Protein AF-A0A1I3IS41-F1 (afdb_monomer)

Solvent-accessible surface area (backbone atoms only — not comparable to full-atom values): 22294 Å² total; per-residue (Å²): 132,87,78,67,100,59,78,52,51,48,56,48,3,52,73,67,27,14,39,21,40,39,42,36,43,61,58,87,82,82,58,57,38,47,47,99,71,56,39,54,67,55,51,50,33,48,37,54,24,30,27,49,51,33,85,85,64,77,67,95,58,97,63,62,53,71,68,52,40,53,37,28,27,63,41,79,76,46,76,46,54,34,32,35,30,32,30,40,67,38,54,35,52,99,78,30,51,26,74,30,49,68,18,51,50,54,48,51,51,50,50,49,36,38,42,72,24,89,40,71,68,37,52,52,56,35,62,78,42,56,54,69,27,44,54,29,42,24,49,32,28,41,54,58,19,69,49,72,23,39,27,36,46,32,44,12,27,33,64,68,53,67,51,73,37,71,28,44,23,68,32,24,42,52,41,19,50,52,48,69,40,66,50,77,48,77,46,80,44,80,44,49,32,36,34,65,42,77,35,44,89,82,33,32,41,30,35,41,32,76,87,76,47,78,46,62,38,34,49,27,75,67,49,30,64,55,54,60,39,94,83,40,79,72,80,70,70,71,28,57,29,43,33,34,31,38,39,36,37,40,35,28,75,47,58,76,45,78,47,78,47,39,28,42,62,44,78,44,62,76,65,44,47,57,45,65,64,51,45,50,52,46,49,56,54,37,52,52,41,49,58,35,68,68,61,85,62,78,98,81,61,79,68,56,58,46,39,64,60,51,50,53,52,47,48,54,43,51,52,53,69,73,36,50,64,85,25,38,41,42,47,56,36,60,74,63,52,59,53,49,50,45,62,50,62,30,69,89,31,44,49,30,48,37,20,56,53,49,66,57,48,69,77,70,65,73,83,80,85,64,98,67,82,70,51,75,67,56,50,51,49,52,53,50,52,52,52,53,48,51,54,32,49,64,59,12,45,67,51,51,56,50,45,45,56,42,43,51,51,46,45,56,39,62,66,47,79,90,128

Nearest PDB structures (foldseek):
  4gkr-assembly1_A  TM=2.741E-01  e=1.084E+00  Nakaseomyces glabratus CBS 138
  6egc-assembly1_A  TM=3.858E-01  e=5.530E+00  synthetic construct
  3u06-assembly1_A  TM=2.606E-01  e=2.389E+00  Drosophila melanogaster

Sequence (419 aa):
MERHDWITADAEAAETGRDVIGLYARTDGGAAAFGAQGGGEPAAALQDVLASLDVRWTDGTKTAAAAIRRDNALVVTARALNAVRLASAGTADLFGVTPATGAVGRLFELMQAAGCGVTDDLRARLREMRAPAVLAFGRLAAVLAQPEAPVVFEWATPAGDCRAVDADARLLREVSAYIDATETTSVFVPVRGSLTALNAAGRTFRLEGDDGRGYAGKLSAKLRRRYIRPEAALPVLPAAAEAVIERRTVYKASIDEETTVDVLTELDTDPGLDRDETLQALRELHARLDAALEQDGGYEQPSPVTADDYAELAEVAARLDASNPLKGARRELHPGDVADMRSLLAEGRPIGRLAAAEGGAHAADGDGEDGYDAGPAARAARQKAAAERQKLTVAAYADIVKLAGRLANMIGDLEREPS

pLDDT: mean 84.26, std 13.15, range [39.84, 96.81]

Secondary structure (DSSP, 8-state):
----SSPPHHHHHHHHTS-EEEEEE--TTS--TTTTTTTHHHHHHHHHHHHHT-TT--SSSSS--HHHHHHT-EEEEEEETTEEEEEESSPP-TTS--TTHHHHHHHHHHHHHHTT-S-HHHHHHHHHS-HHHHHHHHHHHHHHHTTSS-EEEEEE-TTS-EEEEEE-HHHHHHHHHHHH--EEEEEEEEEEEEEEEEETTTTEEEEEETTS-EEEEEEPHHHHHHHTSTTS-PPPSSEEEEEEEEEEEEEETTTTEEEEEEEEEEEE----S-HHHHHHHHHHHHHHHHHHHS----TTPPPSS-HHHHHHHHHHHHHHHHS-TTSHHHHHS-HHHHHHHHHHT-TTSHHHHHHHHHHHHTTT----SS-----HHHHHHHHHHHHHHHHHHHHHHHHHHHHHHHHHHHHHHHHSPP-

Structure (mmCIF, N/CA/C/O backbone):
data_AF-A0A1I3IS41-F1
#
_entry.id   AF-A0A1I3IS41-F1
#
loop_
_atom_site.group_PDB
_atom_site.id
_atom_site.type_symbol
_atom_site.label_atom_id
_atom_site.label_alt_id
_atom_site.label_comp_id
_atom_site.label_asym_id
_atom_site.label_entity_id
_atom_site.label_seq_id
_atom_site.pdbx_PDB_ins_code
_atom_site.Cartn_x
_atom_site.Cartn_y
_atom_site.Cartn_z
_atom_site.occupancy
_atom_site.B_iso_or_equiv
_atom_site.auth_seq_id
_atom_site.auth_comp_id
_atom_site.auth_asym_id
_atom_site.auth_atom_id
_atom_site.pdbx_PDB_model_num
ATOM 1 N N . MET A 1 1 ? 31.847 18.399 -28.949 1.00 47.06 1 MET A N 1
ATOM 2 C CA . MET A 1 1 ? 31.568 16.958 -28.808 1.00 47.06 1 MET A CA 1
ATOM 3 C C . MET A 1 1 ? 32.889 16.251 -29.029 1.00 47.06 1 MET A C 1
ATOM 5 O O . MET A 1 1 ? 33.349 16.217 -30.165 1.00 47.06 1 MET A O 1
ATOM 9 N N . GLU A 1 2 ? 33.562 15.829 -27.960 1.00 48.12 2 GLU A N 1
ATOM 10 C CA . GLU A 1 2 ? 34.741 14.973 -28.112 1.00 48.12 2 GLU A CA 1
ATOM 11 C C . GLU A 1 2 ? 34.251 13.662 -28.732 1.00 48.12 2 GLU A C 1
ATOM 13 O O . GLU A 1 2 ? 33.435 12.957 -28.143 1.00 48.12 2 GLU A O 1
ATOM 18 N N . ARG A 1 3 ? 34.639 13.395 -29.982 1.00 52.94 3 ARG A N 1
ATOM 19 C CA . ARG A 1 3 ? 34.395 12.091 -30.595 1.00 52.94 3 ARG A CA 1
ATOM 20 C C . ARG A 1 3 ? 35.333 11.121 -29.893 1.00 52.94 3 ARG A C 1
ATOM 22 O O . ARG A 1 3 ? 36.542 11.297 -29.968 1.00 52.94 3 ARG A O 1
ATOM 29 N N . HIS A 1 4 ? 34.777 10.147 -29.181 1.00 63.16 4 HIS A N 1
ATOM 30 C CA . HIS A 1 4 ? 35.564 9.014 -28.707 1.00 63.16 4 HIS A CA 1
ATOM 31 C C . HIS A 1 4 ? 36.206 8.317 -29.914 1.00 63.16 4 HIS A C 1
ATOM 33 O O . HIS A 1 4 ? 35.574 8.248 -30.969 1.00 63.16 4 HIS A O 1
ATOM 39 N N . ASP A 1 5 ? 37.418 7.778 -29.756 1.00 65.12 5 ASP A N 1
ATOM 40 C CA . ASP A 1 5 ? 38.137 7.009 -30.790 1.00 65.12 5 ASP A CA 1
ATOM 41 C C . ASP A 1 5 ? 37.508 5.617 -31.019 1.00 65.12 5 ASP A C 1
ATOM 43 O O . ASP A 1 5 ? 38.188 4.597 -31.118 1.00 65.12 5 ASP A O 1
ATOM 47 N N . TRP A 1 6 ? 36.180 5.543 -31.021 1.00 80.31 6 TRP A N 1
ATOM 48 C CA . TRP A 1 6 ? 35.429 4.328 -31.290 1.00 80.31 6 TRP A CA 1
ATOM 49 C C . TRP A 1 6 ? 35.086 4.277 -32.770 1.00 80.31 6 TRP A C 1
ATOM 51 O O . TRP A 1 6 ? 34.838 5.306 -33.405 1.00 80.31 6 TRP A O 1
ATOM 61 N N . ILE A 1 7 ? 35.013 3.061 -33.305 1.00 83.44 7 ILE A N 1
ATOM 62 C CA . ILE A 1 7 ? 34.306 2.843 -34.562 1.00 83.44 7 ILE A CA 1
ATOM 63 C C . ILE A 1 7 ? 32.869 3.370 -34.423 1.00 83.44 7 ILE A C 1
ATOM 65 O O . ILE A 1 7 ? 32.272 3.374 -33.337 1.00 83.44 7 ILE A O 1
ATOM 69 N N . THR A 1 8 ? 32.336 3.906 -35.515 1.00 88.06 8 THR A N 1
ATOM 70 C CA . THR A 1 8 ? 30.982 4.456 -35.520 1.00 88.06 8 THR A CA 1
ATOM 71 C C . THR A 1 8 ? 29.965 3.331 -35.291 1.00 88.06 8 THR A C 1
ATOM 73 O O . THR A 1 8 ? 30.243 2.168 -35.583 1.00 88.06 8 THR A O 1
ATOM 76 N N . ALA A 1 9 ? 28.801 3.649 -34.713 1.00 88.81 9 ALA A N 1
ATOM 77 C CA . ALA A 1 9 ? 27.816 2.635 -34.314 1.00 88.81 9 ALA A CA 1
ATOM 78 C C . ALA A 1 9 ? 27.331 1.784 -35.492 1.00 88.81 9 ALA A C 1
ATOM 80 O O . ALA A 1 9 ? 27.141 0.581 -35.359 1.00 88.81 9 ALA A O 1
ATOM 81 N N . ASP A 1 10 ? 27.152 2.427 -36.642 1.00 92.00 10 ASP A N 1
ATOM 82 C CA . ASP A 1 10 ? 26.789 1.824 -37.920 1.00 92.00 10 ASP A CA 1
ATOM 83 C C . ASP A 1 10 ? 27.881 0.883 -38.442 1.00 92.00 10 ASP A C 1
ATOM 85 O O . ASP A 1 10 ? 27.574 -0.228 -38.868 1.00 92.00 10 ASP A O 1
ATOM 89 N N . ALA A 1 11 ? 29.154 1.278 -38.344 1.00 92.06 11 ALA A N 1
ATOM 90 C CA . ALA A 1 11 ? 30.276 0.420 -38.711 1.00 92.06 11 ALA A CA 1
ATOM 91 C C . ALA A 1 11 ? 30.385 -0.798 -37.778 1.00 92.06 11 ALA A C 1
ATOM 93 O O . ALA A 1 11 ? 30.536 -1.919 -38.258 1.00 92.06 11 ALA A O 1
ATOM 94 N N . GLU A 1 12 ? 30.239 -0.601 -36.462 1.00 92.56 12 GLU A N 1
ATOM 95 C CA . GLU A 1 12 ? 30.232 -1.688 -35.470 1.00 92.56 12 GLU A CA 1
ATOM 96 C C . GLU A 1 12 ? 29.062 -2.655 -35.700 1.00 92.56 12 GLU A C 1
ATOM 98 O O . GLU A 1 12 ? 29.250 -3.874 -35.665 1.00 92.56 12 GLU A O 1
ATOM 103 N N . ALA A 1 13 ? 27.864 -2.137 -35.980 1.00 94.19 13 ALA A N 1
ATOM 104 C CA . ALA A 1 13 ? 26.680 -2.950 -36.243 1.00 94.19 13 ALA A CA 1
ATOM 105 C C . ALA A 1 13 ? 26.831 -3.784 -37.523 1.00 94.19 13 ALA A C 1
ATOM 107 O O . ALA A 1 13 ? 26.506 -4.974 -37.528 1.00 94.19 13 ALA A O 1
ATOM 108 N N . ALA A 1 14 ? 27.380 -3.185 -38.585 1.00 93.88 14 ALA A N 1
ATOM 109 C CA . ALA A 1 14 ? 27.655 -3.866 -39.845 1.00 93.88 14 ALA A CA 1
ATOM 110 C C . ALA A 1 14 ? 28.756 -4.934 -39.713 1.00 93.88 14 ALA A C 1
ATOM 112 O O . ALA A 1 14 ? 28.609 -6.031 -40.248 1.00 93.88 14 ALA A O 1
ATOM 113 N N . GLU A 1 15 ? 29.842 -4.646 -38.985 1.00 93.81 15 GLU A N 1
ATOM 114 C CA . GLU A 1 15 ? 30.964 -5.579 -38.801 1.00 93.81 15 GLU A CA 1
ATOM 115 C C . GLU A 1 15 ? 30.584 -6.770 -37.914 1.00 93.81 15 GLU A C 1
ATOM 117 O O . GLU A 1 15 ? 30.918 -7.917 -38.212 1.00 93.81 15 GLU A O 1
ATOM 122 N N . THR A 1 16 ? 29.871 -6.510 -36.818 1.00 93.56 16 THR A N 1
ATOM 123 C CA . THR A 1 16 ? 29.542 -7.544 -35.826 1.00 93.56 16 THR A CA 1
ATOM 124 C C . THR A 1 16 ? 28.234 -8.273 -36.120 1.00 93.56 16 THR A C 1
ATOM 126 O O . THR A 1 16 ? 27.961 -9.314 -35.513 1.00 93.56 16 THR A O 1
ATOM 129 N N . GLY A 1 17 ? 27.410 -7.732 -37.020 1.00 95.25 17 GLY A N 1
ATOM 130 C CA . GLY A 1 17 ? 26.058 -8.211 -37.265 1.00 95.25 17 GLY A CA 1
ATOM 131 C C . GLY A 1 17 ? 25.166 -8.092 -36.028 1.00 95.25 17 GLY A C 1
ATOM 132 O O . GLY A 1 17 ? 24.340 -8.970 -35.804 1.00 95.25 17 GLY A O 1
ATOM 133 N N . ARG A 1 18 ? 25.350 -7.076 -35.178 1.00 96.25 18 ARG A N 1
ATOM 134 C CA . ARG A 1 18 ? 24.586 -6.872 -33.930 1.00 96.25 18 ARG A CA 1
ATOM 135 C C . ARG A 1 18 ? 23.914 -5.505 -33.902 1.00 96.25 18 ARG A C 1
ATOM 137 O O . ARG A 1 18 ? 24.402 -4.567 -34.518 1.00 96.25 18 ARG A O 1
ATOM 144 N N . ASP A 1 19 ? 22.819 -5.379 -33.157 1.00 96.56 19 ASP A N 1
ATOM 145 C CA . ASP A 1 19 ? 22.278 -4.061 -32.820 1.00 96.56 19 ASP A CA 1
ATOM 146 C C . ASP A 1 19 ? 23.240 -3.368 -31.865 1.00 96.56 19 ASP A C 1
ATOM 148 O O . ASP A 1 19 ? 23.659 -3.966 -30.874 1.00 96.56 19 ASP A O 1
ATOM 152 N N . VAL A 1 20 ? 23.560 -2.110 -32.141 1.00 96.38 20 VAL A N 1
ATOM 153 C CA . VAL A 1 20 ? 24.508 -1.314 -31.365 1.00 96.38 20 VAL A CA 1
ATOM 154 C C . VAL A 1 20 ? 23.788 -0.099 -30.789 1.00 96.38 20 VAL A C 1
ATOM 156 O O . VAL A 1 20 ? 23.152 0.660 -31.514 1.00 96.38 20 VAL A O 1
ATOM 159 N N . ILE A 1 21 ? 23.891 0.093 -29.475 1.00 95.56 21 ILE A N 1
ATOM 160 C CA . ILE A 1 21 ? 23.323 1.223 -28.737 1.00 95.56 21 ILE A CA 1
ATOM 161 C C . ILE A 1 21 ? 24.461 2.047 -28.139 1.00 95.56 21 ILE A C 1
ATOM 163 O O . ILE A 1 21 ? 25.324 1.523 -27.432 1.00 95.56 21 ILE A O 1
ATOM 167 N N . GLY A 1 22 ? 24.463 3.346 -28.419 1.00 92.69 22 GLY A N 1
ATOM 168 C CA . GLY A 1 22 ? 25.343 4.327 -27.792 1.00 92.69 22 GLY A CA 1
ATOM 169 C C . GLY A 1 22 ? 24.576 5.222 -26.829 1.00 92.69 22 GLY A C 1
ATOM 170 O O . GLY A 1 22 ? 23.518 5.741 -27.172 1.00 92.69 22 GLY A O 1
ATOM 171 N N . LEU A 1 23 ? 25.124 5.431 -25.636 1.00 91.25 23 LEU A N 1
ATOM 172 C CA . LEU A 1 23 ? 24.664 6.456 -24.702 1.00 91.25 23 LEU A CA 1
ATOM 173 C C . LEU A 1 23 ? 25.795 7.457 -24.498 1.00 91.25 23 LEU A C 1
ATOM 175 O O . LEU A 1 23 ? 26.874 7.055 -24.060 1.00 91.25 23 LEU A O 1
ATOM 179 N N . TYR A 1 24 ? 25.552 8.738 -24.775 1.00 89.19 24 TYR A N 1
ATOM 180 C CA . TYR A 1 24 ? 26.556 9.801 -24.647 1.00 89.19 24 TYR A CA 1
ATOM 181 C C . TYR A 1 24 ? 26.012 10.975 -23.850 1.00 89.19 24 TYR A C 1
ATOM 183 O O . TYR A 1 24 ? 25.084 11.639 -24.293 1.00 89.19 24 TYR A O 1
ATOM 191 N N . ALA A 1 25 ? 26.619 11.294 -22.717 1.00 87.38 25 ALA A N 1
ATOM 192 C CA . ALA A 1 25 ? 26.312 12.516 -21.995 1.00 87.38 25 ALA A CA 1
ATOM 193 C C . ALA A 1 25 ? 27.132 13.688 -22.556 1.00 87.38 25 ALA A C 1
ATOM 195 O O . ALA A 1 25 ? 28.364 13.630 -22.667 1.00 87.38 25 ALA A O 1
ATOM 196 N N . ARG A 1 26 ? 26.442 14.775 -22.901 1.00 84.31 26 ARG A N 1
ATOM 197 C CA . ARG A 1 26 ? 27.030 16.019 -23.408 1.00 84.31 26 ARG A CA 1
ATOM 198 C C . ARG A 1 26 ? 27.471 16.885 -22.232 1.00 84.31 26 ARG A C 1
ATOM 200 O O . ARG A 1 26 ? 26.768 17.804 -21.834 1.00 84.31 26 ARG A O 1
ATOM 207 N N . THR A 1 27 ? 28.624 16.562 -21.657 1.00 72.06 27 THR A N 1
ATOM 208 C CA . THR A 1 27 ? 29.217 17.338 -20.562 1.00 72.06 27 THR A CA 1
ATOM 209 C C . THR A 1 27 ? 30.105 18.455 -21.093 1.00 72.06 27 THR A C 1
ATOM 211 O O . THR A 1 27 ? 31.015 18.198 -21.887 1.00 72.06 27 THR A O 1
ATOM 214 N N . ASP A 1 28 ? 29.911 19.669 -20.592 1.00 65.12 28 ASP A N 1
ATOM 215 C CA . ASP A 1 28 ? 30.848 20.767 -20.802 1.00 65.12 28 ASP A CA 1
ATOM 216 C C . ASP A 1 28 ? 32.020 20.615 -19.814 1.00 65.12 28 ASP A C 1
ATOM 218 O O . ASP A 1 28 ? 31.841 20.711 -18.603 1.00 65.12 28 ASP A O 1
ATOM 222 N N . GLY A 1 29 ? 33.234 20.345 -20.309 1.00 54.06 29 GLY A N 1
ATOM 223 C CA . GLY A 1 29 ? 34.457 20.454 -19.495 1.00 54.06 29 GLY A CA 1
ATOM 224 C C . GLY A 1 29 ? 34.975 19.192 -18.786 1.00 54.06 29 GLY A C 1
ATOM 225 O O . GLY A 1 29 ? 35.608 19.311 -17.742 1.00 54.06 29 GLY A O 1
ATOM 226 N N . GLY A 1 30 ? 34.771 17.991 -19.339 1.00 53.44 30 GLY A N 1
ATOM 227 C CA . GLY A 1 30 ? 35.506 16.782 -18.915 1.00 53.44 30 GLY A CA 1
ATOM 228 C C . GLY A 1 30 ? 35.065 16.145 -17.587 1.00 53.44 30 GLY A C 1
ATOM 229 O O . GLY A 1 30 ? 35.754 15.263 -17.072 1.00 53.44 30 GLY A O 1
ATOM 230 N N . ALA A 1 31 ? 33.926 16.558 -17.025 1.00 55.53 31 ALA A N 1
ATOM 231 C CA . ALA A 1 31 ? 33.330 15.898 -15.866 1.00 55.53 31 ALA A CA 1
ATOM 232 C C . ALA A 1 31 ? 32.837 14.482 -16.228 1.00 55.53 31 ALA A C 1
ATOM 234 O O . ALA A 1 31 ? 32.212 14.274 -17.267 1.00 55.53 31 ALA A O 1
ATOM 235 N N . ALA A 1 32 ? 33.103 13.496 -15.366 1.00 57.84 32 ALA A N 1
ATOM 236 C CA . ALA A 1 32 ? 32.616 12.131 -15.556 1.00 57.84 32 ALA A CA 1
ATOM 237 C C . ALA A 1 32 ? 31.094 12.080 -15.359 1.00 57.84 32 ALA A C 1
ATOM 239 O O . ALA A 1 32 ? 30.603 12.171 -14.237 1.00 57.84 32 ALA A O 1
ATOM 240 N N . ALA A 1 33 ? 30.357 11.921 -16.455 1.00 58.91 33 ALA A N 1
ATOM 241 C CA . ALA A 1 33 ? 28.900 11.985 -16.461 1.00 58.91 33 ALA A CA 1
ATOM 242 C C . ALA A 1 33 ? 28.245 10.725 -15.869 1.00 58.91 33 ALA A C 1
ATOM 244 O O . ALA A 1 33 ? 27.229 10.811 -15.194 1.00 58.91 33 ALA A O 1
ATOM 245 N N . PHE A 1 34 ? 28.848 9.549 -16.081 1.00 63.66 34 PHE A N 1
ATOM 246 C CA . PHE A 1 34 ? 28.309 8.260 -15.620 1.00 63.66 34 PHE A CA 1
ATOM 247 C C . PHE A 1 34 ? 29.032 7.695 -14.379 1.00 63.66 34 PHE A C 1
ATOM 249 O O . PHE A 1 34 ? 29.007 6.486 -14.135 1.00 63.66 34 PHE A O 1
ATOM 256 N N . GLY A 1 35 ? 29.668 8.570 -13.585 1.00 51.81 35 GLY A N 1
ATOM 257 C CA . GLY A 1 35 ? 30.335 8.240 -12.319 1.00 51.81 35 GLY A CA 1
ATOM 258 C C . GLY A 1 35 ? 31.583 7.346 -12.443 1.00 51.81 35 GLY A C 1
ATOM 259 O O . GLY A 1 35 ? 31.894 6.786 -13.493 1.00 51.81 35 GLY A O 1
ATOM 260 N N . ALA A 1 36 ? 32.310 7.168 -11.331 1.00 45.50 36 ALA A N 1
ATOM 261 C CA . ALA A 1 36 ? 33.552 6.377 -11.268 1.00 45.50 36 ALA A CA 1
ATOM 262 C C . ALA A 1 36 ? 33.361 4.858 -11.510 1.00 45.50 36 ALA A C 1
ATOM 264 O O . ALA A 1 36 ? 34.340 4.122 -11.600 1.00 45.50 36 ALA A O 1
ATOM 265 N N . GLN A 1 37 ? 32.111 4.385 -11.628 1.00 50.09 37 GLN A N 1
ATOM 266 C CA . GLN A 1 37 ? 31.756 2.992 -11.937 1.00 50.09 37 GLN A CA 1
ATOM 267 C C . GLN A 1 37 ? 31.354 2.750 -13.408 1.00 50.09 37 GLN A C 1
ATOM 269 O O . GLN A 1 37 ? 30.935 1.644 -13.755 1.00 50.09 37 GLN A O 1
ATOM 274 N N . GLY A 1 38 ? 31.528 3.736 -14.297 1.00 52.62 38 GLY A N 1
ATOM 275 C CA . GLY A 1 38 ? 31.616 3.519 -15.746 1.00 52.62 38 GLY A CA 1
ATOM 276 C C . GLY A 1 38 ? 30.429 2.778 -16.371 1.00 52.62 38 GLY A C 1
ATOM 277 O O . GLY A 1 38 ? 30.587 1.651 -16.845 1.00 52.62 38 GLY A O 1
ATOM 278 N N . GLY A 1 39 ? 29.246 3.400 -16.386 1.00 60.66 39 GLY A N 1
ATOM 279 C CA . GLY A 1 39 ? 28.118 2.982 -17.233 1.00 60.66 39 GLY A CA 1
ATOM 280 C C . GLY A 1 39 ? 27.401 1.682 -16.840 1.00 60.66 39 GLY A C 1
ATOM 281 O O . GLY A 1 39 ? 26.516 1.248 -17.572 1.00 60.66 39 GLY A O 1
ATOM 282 N N . GLY A 1 40 ? 27.740 1.056 -15.704 1.00 72.44 40 GLY A N 1
ATOM 283 C CA . GLY A 1 40 ? 27.105 -0.189 -15.247 1.00 72.44 40 GLY A CA 1
ATOM 284 C C . GLY A 1 40 ? 25.618 -0.045 -14.899 1.00 72.44 40 GLY A C 1
ATOM 285 O O . GLY A 1 40 ? 24.820 -0.900 -15.272 1.00 72.44 40 GLY A O 1
ATOM 286 N N . GLU A 1 41 ? 25.238 1.049 -14.239 1.00 81.06 41 GLU A N 1
ATOM 287 C CA . GLU A 1 41 ? 23.844 1.340 -13.874 1.00 81.06 41 GLU A CA 1
ATOM 288 C C . GLU A 1 41 ? 22.975 1.697 -15.101 1.00 81.06 41 GLU A C 1
ATOM 290 O O . GLU A 1 41 ? 21.935 1.056 -15.271 1.00 81.06 41 GLU A O 1
ATOM 295 N N . PRO A 1 42 ? 23.407 2.583 -16.031 1.00 84.31 42 PRO A N 1
ATOM 296 C CA . PRO A 1 42 ? 22.724 2.773 -17.315 1.00 84.31 42 PRO A CA 1
ATOM 297 C C . PRO A 1 42 ? 22.571 1.481 -18.123 1.00 84.31 42 PRO A C 1
ATOM 299 O O . PRO A 1 42 ? 21.498 1.218 -18.658 1.00 84.31 42 PRO A O 1
ATOM 302 N N . ALA A 1 43 ? 23.616 0.649 -18.187 1.00 84.19 43 ALA A N 1
ATOM 303 C CA . ALA A 1 43 ? 23.578 -0.621 -18.909 1.00 84.19 43 ALA A CA 1
ATOM 304 C C . ALA A 1 43 ? 22.561 -1.607 -18.310 1.00 84.19 43 ALA A C 1
ATOM 306 O O . ALA A 1 43 ? 21.807 -2.234 -19.053 1.00 84.19 43 ALA A O 1
ATOM 307 N N . ALA A 1 44 ? 22.512 -1.728 -16.980 1.00 86.31 44 ALA A N 1
ATOM 308 C CA . ALA A 1 44 ? 21.550 -2.590 -16.297 1.00 86.31 44 ALA A CA 1
ATOM 309 C C . ALA A 1 44 ? 20.108 -2.092 -16.481 1.00 86.31 44 ALA A C 1
ATOM 311 O O . ALA A 1 44 ? 19.228 -2.872 -16.842 1.00 86.31 44 ALA A O 1
ATOM 312 N N . ALA A 1 45 ? 19.873 -0.784 -16.320 1.00 89.06 45 ALA A N 1
ATOM 313 C CA . ALA A 1 45 ? 18.561 -0.184 -16.553 1.00 89.06 45 ALA A CA 1
ATOM 314 C C . ALA A 1 45 ? 18.092 -0.384 -18.005 1.00 89.06 45 ALA A C 1
ATOM 316 O O . ALA A 1 45 ? 16.921 -0.677 -18.246 1.00 89.06 45 ALA A O 1
ATOM 317 N N . LEU A 1 46 ? 19.011 -0.287 -18.971 1.00 91.75 46 LEU A N 1
ATOM 318 C CA . LEU A 1 46 ? 18.728 -0.518 -20.383 1.00 91.75 46 LEU A CA 1
ATOM 319 C C . LEU A 1 46 ? 18.324 -1.975 -20.657 1.00 91.75 46 LEU A C 1
ATOM 321 O O . LEU A 1 46 ? 17.329 -2.220 -21.338 1.00 91.75 46 LEU A O 1
ATOM 325 N N . GLN A 1 47 ? 19.053 -2.943 -20.093 1.00 88.56 47 GLN A N 1
ATOM 326 C CA . GLN A 1 47 ? 18.723 -4.369 -20.213 1.00 88.56 47 GLN A CA 1
ATOM 327 C C . GLN A 1 47 ? 17.342 -4.695 -19.621 1.00 88.56 47 GLN A C 1
ATOM 329 O O . GLN A 1 47 ? 16.552 -5.406 -20.248 1.00 88.56 47 GLN A O 1
ATOM 334 N N . ASP A 1 48 ? 17.031 -4.146 -18.444 1.00 87.56 48 ASP A N 1
ATOM 335 C CA . ASP A 1 48 ? 15.740 -4.336 -17.774 1.00 87.56 48 ASP A CA 1
ATOM 336 C C . ASP A 1 48 ? 14.569 -3.803 -18.614 1.00 87.56 48 ASP A C 1
ATOM 338 O O . ASP A 1 48 ? 13.511 -4.440 -18.705 1.00 87.56 48 ASP A O 1
ATOM 342 N N . VAL A 1 49 ? 14.755 -2.642 -19.249 1.00 93.12 49 VAL A N 1
ATOM 343 C CA . VAL A 1 49 ? 13.752 -2.033 -20.127 1.00 93.12 49 VAL A CA 1
ATOM 344 C C . VAL A 1 49 ? 13.538 -2.863 -21.386 1.00 93.12 49 VAL A C 1
ATOM 346 O O . VAL A 1 49 ? 12.393 -3.162 -21.718 1.00 93.12 49 VAL A O 1
ATOM 349 N N . LEU A 1 50 ? 14.605 -3.290 -22.064 1.00 93.44 50 LEU A N 1
ATOM 350 C CA . LEU A 1 50 ? 14.486 -4.032 -23.323 1.00 93.44 50 LEU A CA 1
ATOM 351 C C . LEU A 1 50 ? 13.757 -5.362 -23.158 1.00 93.44 50 LEU A C 1
ATOM 353 O O . LEU A 1 50 ? 12.842 -5.658 -23.924 1.00 93.44 50 LEU A O 1
ATOM 357 N N . ALA A 1 51 ? 14.091 -6.134 -22.121 1.00 90.19 51 ALA A N 1
ATOM 358 C CA . ALA A 1 51 ? 13.377 -7.375 -21.836 1.00 90.19 51 ALA A CA 1
ATOM 359 C C . ALA A 1 51 ? 11.884 -7.131 -21.551 1.00 90.19 51 ALA A C 1
ATOM 361 O O . ALA A 1 51 ? 11.047 -7.975 -21.872 1.00 90.19 51 ALA A O 1
ATOM 362 N N . SER A 1 52 ? 11.555 -5.974 -20.968 1.00 89.94 52 SER A N 1
ATOM 363 C CA . SER A 1 52 ? 10.181 -5.585 -20.649 1.00 89.94 52 SER A CA 1
ATOM 364 C C . SER A 1 52 ? 9.388 -5.079 -21.860 1.00 89.94 52 SER A C 1
ATOM 366 O O . SER A 1 52 ? 8.160 -5.111 -21.843 1.00 89.94 52 SER A O 1
ATOM 368 N N . LEU A 1 53 ? 10.080 -4.628 -22.908 1.00 92.31 53 LEU A N 1
ATOM 369 C CA . LEU A 1 53 ? 9.497 -4.138 -24.157 1.00 92.31 53 LEU A CA 1
ATOM 370 C C . LEU A 1 53 ? 9.298 -5.235 -25.208 1.00 92.31 53 LEU A C 1
ATOM 372 O O . LEU A 1 53 ? 8.784 -4.942 -26.285 1.00 92.31 53 LEU A O 1
ATOM 376 N N . ASP A 1 54 ? 9.704 -6.480 -24.967 1.00 90.81 54 ASP A N 1
ATOM 377 C CA . ASP A 1 54 ? 9.517 -7.573 -25.925 1.00 90.81 54 ASP A CA 1
ATOM 378 C C . ASP A 1 54 ? 8.040 -8.007 -26.010 1.00 90.81 54 ASP A C 1
ATOM 380 O O . ASP A 1 54 ? 7.435 -8.400 -25.015 1.00 90.81 54 ASP A O 1
ATOM 384 N N . VAL A 1 55 ? 7.462 -7.988 -27.217 1.00 87.38 55 VAL A N 1
ATOM 385 C CA . VAL A 1 55 ? 6.060 -8.379 -27.481 1.00 87.38 55 VAL A CA 1
ATOM 386 C C . VAL A 1 55 ? 5.759 -9.841 -27.159 1.00 87.38 55 VAL A C 1
ATOM 388 O O . VAL A 1 55 ? 4.604 -10.199 -26.948 1.00 87.38 55 VAL A O 1
ATOM 391 N N . ARG A 1 56 ? 6.784 -10.699 -27.109 1.00 86.00 56 ARG A N 1
ATOM 392 C CA . ARG A 1 56 ? 6.644 -12.107 -26.720 1.00 86.00 56 ARG A CA 1
ATOM 393 C C . ARG A 1 56 ? 6.387 -12.254 -25.223 1.00 86.00 56 ARG A C 1
ATOM 395 O O . AR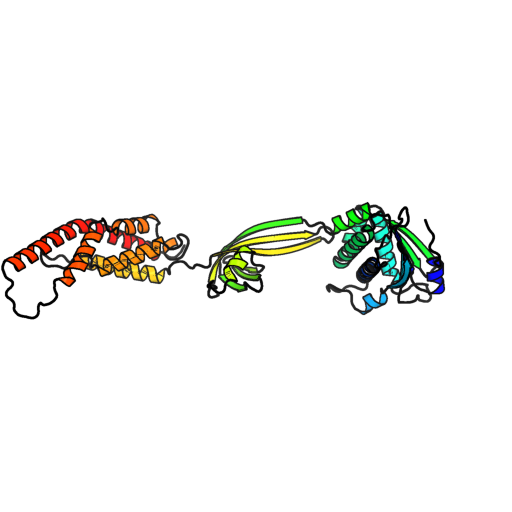G A 1 56 ? 5.994 -13.332 -24.784 1.00 86.00 56 ARG A O 1
ATOM 402 N N . TRP A 1 57 ? 6.612 -11.208 -24.423 1.00 84.19 57 TRP A N 1
ATOM 403 C CA . TRP A 1 57 ? 6.314 -11.243 -22.999 1.00 84.19 57 TRP A CA 1
ATOM 404 C C . TRP A 1 57 ? 4.830 -10.980 -22.758 1.00 84.19 57 TRP A C 1
ATOM 406 O O . TRP A 1 57 ? 4.379 -9.843 -22.612 1.00 84.19 57 TRP A O 1
ATOM 416 N N . THR A 1 58 ? 4.072 -12.065 -22.671 1.00 71.94 58 THR A N 1
ATOM 417 C CA . THR A 1 58 ? 2.614 -12.056 -22.496 1.00 71.94 58 THR A CA 1
ATOM 418 C C . THR A 1 58 ? 2.171 -12.451 -21.081 1.00 71.94 58 THR A C 1
ATOM 420 O O . THR A 1 58 ? 1.035 -12.187 -20.700 1.00 71.94 58 THR A O 1
ATOM 423 N N . ASP A 1 59 ? 3.070 -13.001 -20.257 1.00 61.88 59 ASP A N 1
ATOM 424 C CA . ASP A 1 59 ? 2.727 -13.542 -18.935 1.00 61.88 59 ASP A CA 1
ATOM 425 C C . ASP A 1 59 ? 2.563 -12.470 -17.851 1.00 61.88 59 ASP A C 1
ATOM 427 O O . ASP A 1 59 ? 3.379 -11.552 -17.752 1.00 61.88 59 ASP A O 1
ATOM 431 N N . GLY A 1 60 ? 1.578 -12.640 -16.958 1.00 61.75 60 GLY A N 1
ATOM 432 C CA . GLY A 1 60 ? 1.344 -11.835 -15.741 1.00 61.75 60 GLY A CA 1
ATOM 433 C C . GLY A 1 60 ? 2.427 -11.952 -14.654 1.00 61.75 60 GLY A C 1
ATOM 434 O O . GLY A 1 60 ? 2.188 -11.639 -13.489 1.00 61.75 60 GLY A O 1
ATOM 435 N N . THR A 1 61 ? 3.620 -12.432 -15.004 1.00 67.62 61 THR A N 1
ATOM 436 C CA . THR A 1 61 ? 4.775 -12.511 -14.111 1.00 67.62 61 THR A CA 1
ATOM 437 C C . THR A 1 61 ? 5.445 -11.145 -13.975 1.00 67.62 61 THR A C 1
ATOM 439 O O . THR A 1 61 ? 5.440 -10.333 -14.892 1.00 67.62 61 THR A O 1
ATOM 442 N N . LYS A 1 62 ? 6.095 -10.888 -12.832 1.00 69.88 62 LYS A N 1
ATOM 443 C CA . LYS A 1 62 ? 6.858 -9.642 -12.609 1.00 69.88 62 LYS A CA 1
ATOM 444 C C . LYS A 1 62 ? 8.142 -9.543 -13.437 1.00 69.88 62 LYS A C 1
ATOM 446 O O . LYS A 1 62 ? 8.728 -8.471 -13.518 1.00 69.88 62 LYS A O 1
ATOM 451 N N . THR A 1 63 ? 8.609 -10.656 -14.004 1.00 79.44 63 THR A N 1
ATOM 452 C CA . THR A 1 63 ? 9.855 -10.713 -14.778 1.00 79.44 63 THR A CA 1
ATOM 453 C C . THR A 1 63 ? 9.641 -11.476 -16.077 1.00 79.44 63 THR A C 1
ATOM 455 O O . THR A 1 63 ? 8.942 -12.494 -16.091 1.00 79.44 63 THR A O 1
ATOM 458 N N . ALA A 1 64 ? 10.263 -10.990 -17.152 1.00 84.25 64 ALA A N 1
ATOM 459 C CA . ALA A 1 64 ? 10.262 -11.660 -18.445 1.00 84.25 64 ALA A CA 1
ATOM 460 C C . ALA A 1 64 ? 10.919 -13.047 -18.353 1.00 84.25 64 ALA A C 1
ATOM 462 O O . ALA A 1 64 ? 11.860 -13.256 -17.576 1.00 84.25 64 ALA A O 1
ATOM 463 N N . ALA A 1 65 ? 10.431 -13.989 -19.165 1.00 87.25 65 ALA A N 1
ATOM 464 C CA . ALA A 1 65 ? 10.974 -15.340 -19.249 1.00 87.25 65 ALA A CA 1
ATOM 465 C C . ALA A 1 65 ? 12.474 -15.323 -19.597 1.00 87.25 65 ALA A C 1
ATOM 467 O O . ALA A 1 65 ? 12.959 -14.438 -20.304 1.00 87.25 65 ALA A O 1
ATOM 468 N N . ALA A 1 66 ? 13.219 -16.332 -19.135 1.00 88.88 66 ALA A N 1
ATOM 469 C CA . ALA A 1 66 ? 14.670 -16.389 -19.326 1.00 88.88 66 ALA A CA 1
ATOM 470 C C . ALA A 1 66 ? 15.092 -16.314 -20.806 1.00 88.88 66 ALA A C 1
ATOM 472 O O . ALA A 1 66 ? 16.092 -15.670 -21.112 1.00 88.88 66 ALA A O 1
ATOM 473 N N . ALA A 1 67 ? 14.310 -16.908 -21.715 1.00 90.06 67 ALA A N 1
ATOM 474 C CA . ALA A 1 67 ? 14.547 -16.829 -23.156 1.00 90.06 67 ALA A CA 1
ATOM 475 C C . ALA A 1 67 ? 14.454 -15.386 -23.681 1.00 90.06 67 ALA A C 1
ATOM 477 O O . ALA A 1 67 ? 15.366 -14.933 -24.358 1.00 90.06 67 ALA A O 1
ATOM 478 N N . ILE A 1 68 ? 13.419 -14.635 -23.285 1.00 90.31 68 ILE A N 1
ATOM 479 C CA . ILE A 1 68 ? 13.234 -13.227 -23.673 1.00 90.31 68 ILE A CA 1
ATOM 480 C C . ILE A 1 68 ? 14.381 -12.365 -23.144 1.00 90.31 68 ILE A C 1
ATOM 482 O O . ILE A 1 68 ? 14.939 -11.558 -23.881 1.00 90.31 68 ILE A O 1
ATOM 486 N N . ARG A 1 69 ? 14.781 -12.565 -21.882 1.00 90.00 69 ARG A N 1
ATOM 487 C CA . ARG A 1 69 ? 15.920 -11.839 -21.296 1.00 90.00 69 ARG A CA 1
ATOM 488 C C . ARG A 1 69 ? 17.227 -12.128 -22.028 1.00 90.00 69 ARG A C 1
ATOM 490 O O . ARG A 1 69 ? 18.009 -11.215 -22.247 1.00 90.00 69 ARG A O 1
ATOM 497 N N . ARG A 1 70 ? 17.465 -13.388 -22.400 1.00 91.88 70 ARG A N 1
ATOM 498 C CA . ARG A 1 70 ? 18.660 -13.795 -23.150 1.00 91.88 70 ARG A CA 1
ATOM 499 C C . ARG A 1 70 ? 18.668 -13.190 -24.553 1.00 91.88 70 ARG A C 1
ATOM 501 O O . ARG A 1 70 ? 19.702 -12.704 -24.991 1.00 91.88 70 ARG A O 1
ATOM 508 N N . ASP A 1 71 ? 17.532 -13.220 -25.238 1.00 92.50 71 ASP A N 1
ATOM 509 C CA . ASP A 1 71 ? 17.401 -12.714 -26.604 1.00 92.50 71 ASP A CA 1
ATOM 510 C C . ASP A 1 71 ? 17.554 -11.179 -26.667 1.00 92.50 71 ASP A C 1
ATOM 512 O O . ASP A 1 71 ? 18.105 -10.662 -27.633 1.00 92.50 71 ASP A O 1
ATOM 516 N N . ASN A 1 72 ? 17.146 -10.460 -25.612 1.00 92.75 72 ASN A N 1
ATOM 517 C CA . ASN A 1 72 ? 17.306 -9.003 -25.472 1.00 92.75 72 ASN A CA 1
ATOM 518 C C . ASN A 1 72 ? 18.553 -8.592 -24.669 1.00 92.75 72 ASN A C 1
ATOM 520 O O . ASN A 1 72 ? 18.679 -7.437 -24.258 1.00 92.75 72 ASN A O 1
ATOM 524 N N . ALA A 1 73 ? 19.468 -9.524 -24.396 1.00 92.75 73 ALA A N 1
ATOM 525 C CA . ALA A 1 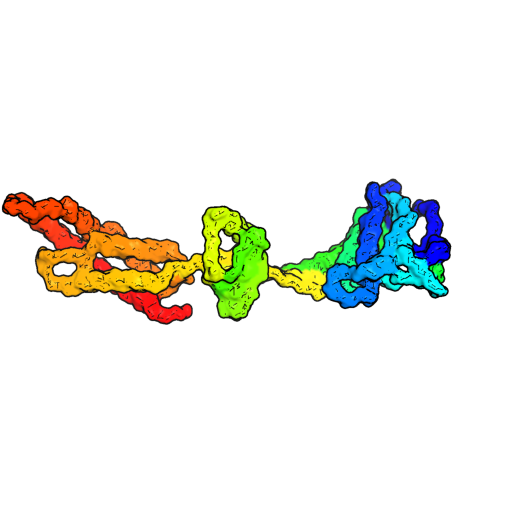73 ? 20.665 -9.215 -23.631 1.00 92.75 73 ALA A CA 1
ATOM 526 C C . ALA A 1 73 ? 21.585 -8.281 -24.426 1.00 92.75 73 ALA A C 1
ATOM 528 O O . ALA A 1 73 ? 21.832 -8.488 -25.616 1.00 92.75 73 ALA A O 1
ATOM 529 N N . LEU A 1 74 ? 22.140 -7.287 -23.735 1.00 91.44 74 LEU A N 1
ATOM 530 C CA . LEU A 1 74 ? 23.143 -6.378 -24.274 1.00 91.44 74 LEU A CA 1
ATOM 531 C C . LEU A 1 74 ? 24.489 -6.605 -23.594 1.00 91.44 74 LEU A C 1
ATOM 533 O O . LEU A 1 74 ? 24.562 -6.744 -22.374 1.00 91.44 74 LEU A O 1
ATOM 537 N N . VAL A 1 75 ? 25.565 -6.582 -24.366 1.00 90.94 75 VAL A N 1
ATOM 538 C CA . VAL A 1 75 ? 26.942 -6.679 -23.884 1.00 90.94 75 VAL A CA 1
ATOM 539 C C . VAL A 1 75 ? 27.599 -5.320 -24.043 1.00 90.94 75 VAL A C 1
ATOM 541 O O . VAL A 1 75 ? 27.543 -4.732 -25.116 1.00 90.94 75 VAL A O 1
ATOM 544 N N . VAL A 1 76 ? 28.235 -4.816 -22.987 1.00 90.06 76 VAL A N 1
ATOM 545 C CA . VAL A 1 76 ? 28.995 -3.565 -23.078 1.00 90.06 76 VAL A CA 1
ATOM 546 C C . VAL A 1 76 ? 30.256 -3.804 -23.911 1.00 90.06 76 VAL A C 1
ATOM 548 O O . VAL A 1 76 ? 31.101 -4.600 -23.503 1.00 90.06 76 VAL A O 1
ATOM 551 N N . THR A 1 77 ? 30.380 -3.128 -25.054 1.00 89.00 77 THR A N 1
ATOM 552 C CA . THR A 1 77 ? 31.510 -3.269 -25.990 1.00 89.00 77 THR A CA 1
ATOM 553 C C . THR A 1 77 ? 32.563 -2.180 -25.807 1.00 89.00 77 THR A C 1
ATOM 555 O O . THR A 1 77 ? 33.750 -2.448 -25.977 1.00 89.00 77 THR A O 1
ATOM 558 N N . ALA A 1 78 ? 32.165 -0.982 -25.369 1.00 87.19 78 ALA A N 1
ATOM 559 C CA . ALA A 1 78 ? 33.082 0.113 -25.060 1.00 87.19 78 ALA A CA 1
ATOM 560 C C . ALA A 1 78 ? 32.569 0.994 -23.910 1.00 87.19 78 ALA A C 1
ATOM 562 O O . ALA A 1 78 ? 31.366 1.078 -23.645 1.00 87.19 78 ALA A O 1
ATOM 563 N N . ARG A 1 79 ? 33.494 1.650 -23.198 1.00 84.50 79 ARG A N 1
ATOM 564 C CA . ARG A 1 79 ? 33.202 2.555 -22.073 1.00 84.50 79 ARG A CA 1
ATOM 565 C C . ARG A 1 79 ? 34.138 3.757 -22.082 1.00 84.50 79 ARG A C 1
ATOM 567 O O . ARG A 1 79 ? 35.333 3.608 -22.320 1.00 84.50 79 ARG A O 1
ATOM 574 N N . ALA A 1 80 ? 33.587 4.926 -21.787 1.00 79.88 80 ALA A N 1
ATOM 575 C CA . ALA A 1 80 ? 34.299 6.177 -21.551 1.00 79.88 80 ALA A CA 1
ATOM 576 C C . ALA A 1 80 ? 33.675 6.904 -20.345 1.00 79.88 80 ALA A C 1
ATOM 578 O O . ALA A 1 80 ? 32.657 6.4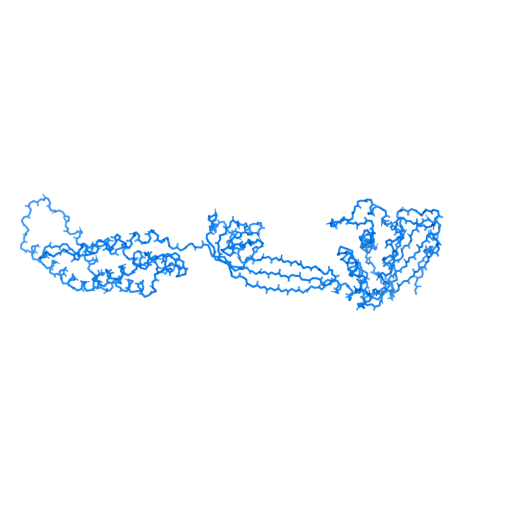75 -19.804 1.00 79.88 80 ALA A O 1
ATOM 579 N N . LEU A 1 81 ? 34.282 8.013 -19.910 1.00 77.56 81 LEU A N 1
ATOM 580 C CA . LEU A 1 81 ? 33.834 8.770 -18.729 1.00 77.56 81 LEU A CA 1
ATOM 581 C C . LEU A 1 81 ? 32.396 9.308 -18.851 1.00 77.56 81 LEU A C 1
ATOM 583 O O . LEU A 1 81 ? 31.677 9.412 -17.858 1.00 77.56 81 LEU A O 1
ATOM 587 N N . ASN A 1 82 ? 31.976 9.639 -20.068 1.00 79.69 82 ASN A N 1
ATOM 588 C CA . ASN A 1 82 ? 30.671 10.202 -20.401 1.00 79.69 82 ASN A CA 1
ATOM 589 C C . ASN A 1 82 ? 29.931 9.379 -21.469 1.00 79.69 82 ASN A C 1
ATOM 591 O O . ASN A 1 82 ? 28.948 9.866 -22.022 1.00 79.69 82 ASN A O 1
ATOM 595 N N . ALA A 1 83 ? 30.376 8.153 -21.769 1.00 84.38 83 ALA A N 1
ATOM 596 C CA . ALA A 1 83 ? 29.712 7.318 -22.762 1.00 84.38 83 ALA A CA 1
ATOM 597 C C . ALA A 1 83 ? 29.794 5.819 -22.469 1.00 84.38 83 ALA A C 1
ATOM 599 O O . ALA A 1 83 ? 30.778 5.318 -21.920 1.00 84.38 83 ALA A O 1
ATOM 600 N N . VAL A 1 84 ? 28.774 5.083 -22.901 1.00 88.44 84 VAL A N 1
ATOM 601 C CA . VAL A 1 84 ? 28.774 3.617 -22.915 1.00 88.44 84 VAL A CA 1
ATOM 602 C C . VAL A 1 84 ? 28.238 3.111 -24.247 1.00 88.44 84 VAL A C 1
ATOM 604 O O . VAL A 1 84 ? 27.257 3.636 -24.774 1.00 88.44 84 VAL A O 1
ATOM 607 N N . ARG A 1 85 ? 28.899 2.084 -24.786 1.00 91.38 85 ARG A N 1
ATOM 608 C CA . ARG A 1 85 ? 28.472 1.363 -25.981 1.00 91.38 85 ARG A CA 1
ATOM 609 C C . ARG A 1 85 ? 28.047 -0.044 -25.617 1.00 91.38 85 ARG A C 1
ATOM 611 O O . ARG A 1 85 ? 28.763 -0.737 -24.893 1.00 91.38 85 ARG A O 1
ATOM 618 N N . LEU A 1 86 ? 26.896 -0.463 -26.122 1.00 93.44 86 LEU A N 1
ATOM 619 C CA . LEU A 1 86 ? 26.380 -1.806 -25.938 1.00 93.44 86 LEU A CA 1
ATOM 620 C C . LEU A 1 86 ? 26.020 -2.428 -27.283 1.00 93.44 86 LEU A C 1
ATOM 622 O O . LEU A 1 86 ? 25.468 -1.746 -28.135 1.00 93.44 86 LEU A O 1
ATOM 626 N N . ALA A 1 87 ? 26.269 -3.724 -27.439 1.00 95.25 87 ALA A N 1
ATOM 627 C CA . ALA A 1 87 ? 25.836 -4.503 -28.591 1.00 95.25 87 ALA A CA 1
ATOM 628 C C . ALA A 1 87 ? 24.918 -5.650 -28.155 1.00 95.25 87 ALA A C 1
ATOM 630 O O . ALA A 1 87 ? 25.104 -6.218 -27.075 1.00 95.25 87 ALA A O 1
ATOM 631 N N . SER A 1 88 ? 23.946 -6.028 -28.981 1.00 95.81 88 SER A N 1
ATOM 632 C CA . SER A 1 88 ? 23.106 -7.199 -28.721 1.00 95.81 88 SER A CA 1
ATOM 633 C C . SER A 1 88 ? 23.949 -8.469 -28.588 1.00 95.81 88 SER A C 1
ATOM 635 O O . SER A 1 88 ? 24.939 -8.670 -29.289 1.00 95.81 88 SER A O 1
ATOM 637 N N . ALA A 1 89 ? 23.565 -9.362 -27.677 1.00 93.62 89 ALA A N 1
ATOM 638 C CA . ALA A 1 89 ? 24.244 -10.646 -27.521 1.00 93.62 89 ALA A CA 1
ATOM 639 C C . ALA A 1 89 ? 24.013 -11.557 -28.740 1.00 93.62 89 ALA A C 1
ATOM 641 O O . ALA A 1 89 ? 24.919 -12.282 -29.159 1.00 93.62 89 ALA A O 1
ATOM 642 N N . GLY A 1 90 ? 22.801 -11.511 -29.303 1.00 92.12 90 GLY A N 1
ATOM 643 C CA . GLY A 1 90 ? 22.435 -12.204 -30.535 1.00 92.12 90 GLY A CA 1
ATOM 644 C C . GLY A 1 90 ? 22.897 -11.451 -31.780 1.00 92.12 90 GLY A C 1
ATOM 645 O O . GLY A 1 90 ? 22.888 -10.220 -31.806 1.00 92.12 90 GLY A O 1
ATOM 646 N N . THR A 1 91 ? 23.285 -12.206 -32.805 1.00 94.69 91 THR A N 1
ATOM 647 C CA . THR A 1 91 ? 23.615 -11.694 -34.139 1.00 94.69 91 THR A CA 1
ATOM 648 C C . THR A 1 91 ? 22.383 -11.681 -35.038 1.00 94.69 91 THR A C 1
ATOM 650 O O . THR A 1 91 ? 21.405 -12.384 -34.776 1.00 94.69 91 THR A O 1
ATOM 653 N N . ALA A 1 92 ? 22.444 -10.887 -36.097 1.00 94.31 92 ALA A N 1
ATOM 654 C CA . ALA A 1 92 ? 21.387 -10.729 -37.071 1.00 94.31 92 ALA A CA 1
ATOM 655 C C . ALA A 1 92 ? 21.180 -11.981 -37.925 1.00 94.31 92 ALA A C 1
ATOM 657 O O . ALA A 1 92 ? 22.091 -12.787 -38.135 1.00 94.31 92 ALA A O 1
ATOM 658 N N . ASP A 1 93 ? 19.958 -12.112 -38.428 1.00 94.06 93 ASP A N 1
ATOM 659 C CA . ASP A 1 93 ? 19.603 -13.031 -39.496 1.00 94.06 93 ASP A CA 1
ATOM 660 C C . ASP A 1 93 ? 19.997 -12.485 -40.886 1.00 94.06 93 ASP A C 1
ATOM 662 O O . ASP A 1 93 ? 20.674 -11.464 -41.025 1.00 94.06 93 ASP A O 1
ATOM 666 N N . LEU A 1 94 ? 19.554 -13.175 -41.943 1.00 91.12 94 LEU A N 1
ATOM 667 C CA . LEU A 1 94 ? 19.812 -12.793 -43.338 1.00 91.12 94 LEU A CA 1
ATOM 668 C C . LEU A 1 94 ? 19.214 -11.430 -43.733 1.00 91.12 94 LEU A C 1
ATOM 670 O O . LEU A 1 94 ? 19.574 -10.904 -44.784 1.00 91.12 94 LEU A O 1
ATOM 674 N N . PHE A 1 95 ? 18.311 -10.872 -42.925 1.00 91.69 95 PHE A N 1
ATOM 675 C CA . PHE A 1 95 ? 17.666 -9.580 -43.152 1.00 91.69 95 PHE A CA 1
ATOM 676 C C . PHE A 1 95 ? 18.267 -8.460 -42.296 1.00 91.69 95 PHE A C 1
ATOM 678 O O . PHE A 1 95 ? 17.762 -7.340 -42.318 1.00 91.69 95 PHE A O 1
ATOM 685 N N . GLY A 1 96 ? 19.341 -8.737 -41.551 1.00 90.00 96 GLY A N 1
ATOM 686 C CA . GLY A 1 96 ? 19.964 -7.742 -40.684 1.00 90.00 96 GLY A CA 1
ATOM 687 C C . GLY A 1 96 ? 19.193 -7.503 -39.382 1.00 90.00 96 GLY A C 1
ATOM 688 O O . GLY A 1 96 ? 19.421 -6.483 -38.735 1.00 90.00 96 GLY A O 1
ATOM 689 N N . VAL A 1 97 ? 18.299 -8.421 -38.989 1.00 93.75 97 VAL A N 1
ATOM 690 C CA . VAL A 1 97 ? 17.469 -8.311 -37.781 1.00 93.75 97 VAL A CA 1
ATOM 691 C C . VAL A 1 97 ? 18.000 -9.244 -36.698 1.00 93.75 97 VAL A C 1
ATOM 693 O O . VAL A 1 97 ? 18.118 -10.452 -36.900 1.00 93.75 97 VAL A O 1
ATOM 696 N N . THR A 1 98 ? 18.308 -8.699 -35.525 1.00 95.38 98 THR A N 1
ATOM 697 C CA . THR A 1 98 ? 18.649 -9.481 -34.331 1.00 95.38 98 THR A CA 1
ATOM 698 C C . THR A 1 98 ? 17.395 -9.777 -33.499 1.00 95.38 98 THR A C 1
ATOM 700 O O . THR A 1 98 ? 16.371 -9.099 -33.628 1.00 95.38 98 THR A O 1
ATOM 703 N N . PRO A 1 99 ? 17.452 -10.742 -32.562 1.00 93.75 99 PRO A N 1
ATOM 704 C CA . PRO A 1 99 ? 16.352 -10.971 -31.626 1.00 93.75 99 PRO A CA 1
ATOM 705 C C . PRO A 1 99 ? 15.969 -9.744 -30.775 1.00 93.75 99 PRO A C 1
ATOM 707 O O . PRO A 1 99 ? 14.837 -9.680 -30.299 1.00 93.75 99 PRO A O 1
ATOM 710 N N . ALA A 1 100 ? 16.880 -8.777 -30.591 1.00 94.50 100 ALA A N 1
ATOM 711 C CA . ALA A 1 100 ? 16.656 -7.573 -29.791 1.00 94.50 100 ALA A CA 1
ATOM 712 C C . ALA A 1 100 ? 16.103 -6.388 -30.605 1.00 94.50 100 ALA A C 1
ATOM 714 O O . ALA A 1 100 ? 15.502 -5.486 -30.017 1.00 94.50 100 ALA A O 1
ATOM 715 N N . THR A 1 101 ? 16.258 -6.382 -31.938 1.00 94.81 101 THR A N 1
ATOM 716 C CA . THR A 1 101 ? 15.951 -5.232 -32.818 1.00 94.81 101 THR A CA 1
ATOM 717 C C . THR A 1 101 ? 14.563 -4.646 -32.554 1.00 94.81 101 THR A C 1
ATOM 719 O O . THR A 1 101 ? 14.403 -3.434 -32.437 1.00 94.81 101 THR A O 1
ATOM 722 N N . GLY A 1 102 ? 13.545 -5.498 -32.385 1.00 93.69 102 GLY A N 1
ATOM 723 C CA . GLY A 1 102 ? 12.173 -5.043 -32.139 1.00 93.69 102 GLY A CA 1
ATOM 724 C C . GLY A 1 102 ? 11.976 -4.333 -30.793 1.00 93.69 102 GLY A C 1
ATOM 725 O O . GLY A 1 102 ? 11.217 -3.368 -30.717 1.00 93.69 102 GLY A O 1
ATOM 726 N N . ALA A 1 103 ? 12.637 -4.791 -29.725 1.00 94.56 103 ALA A N 1
ATOM 727 C CA . ALA A 1 103 ? 12.569 -4.137 -28.417 1.00 94.56 103 ALA A CA 1
ATOM 728 C C . ALA A 1 103 ? 13.399 -2.846 -28.390 1.00 94.56 103 ALA A C 1
ATOM 730 O O . ALA A 1 103 ? 12.951 -1.846 -27.829 1.00 94.56 103 ALA A O 1
ATOM 731 N N . VAL A 1 104 ? 14.569 -2.850 -29.040 1.00 95.00 104 VAL A N 1
ATOM 732 C CA . VAL A 1 104 ? 15.435 -1.668 -29.167 1.00 95.00 104 VAL A CA 1
ATOM 733 C C . VAL A 1 104 ? 14.747 -0.570 -29.973 1.00 95.00 104 VAL A C 1
ATOM 735 O O . VAL A 1 104 ? 14.760 0.582 -29.549 1.00 95.00 104 VAL A O 1
ATOM 738 N N . GLY A 1 105 ? 14.056 -0.919 -31.061 1.00 94.69 105 GLY A N 1
ATOM 739 C CA . GLY A 1 105 ? 13.270 0.041 -31.834 1.00 94.69 105 GLY A CA 1
ATOM 740 C C . GLY A 1 105 ? 12.144 0.686 -31.028 1.00 94.69 105 GLY A C 1
ATOM 741 O O . GLY A 1 105 ? 12.027 1.910 -31.012 1.00 94.69 105 GLY A O 1
ATOM 742 N N . ARG A 1 106 ? 11.376 -0.106 -30.265 1.00 94.62 106 ARG A N 1
ATOM 743 C CA . ARG A 1 106 ? 10.352 0.439 -29.353 1.00 94.62 106 ARG A CA 1
ATOM 744 C C . ARG A 1 106 ? 10.953 1.348 -28.284 1.00 94.62 106 ARG A C 1
ATOM 746 O O . ARG A 1 106 ? 10.372 2.382 -27.966 1.00 94.62 106 ARG A O 1
ATOM 753 N N . LEU A 1 107 ? 12.117 0.991 -27.742 1.00 95.81 107 LEU A N 1
ATOM 754 C CA . LEU A 1 107 ? 12.819 1.853 -26.798 1.00 95.81 107 LEU A CA 1
ATOM 755 C C . LEU A 1 107 ? 13.265 3.166 -27.448 1.00 95.81 107 LEU A C 1
ATOM 757 O O . LEU A 1 107 ? 13.107 4.220 -26.839 1.00 95.81 107 LEU A O 1
ATOM 761 N N . PHE A 1 108 ? 13.796 3.120 -28.669 1.00 95.56 108 PHE A N 1
ATOM 762 C CA . PHE A 1 108 ? 14.199 4.319 -29.398 1.00 95.56 108 PHE A CA 1
ATOM 763 C C . PHE A 1 108 ? 13.014 5.275 -29.590 1.00 95.56 108 PHE A C 1
ATOM 765 O O . PHE A 1 108 ? 13.136 6.465 -29.313 1.00 95.56 108 PHE A O 1
ATOM 772 N N . GLU A 1 109 ? 11.848 4.759 -29.985 1.00 94.06 109 GLU A N 1
ATOM 773 C CA . GLU A 1 109 ? 10.624 5.561 -30.105 1.00 94.06 109 GLU A CA 1
ATOM 774 C C . GLU A 1 109 ? 10.176 6.165 -28.765 1.00 94.06 109 GLU A C 1
ATOM 776 O O . GLU A 1 109 ? 9.766 7.324 -28.715 1.00 94.06 109 GLU A O 1
ATOM 781 N N . LEU A 1 110 ? 10.289 5.418 -27.661 1.00 94.88 110 LEU A N 1
ATOM 782 C CA . LEU A 1 110 ? 9.991 5.938 -26.322 1.00 94.88 110 LEU A CA 1
ATOM 783 C C . LEU A 1 110 ? 10.973 7.027 -25.891 1.00 94.88 110 LEU A C 1
ATOM 785 O O . LEU A 1 110 ? 10.551 8.038 -25.333 1.00 94.88 110 LEU A O 1
ATOM 789 N N . MET A 1 111 ? 12.266 6.853 -26.168 1.00 95.44 111 MET A N 1
ATOM 790 C CA . MET A 1 111 ? 13.287 7.873 -25.920 1.00 95.44 111 MET A CA 1
ATOM 791 C C . MET A 1 111 ? 13.040 9.123 -26.769 1.00 95.44 111 MET A C 1
ATOM 793 O O . MET A 1 111 ? 13.195 10.236 -26.272 1.00 95.44 111 MET A O 1
ATOM 797 N N . GLN A 1 112 ? 12.592 8.953 -28.016 1.00 94.62 112 GLN A N 1
ATOM 798 C CA . GLN A 1 112 ? 12.178 10.048 -28.890 1.00 94.62 112 GLN A CA 1
ATOM 799 C C . GLN A 1 112 ? 10.985 10.819 -28.322 1.00 94.62 112 GLN A C 1
ATOM 801 O O . GLN A 1 112 ? 11.060 12.040 -28.199 1.00 94.62 112 GLN A O 1
ATOM 806 N N . ALA A 1 113 ? 9.924 10.121 -27.915 1.00 93.19 113 ALA A N 1
ATOM 807 C CA . ALA A 1 113 ? 8.757 10.746 -27.299 1.00 93.19 113 ALA A CA 1
ATOM 808 C C . ALA A 1 113 ? 9.113 11.445 -25.973 1.00 93.19 113 ALA A C 1
ATOM 810 O O . ALA A 1 113 ? 8.697 12.578 -25.730 1.00 93.19 113 ALA A O 1
ATOM 811 N N . ALA A 1 114 ? 9.940 10.811 -25.134 1.00 92.94 114 ALA A N 1
ATOM 812 C CA . ALA A 1 114 ? 10.418 11.384 -23.876 1.00 92.94 114 ALA A CA 1
ATOM 813 C C . ALA A 1 114 ? 11.318 12.613 -24.080 1.00 92.94 114 ALA A C 1
ATOM 815 O O . ALA A 1 114 ? 11.262 13.548 -23.281 1.00 92.94 114 ALA A O 1
ATOM 816 N N . GLY A 1 115 ? 12.085 12.658 -25.174 1.00 89.25 115 GLY A N 1
ATOM 817 C CA . GLY A 1 115 ? 12.865 13.825 -25.594 1.00 89.25 115 GLY A CA 1
ATOM 818 C C . GLY A 1 115 ? 12.014 15.065 -25.902 1.00 89.25 115 GLY A C 1
ATOM 819 O O . GLY A 1 115 ? 12.547 16.170 -25.956 1.00 89.25 115 GLY A O 1
ATOM 820 N N . CYS A 1 116 ? 10.692 14.914 -26.045 1.00 89.31 116 CYS A N 1
ATOM 821 C CA . CYS A 1 116 ? 9.734 16.014 -26.184 1.00 89.31 116 CYS A CA 1
ATOM 822 C C . CYS A 1 116 ? 8.986 16.359 -24.877 1.00 89.31 116 CYS A C 1
ATOM 824 O O . CYS A 1 116 ? 8.174 17.284 -24.871 1.00 89.31 116 CYS A O 1
ATOM 826 N N . GLY A 1 117 ? 9.253 15.653 -23.771 1.00 89.06 117 GLY A N 1
ATOM 827 C CA . GLY A 1 117 ? 8.593 15.837 -22.474 1.00 89.06 117 GLY A CA 1
ATOM 828 C C . GLY A 1 117 ? 7.297 15.036 -22.299 1.00 89.06 117 GLY A C 1
ATOM 829 O O . GLY A 1 117 ? 6.963 14.162 -23.099 1.00 89.06 117 GLY A O 1
ATOM 830 N N . VAL A 1 118 ? 6.545 15.330 -21.229 1.00 90.06 118 VAL A N 1
ATOM 831 C CA . VAL A 1 118 ? 5.284 14.636 -20.886 1.00 90.06 118 VAL A CA 1
ATOM 832 C C . VAL A 1 118 ? 4.130 15.132 -21.766 1.00 90.06 118 VAL A C 1
ATOM 834 O O . VAL A 1 118 ? 3.255 15.883 -21.334 1.00 90.06 118 VAL A O 1
ATOM 837 N N . THR A 1 119 ? 4.155 14.717 -23.028 1.00 92.12 119 THR A N 1
ATOM 838 C CA . THR A 1 119 ? 3.148 15.025 -24.051 1.00 92.12 119 THR A CA 1
ATOM 839 C C . THR A 1 119 ? 2.049 13.961 -24.105 1.00 92.12 119 THR A C 1
ATOM 841 O O . THR A 1 119 ? 2.178 12.882 -23.521 1.00 92.12 119 THR A O 1
ATOM 844 N N . ASP A 1 120 ? 0.962 14.238 -24.827 1.00 90.75 120 ASP A N 1
ATOM 845 C CA . ASP A 1 120 ? -0.104 13.250 -25.029 1.00 90.75 120 ASP A CA 1
ATOM 846 C C . ASP A 1 120 ? 0.363 12.030 -25.841 1.00 90.75 120 ASP A C 1
ATOM 848 O O . ASP A 1 120 ? -0.118 10.930 -25.581 1.00 90.75 120 ASP A O 1
ATOM 852 N N . ASP A 1 121 ? 1.351 12.185 -26.734 1.00 89.94 121 ASP A N 1
ATOM 853 C CA . ASP A 1 121 ? 1.980 11.061 -27.449 1.00 89.94 121 ASP A CA 1
ATOM 854 C C . ASP A 1 121 ? 2.705 10.121 -26.477 1.00 89.94 121 ASP A C 1
ATOM 856 O O . ASP A 1 121 ? 2.445 8.917 -26.461 1.00 89.94 121 ASP A O 1
ATOM 860 N N . LEU A 1 122 ? 3.539 10.669 -25.582 1.00 92.88 122 LEU A N 1
ATOM 861 C CA . LEU A 1 122 ? 4.209 9.860 -24.564 1.00 92.88 122 LEU A CA 1
ATOM 862 C C . LEU A 1 122 ? 3.188 9.163 -23.655 1.00 92.88 122 LEU A C 1
ATOM 864 O O . LEU A 1 122 ? 3.324 7.977 -23.368 1.00 92.88 122 LEU A O 1
ATOM 868 N N . ARG A 1 123 ? 2.141 9.873 -23.222 1.00 91.44 123 ARG A N 1
ATOM 869 C CA . ARG A 1 123 ? 1.082 9.295 -22.379 1.00 91.44 123 ARG A CA 1
ATOM 870 C C . ARG A 1 123 ? 0.339 8.160 -23.080 1.00 91.44 123 ARG A C 1
ATOM 872 O O . ARG A 1 123 ? 0.063 7.150 -22.440 1.00 91.44 123 ARG A O 1
ATOM 879 N N . ALA A 1 124 ? 0.015 8.316 -24.363 1.00 90.06 124 ALA A N 1
ATOM 880 C CA . ALA A 1 124 ? -0.633 7.274 -25.152 1.00 90.06 124 ALA A CA 1
ATOM 881 C C . ALA A 1 124 ? 0.262 6.031 -25.258 1.00 90.06 124 ALA A C 1
ATOM 883 O O . ALA A 1 124 ? -0.173 4.937 -24.908 1.00 90.06 124 ALA A O 1
ATOM 884 N N . ARG A 1 125 ? 1.544 6.216 -25.600 1.00 91.25 125 ARG A N 1
ATOM 885 C CA . ARG A 1 125 ? 2.527 5.125 -25.679 1.00 91.25 125 ARG A CA 1
ATOM 886 C C . ARG A 1 125 ? 2.694 4.389 -24.351 1.00 91.25 125 ARG A C 1
ATOM 888 O O . ARG A 1 125 ? 2.705 3.165 -24.334 1.00 91.25 125 ARG A O 1
ATOM 895 N N . LEU A 1 126 ? 2.778 5.111 -23.230 1.00 92.00 126 LEU A N 1
ATOM 896 C CA . LEU A 1 126 ? 2.887 4.492 -21.904 1.00 92.00 126 LEU A CA 1
ATOM 897 C C . LEU A 1 126 ? 1.627 3.696 -21.523 1.00 92.00 126 LEU A C 1
ATOM 899 O O . LEU A 1 126 ? 1.755 2.642 -20.909 1.00 92.00 126 LEU A O 1
ATOM 903 N N . ARG A 1 127 ? 0.428 4.144 -21.919 1.00 88.19 127 ARG A N 1
ATOM 904 C CA . ARG A 1 127 ? -0.836 3.417 -21.675 1.00 88.19 127 ARG A CA 1
ATOM 905 C C . ARG A 1 127 ? -0.974 2.138 -22.495 1.00 88.19 127 ARG A C 1
ATOM 907 O O . ARG A 1 127 ? -1.629 1.201 -22.055 1.00 88.19 127 ARG A O 1
ATOM 914 N N . GLU A 1 128 ? -0.372 2.094 -23.679 1.00 88.00 128 GLU A N 1
ATOM 915 C CA . GLU A 1 128 ? -0.323 0.886 -24.511 1.00 88.00 128 GLU A CA 1
ATOM 916 C C . GLU A 1 128 ? 0.694 -0.142 -23.986 1.00 88.00 128 GLU A C 1
ATOM 918 O O . GLU A 1 128 ? 0.673 -1.315 -24.369 1.00 88.00 128 GLU A O 1
ATOM 923 N N . MET A 1 129 ? 1.587 0.282 -23.089 1.00 88.38 129 MET A N 1
ATOM 924 C CA . MET A 1 129 ? 2.603 -0.565 -22.486 1.00 88.38 129 MET A CA 1
ATOM 925 C C . MET A 1 129 ? 2.113 -1.254 -21.216 1.00 88.38 129 MET A C 1
ATOM 927 O O . MET A 1 129 ? 1.276 -0.775 -20.458 1.00 88.38 129 MET A O 1
ATOM 931 N N . ARG A 1 130 ? 2.737 -2.393 -20.921 1.00 86.88 130 ARG A N 1
ATOM 932 C CA . ARG A 1 130 ? 2.524 -3.102 -19.660 1.00 86.88 130 ARG A CA 1
ATOM 933 C C . ARG A 1 130 ? 3.162 -2.334 -18.500 1.00 86.88 130 ARG A C 1
ATOM 935 O O . ARG A 1 130 ? 4.276 -1.824 -18.637 1.00 86.88 130 ARG A O 1
ATOM 942 N N . ALA A 1 131 ? 2.530 -2.377 -17.326 1.00 87.62 131 ALA A N 1
ATOM 943 C CA . ALA A 1 131 ? 3.019 -1.706 -16.120 1.00 87.62 131 ALA A CA 1
ATOM 944 C C . ALA A 1 131 ? 4.514 -1.955 -15.809 1.00 87.62 131 ALA A C 1
ATOM 946 O O . ALA A 1 131 ? 5.239 -0.984 -15.586 1.00 87.62 131 ALA A O 1
ATOM 947 N N . PRO A 1 132 ? 5.053 -3.194 -15.871 1.00 87.81 132 PRO A N 1
ATOM 948 C CA . PRO A 1 132 ? 6.480 -3.411 -15.627 1.00 87.81 132 PRO A CA 1
ATOM 949 C C . PRO A 1 132 ? 7.404 -2.673 -16.605 1.00 87.81 132 PRO A C 1
ATOM 951 O O . PRO A 1 132 ? 8.472 -2.221 -16.197 1.00 87.81 132 PRO A O 1
ATOM 954 N N . ALA A 1 133 ? 6.992 -2.522 -17.868 1.00 90.19 133 ALA A N 1
ATOM 955 C CA . ALA A 1 133 ? 7.762 -1.822 -18.891 1.00 90.19 133 ALA A CA 1
ATOM 956 C C . ALA A 1 133 ? 7.756 -0.307 -18.658 1.00 90.19 133 ALA A C 1
ATOM 958 O O . ALA A 1 133 ? 8.808 0.321 -18.739 1.00 90.19 133 ALA A O 1
ATOM 959 N N . VAL A 1 134 ? 6.604 0.259 -18.279 1.00 92.06 134 VAL A N 1
ATOM 960 C CA . VAL A 1 134 ? 6.487 1.673 -17.884 1.00 92.06 134 VAL A CA 1
ATOM 961 C C . VAL A 1 134 ? 7.390 1.969 -16.686 1.00 92.06 134 VAL A C 1
ATOM 963 O O . VAL A 1 134 ? 8.171 2.916 -16.710 1.00 92.06 134 VAL A O 1
ATOM 966 N N . LEU A 1 135 ? 7.361 1.114 -15.658 1.00 91.44 135 LEU A N 1
ATOM 967 C CA . LEU A 1 135 ? 8.208 1.269 -14.472 1.00 91.44 135 LEU A CA 1
ATOM 968 C C . LEU A 1 135 ? 9.700 1.100 -14.785 1.00 91.44 135 LEU A C 1
ATOM 970 O O . LEU A 1 135 ? 10.526 1.812 -14.218 1.00 91.44 135 LEU A O 1
ATOM 974 N N . ALA A 1 136 ? 10.065 0.155 -15.656 1.00 92.56 136 ALA A N 1
ATOM 975 C CA . ALA A 1 136 ? 11.448 -0.006 -16.096 1.00 92.56 136 ALA A CA 1
ATOM 976 C C . ALA A 1 136 ? 11.924 1.239 -16.855 1.00 92.56 136 ALA A C 1
ATOM 978 O O . ALA A 1 136 ? 13.021 1.730 -16.595 1.00 92.56 136 ALA A O 1
ATOM 979 N N . PHE A 1 137 ? 11.084 1.785 -17.737 1.00 95.50 137 PHE A N 1
ATOM 980 C CA . PHE A 1 137 ? 11.404 2.991 -18.491 1.00 95.50 137 PHE A CA 1
ATOM 981 C C . PHE A 1 137 ? 11.561 4.211 -17.578 1.00 95.50 137 PHE A C 1
ATOM 983 O O . PHE A 1 137 ? 12.523 4.957 -17.728 1.00 95.50 137 PHE A O 1
ATOM 990 N N . GLY A 1 138 ? 10.697 4.365 -16.568 1.00 94.75 138 GLY A N 1
ATOM 991 C CA . GLY A 1 138 ? 10.848 5.403 -15.545 1.00 94.75 138 GLY A CA 1
ATOM 992 C C . GLY A 1 138 ? 12.183 5.317 -14.800 1.00 94.75 138 GLY A C 1
ATOM 993 O O . GLY A 1 138 ? 12.837 6.341 -14.601 1.00 94.75 138 GLY A O 1
ATOM 994 N N . ARG A 1 139 ? 12.644 4.099 -14.467 1.00 94.12 139 ARG A N 1
ATOM 995 C CA . ARG A 1 139 ? 13.980 3.886 -13.879 1.00 94.12 139 ARG A CA 1
ATOM 996 C C . ARG A 1 139 ? 15.100 4.270 -14.841 1.00 94.12 139 ARG A C 1
ATOM 998 O O . ARG A 1 139 ? 16.034 4.945 -14.424 1.00 94.12 139 ARG A O 1
ATOM 1005 N N . LEU A 1 140 ? 15.010 3.877 -16.112 1.00 94.75 140 LEU A N 1
ATOM 1006 C CA . LEU A 1 140 ? 15.998 4.266 -17.120 1.00 94.75 140 LEU A CA 1
ATOM 1007 C C . LEU A 1 140 ? 16.054 5.790 -17.285 1.00 94.75 140 LEU A C 1
ATOM 1009 O O . LEU A 1 140 ? 17.142 6.352 -17.250 1.00 94.75 140 LEU A O 1
ATOM 1013 N N . ALA A 1 141 ? 14.908 6.467 -17.390 1.00 94.56 141 ALA A N 1
ATOM 1014 C CA . ALA A 1 141 ? 14.846 7.925 -17.482 1.00 94.56 141 ALA A CA 1
ATOM 1015 C C . ALA A 1 141 ? 15.485 8.604 -16.258 1.00 94.56 141 ALA A C 1
ATOM 1017 O O . ALA A 1 141 ? 16.262 9.544 -16.418 1.00 94.56 141 ALA A O 1
ATOM 1018 N N . ALA A 1 142 ? 15.230 8.091 -15.049 1.00 92.75 142 ALA A N 1
ATOM 1019 C CA . ALA A 1 142 ? 15.865 8.582 -13.828 1.00 92.75 142 ALA A CA 1
ATOM 1020 C C . ALA A 1 142 ? 17.394 8.427 -13.872 1.00 92.75 142 ALA A C 1
ATOM 1022 O O . ALA A 1 142 ? 18.111 9.387 -13.602 1.00 92.75 142 ALA A O 1
ATOM 1023 N N . VAL A 1 143 ? 17.889 7.243 -14.256 1.00 91.50 143 VAL A N 1
ATOM 1024 C CA . VAL A 1 143 ? 19.328 6.946 -14.374 1.00 91.50 143 VAL A CA 1
ATOM 1025 C C . VAL A 1 143 ? 19.998 7.840 -15.415 1.00 91.50 143 VAL A C 1
ATOM 1027 O O . VAL A 1 143 ? 21.051 8.413 -15.151 1.00 91.50 143 VAL A O 1
ATOM 1030 N N . LEU A 1 144 ? 19.380 8.006 -16.586 1.00 90.88 144 LEU A N 1
ATOM 1031 C CA . LEU A 1 144 ? 19.919 8.843 -17.659 1.00 90.88 144 LEU A CA 1
ATOM 1032 C C . LEU A 1 144 ? 19.880 10.341 -17.327 1.00 90.88 144 LEU A C 1
ATOM 1034 O O . LEU A 1 144 ? 20.618 11.102 -17.942 1.00 90.88 144 LEU A O 1
ATOM 1038 N N . ALA A 1 145 ? 19.068 10.769 -16.359 1.00 90.31 145 ALA A N 1
ATOM 1039 C CA . ALA A 1 145 ? 19.026 12.158 -15.913 1.00 90.31 145 ALA A CA 1
ATOM 1040 C C . ALA A 1 145 ? 20.012 12.494 -14.779 1.00 90.31 145 ALA A C 1
ATOM 1042 O O . ALA A 1 145 ? 20.290 13.675 -14.567 1.00 90.31 145 ALA A O 1
ATOM 1043 N N . GLN A 1 146 ? 20.551 11.492 -14.069 1.00 87.44 146 GLN A N 1
ATOM 1044 C CA . GLN A 1 146 ? 21.548 11.685 -13.000 1.00 87.44 146 GLN A CA 1
ATOM 1045 C C . GLN A 1 146 ? 22.773 12.523 -13.410 1.00 87.44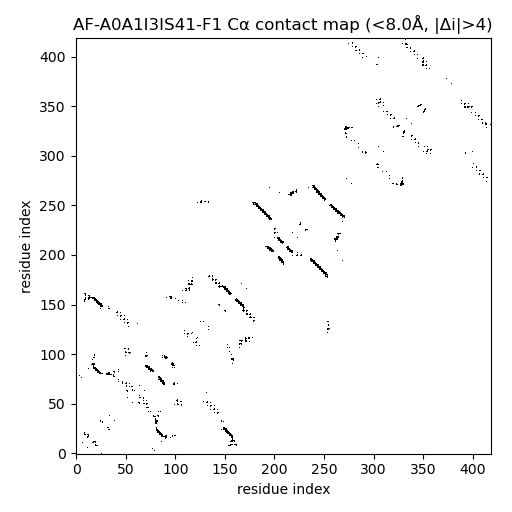 146 GLN A C 1
ATOM 1047 O O . GLN A 1 146 ? 23.235 13.299 -12.577 1.00 87.44 146 GLN A O 1
ATOM 1052 N N . PRO A 1 147 ? 23.305 12.425 -14.647 1.00 81.62 147 PRO A N 1
ATOM 1053 C CA . PRO A 1 147 ? 24.450 13.230 -15.068 1.00 81.62 147 PRO A CA 1
ATOM 1054 C C . PRO A 1 147 ? 24.180 14.740 -15.161 1.00 81.62 147 PRO A C 1
ATOM 1056 O O . PRO A 1 147 ? 25.109 15.491 -15.443 1.00 81.62 147 PRO A O 1
ATOM 1059 N N . GLU A 1 148 ? 22.920 15.178 -15.018 1.00 84.69 148 GLU A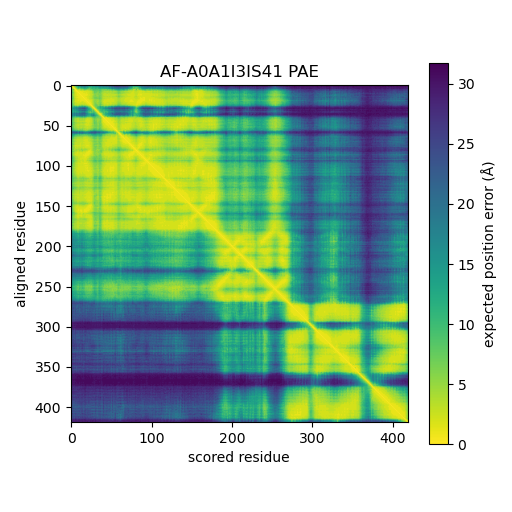 N 1
ATOM 1060 C CA . GLU A 1 148 ? 22.462 16.569 -15.188 1.00 84.69 148 GLU A CA 1
ATOM 1061 C C . GLU A 1 148 ? 22.833 17.206 -16.544 1.00 84.69 148 GLU A C 1
ATOM 1063 O O . GLU A 1 148 ? 22.773 18.422 -16.718 1.00 84.69 148 GLU A O 1
ATOM 1068 N N . ALA A 1 149 ? 23.159 16.374 -17.533 1.00 85.50 149 ALA A N 1
ATOM 1069 C CA . ALA A 1 149 ? 23.556 16.764 -18.878 1.00 85.50 149 ALA A CA 1
ATOM 1070 C C . ALA A 1 149 ? 22.653 16.089 -19.924 1.00 85.50 149 ALA A C 1
ATOM 1072 O O . ALA A 1 149 ? 22.154 14.990 -19.670 1.00 85.50 149 ALA A O 1
ATOM 1073 N N . PRO A 1 150 ? 22.455 16.691 -21.113 1.00 89.12 150 PRO A N 1
ATOM 1074 C CA . PRO A 1 150 ? 21.739 16.032 -22.201 1.00 89.12 150 PRO A CA 1
ATOM 1075 C C . PRO A 1 150 ? 22.408 14.709 -22.585 1.00 89.12 150 PRO A C 1
ATOM 1077 O O . PRO A 1 150 ? 23.633 14.649 -22.725 1.00 89.12 150 PRO A O 1
ATOM 1080 N N . VAL A 1 151 ? 21.607 13.663 -22.785 1.00 90.06 151 VAL A N 1
ATOM 1081 C CA . VAL A 1 151 ? 22.077 12.340 -23.203 1.00 90.06 151 VAL A CA 1
ATOM 1082 C C . VAL A 1 151 ? 21.646 12.067 -24.636 1.00 90.06 151 VAL A C 1
ATOM 1084 O O . VAL A 1 151 ? 20.463 12.109 -24.952 1.00 90.06 151 VAL A O 1
ATOM 1087 N N . VAL A 1 152 ? 22.598 11.730 -25.499 1.00 92.50 152 VAL A N 1
ATOM 1088 C CA . VAL A 1 152 ? 22.325 11.183 -26.827 1.00 92.50 152 VAL A CA 1
ATOM 1089 C C . VAL A 1 152 ? 22.118 9.682 -26.695 1.00 92.50 152 VAL A C 1
ATOM 1091 O O . VAL A 1 152 ? 23.023 8.972 -26.252 1.00 92.50 152 VAL A O 1
ATOM 1094 N N . PHE A 1 153 ? 20.945 9.208 -27.100 1.00 94.19 153 PHE A N 1
ATOM 1095 C CA . PHE A 1 153 ? 20.654 7.796 -27.309 1.00 94.19 153 PHE A CA 1
ATOM 1096 C C . PHE A 1 153 ? 20.772 7.495 -28.804 1.00 94.19 153 PHE A C 1
ATOM 1098 O O . PHE A 1 153 ? 19.969 7.969 -29.607 1.00 94.19 153 PHE A O 1
ATOM 1105 N N . GLU A 1 154 ? 21.789 6.734 -29.182 1.00 95.44 154 GLU A N 1
ATOM 1106 C CA . GLU A 1 154 ? 22.068 6.316 -30.555 1.00 95.44 154 GLU A CA 1
ATOM 1107 C C . GLU A 1 154 ? 21.754 4.828 -30.712 1.00 95.44 154 GLU A C 1
ATOM 1109 O O . GLU A 1 154 ? 22.108 4.027 -29.850 1.00 95.44 154 GLU A O 1
ATOM 1114 N N . TRP A 1 155 ? 21.120 4.453 -31.818 1.00 96.25 155 TRP A N 1
ATOM 1115 C CA . TRP A 1 155 ? 20.846 3.071 -32.190 1.00 96.25 155 TRP A CA 1
ATOM 1116 C C . TRP A 1 155 ? 21.243 2.838 -33.645 1.00 96.25 155 TRP A C 1
ATOM 1118 O O . TRP A 1 155 ? 20.801 3.565 -34.535 1.00 96.25 155 TRP A O 1
ATOM 1128 N N . ALA A 1 156 ? 22.051 1.806 -33.870 1.00 96.56 156 ALA A N 1
ATOM 1129 C CA . ALA A 1 156 ? 22.411 1.304 -35.183 1.00 96.56 156 ALA A CA 1
ATOM 1130 C C . ALA A 1 156 ? 22.061 -0.183 -35.327 1.00 96.56 156 ALA A C 1
ATOM 1132 O O . ALA A 1 156 ? 22.213 -0.961 -34.383 1.00 96.56 156 ALA A O 1
ATOM 1133 N N . THR A 1 157 ? 21.619 -0.572 -36.521 1.00 96.31 157 THR A N 1
ATOM 1134 C CA . THR A 1 157 ? 21.259 -1.950 -36.876 1.00 96.31 157 THR A CA 1
ATOM 1135 C C . THR A 1 157 ? 22.213 -2.510 -37.936 1.00 96.31 157 THR A C 1
ATOM 1137 O O . THR A 1 157 ? 22.746 -1.750 -38.751 1.00 96.31 157 THR A O 1
ATOM 1140 N N . PRO A 1 158 ? 22.373 -3.841 -38.020 1.00 93.25 158 PRO A N 1
ATOM 1141 C CA . PRO A 1 158 ? 23.127 -4.488 -39.100 1.00 93.25 158 PRO A CA 1
ATOM 1142 C C . PRO A 1 158 ? 22.542 -4.255 -40.497 1.00 93.25 158 PRO A C 1
ATOM 1144 O O . PRO A 1 158 ? 23.260 -4.343 -41.489 1.00 93.25 158 PRO A O 1
ATOM 1147 N N . ALA A 1 159 ? 21.245 -3.946 -40.584 1.00 92.12 159 ALA A N 1
ATOM 1148 C CA . ALA A 1 159 ? 20.565 -3.595 -41.829 1.00 92.12 159 ALA A CA 1
ATOM 1149 C C . ALA A 1 159 ? 20.934 -2.192 -42.359 1.00 92.12 159 ALA A C 1
ATOM 1151 O O . ALA A 1 159 ? 20.520 -1.827 -43.459 1.00 92.12 159 ALA A O 1
ATOM 1152 N N . GLY A 1 160 ? 21.716 -1.411 -41.604 1.00 87.69 160 GLY A N 1
ATOM 1153 C CA . GLY A 1 160 ? 22.192 -0.087 -42.004 1.00 87.69 160 GLY A CA 1
ATOM 1154 C C . GLY A 1 160 ? 21.334 1.082 -41.514 1.00 87.69 160 GLY A C 1
ATOM 1155 O O . GLY A 1 160 ? 21.646 2.229 -41.831 1.00 87.69 160 GLY A O 1
ATOM 1156 N N . ASP A 1 161 ? 20.285 0.836 -40.721 1.00 90.19 161 ASP A N 1
ATOM 1157 C CA . ASP A 1 161 ? 19.596 1.916 -40.006 1.00 90.19 161 ASP A CA 1
ATOM 1158 C C . ASP A 1 161 ? 20.493 2.452 -38.887 1.00 90.19 161 ASP A C 1
ATOM 1160 O O . ASP A 1 161 ? 20.941 1.680 -38.045 1.00 90.19 161 ASP A O 1
ATOM 1164 N N . CYS A 1 162 ? 20.703 3.769 -38.839 1.00 92.62 162 CYS A N 1
ATOM 1165 C CA . CYS A 1 162 ? 21.365 4.456 -37.732 1.00 92.62 162 CYS A CA 1
ATOM 1166 C C . CYS A 1 162 ? 20.590 5.728 -37.379 1.00 92.62 162 CYS A C 1
ATOM 1168 O O . CYS A 1 162 ? 20.312 6.562 -38.246 1.00 92.62 162 CYS A O 1
ATOM 1170 N N . ARG A 1 163 ? 20.185 5.859 -36.115 1.00 94.50 163 ARG A N 1
ATOM 1171 C CA . ARG A 1 163 ? 19.355 6.963 -35.619 1.00 94.50 163 ARG A CA 1
ATOM 1172 C C . ARG A 1 163 ? 19.845 7.405 -34.248 1.00 94.50 163 ARG A C 1
ATOM 1174 O O . ARG A 1 163 ? 20.305 6.591 -33.456 1.00 94.50 163 ARG A O 1
ATOM 1181 N N . ALA A 1 164 ? 19.692 8.689 -33.947 1.00 93.81 164 ALA A N 1
ATOM 1182 C CA . ALA A 1 164 ? 20.029 9.244 -32.644 1.00 93.81 164 ALA A CA 1
ATOM 1183 C C . ALA A 1 164 ? 18.935 10.198 -32.160 1.00 93.81 164 ALA A C 1
ATOM 1185 O O . ALA A 1 164 ? 18.293 10.877 -32.964 1.00 93.81 164 ALA A O 1
ATOM 1186 N N . VAL A 1 165 ? 18.739 10.252 -30.846 1.00 93.94 165 VAL A N 1
ATOM 1187 C CA . VAL A 1 165 ? 17.869 11.217 -30.173 1.00 93.94 165 VAL A CA 1
ATOM 1188 C C . VAL A 1 165 ? 18.636 11.892 -29.040 1.00 93.94 165 VAL A C 1
ATOM 1190 O O . VAL A 1 165 ? 19.269 11.222 -28.227 1.00 93.94 165 VAL A O 1
ATOM 1193 N N . ASP A 1 166 ? 18.571 13.222 -28.985 1.00 92.31 166 ASP A N 1
ATOM 1194 C CA . ASP A 1 166 ? 19.003 14.014 -27.832 1.00 92.31 166 ASP A CA 1
ATOM 1195 C C . ASP A 1 166 ? 17.873 14.036 -26.785 1.00 92.31 166 ASP A C 1
ATOM 1197 O O . ASP A 1 166 ? 16.775 14.525 -27.051 1.00 92.31 166 ASP A O 1
ATOM 1201 N N . ALA A 1 167 ? 18.145 13.529 -25.586 1.00 90.44 167 ALA A N 1
ATOM 1202 C CA . ALA A 1 167 ? 17.236 13.561 -24.449 1.00 90.44 167 ALA A CA 1
ATOM 1203 C C . ALA A 1 167 ? 17.754 14.535 -23.381 1.00 90.44 167 ALA A C 1
ATOM 1205 O O . ALA A 1 167 ? 18.816 14.338 -22.787 1.00 90.44 167 ALA A O 1
ATOM 1206 N N . ASP A 1 168 ? 16.994 15.600 -23.129 1.00 92.44 168 ASP A N 1
ATOM 1207 C CA . ASP A 1 168 ? 17.314 16.593 -22.103 1.00 92.44 168 ASP A CA 1
ATOM 1208 C C . ASP A 1 168 ? 17.075 16.029 -20.688 1.00 92.44 168 ASP A C 1
ATOM 1210 O O . ASP A 1 168 ? 16.023 15.449 -20.400 1.00 92.44 168 ASP A O 1
ATOM 1214 N N . ALA A 1 169 ? 18.031 16.229 -19.774 1.00 90.62 169 ALA A N 1
ATOM 1215 C CA . ALA A 1 169 ? 17.957 15.712 -18.405 1.00 90.62 169 ALA A CA 1
ATOM 1216 C C . ALA A 1 169 ? 16.773 16.272 -17.591 1.00 90.62 169 ALA A C 1
ATOM 1218 O O . ALA A 1 169 ? 16.275 15.609 -16.679 1.00 90.62 169 ALA A O 1
ATOM 1219 N N . ARG A 1 170 ? 16.294 17.489 -17.880 1.00 94.12 170 ARG A N 1
ATOM 1220 C CA . ARG A 1 170 ? 15.070 18.040 -17.274 1.00 94.12 170 ARG A CA 1
ATOM 1221 C C . ARG A 1 170 ? 13.846 17.258 -17.736 1.00 94.12 170 ARG A C 1
ATOM 1223 O O . ARG A 1 170 ? 13.041 16.871 -16.895 1.00 94.12 170 ARG A O 1
ATOM 1230 N N . LEU A 1 171 ? 13.732 16.988 -19.035 1.00 94.81 171 LEU A N 1
ATOM 1231 C CA . LEU A 1 171 ? 12.600 16.240 -19.588 1.00 94.81 171 LEU A CA 1
ATOM 1232 C C . LEU A 1 171 ? 12.593 14.795 -19.082 1.00 94.81 171 LEU A C 1
ATOM 1234 O O . LEU A 1 171 ? 11.553 14.299 -18.663 1.00 94.81 171 LEU A O 1
ATOM 1238 N N . LEU A 1 172 ? 13.755 14.143 -19.006 1.00 94.06 172 LEU A N 1
ATOM 1239 C CA . LEU A 1 172 ? 13.871 12.800 -18.431 1.00 94.06 172 LEU A CA 1
ATOM 1240 C C . LEU A 1 172 ? 13.456 12.749 -16.948 1.00 94.06 172 LEU A C 1
ATOM 1242 O O . LEU A 1 172 ? 12.771 11.809 -16.537 1.00 94.06 172 LEU A O 1
ATOM 1246 N N . ARG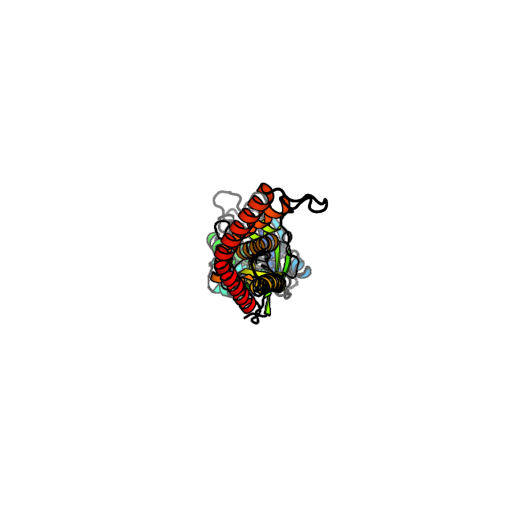 A 1 173 ? 13.788 13.778 -16.150 1.00 94.38 173 ARG A N 1
ATOM 1247 C CA . ARG A 1 173 ? 13.284 13.912 -14.768 1.00 94.38 173 ARG A CA 1
ATOM 1248 C C . ARG A 1 173 ? 11.774 14.093 -14.716 1.00 94.38 173 ARG A C 1
ATOM 1250 O O . ARG A 1 173 ? 11.131 13.469 -13.880 1.00 94.38 173 ARG A O 1
ATOM 1257 N N . GLU A 1 174 ? 11.208 14.916 -15.595 1.00 94.38 174 GLU A N 1
ATOM 1258 C CA . GLU A 1 174 ? 9.755 15.106 -15.689 1.00 94.38 174 GLU A CA 1
ATOM 1259 C C . GLU A 1 174 ? 9.040 13.797 -16.041 1.00 94.38 174 GLU A C 1
ATOM 1261 O O . GLU A 1 174 ? 8.025 13.472 -15.429 1.00 94.38 174 GLU A O 1
ATOM 1266 N N . VAL A 1 175 ? 9.596 13.009 -16.965 1.00 94.38 175 VAL A N 1
ATOM 1267 C CA . VAL A 1 175 ? 9.068 11.690 -17.338 1.00 94.38 175 VAL A CA 1
ATOM 1268 C C . VAL A 1 175 ? 9.143 10.706 -16.175 1.00 94.38 175 VAL A C 1
ATOM 1270 O O . VAL A 1 175 ? 8.144 10.059 -15.867 1.00 94.38 175 VAL A O 1
ATOM 1273 N N . SER A 1 176 ? 10.289 10.611 -15.494 1.00 94.69 176 SER A N 1
ATOM 1274 C CA . SER A 1 176 ? 10.430 9.760 -14.306 1.00 94.69 176 SER A CA 1
ATOM 1275 C C . SER A 1 176 ? 9.446 10.170 -13.204 1.00 94.69 176 SER A C 1
ATOM 1277 O O . SER A 1 176 ? 8.734 9.314 -12.681 1.00 94.69 176 SER A O 1
ATOM 1279 N N . ALA A 1 177 ? 9.325 11.468 -12.914 1.00 93.12 177 ALA A N 1
ATOM 1280 C CA . ALA A 1 177 ? 8.393 11.982 -11.914 1.00 93.12 177 ALA A CA 1
ATOM 1281 C C . ALA A 1 177 ? 6.927 11.728 -12.293 1.00 93.12 177 ALA A C 1
ATOM 1283 O O . ALA A 1 177 ? 6.132 11.368 -11.430 1.00 93.12 177 ALA A O 1
ATOM 1284 N N . TYR A 1 178 ? 6.563 11.873 -13.570 1.00 93.12 178 TYR A N 1
ATOM 1285 C CA . TYR A 1 178 ? 5.231 11.524 -14.065 1.00 93.12 178 TYR A CA 1
ATOM 1286 C C . TYR A 1 178 ? 4.944 10.031 -13.902 1.00 93.12 178 TYR A C 1
ATOM 1288 O O . TYR A 1 178 ? 3.868 9.655 -13.439 1.00 93.12 178 TYR A O 1
ATOM 1296 N N . ILE A 1 179 ? 5.910 9.179 -14.255 1.00 93.12 179 ILE A N 1
ATOM 1297 C CA . ILE A 1 179 ? 5.765 7.736 -14.103 1.00 93.12 179 ILE A CA 1
ATOM 1298 C C . ILE A 1 179 ? 5.600 7.380 -12.633 1.00 93.12 179 ILE A C 1
ATOM 1300 O O . ILE A 1 179 ? 4.744 6.556 -12.354 1.00 93.12 179 ILE A O 1
ATOM 1304 N N . ASP A 1 180 ? 6.336 7.999 -11.709 1.00 90.19 180 ASP A N 1
ATOM 1305 C CA . ASP A 1 180 ? 6.284 7.701 -10.272 1.00 90.19 180 ASP A CA 1
ATOM 1306 C C . ASP A 1 180 ? 5.207 8.447 -9.480 1.00 90.19 180 ASP A C 1
ATOM 1308 O O . ASP A 1 180 ? 4.982 8.129 -8.308 1.00 90.19 180 ASP A O 1
ATOM 1312 N N . ALA A 1 181 ? 4.496 9.378 -10.114 1.00 90.44 181 ALA A N 1
ATOM 1313 C CA . ALA A 1 181 ? 3.386 10.085 -9.500 1.00 90.44 181 ALA A CA 1
ATOM 1314 C C . ALA A 1 181 ? 2.306 9.098 -9.035 1.00 90.44 181 ALA A C 1
ATOM 1316 O O . ALA A 1 181 ? 1.857 8.223 -9.780 1.00 90.44 181 ALA A O 1
ATOM 1317 N N . THR A 1 182 ? 1.888 9.253 -7.780 1.00 90.62 182 THR A N 1
ATOM 1318 C CA . THR A 1 182 ? 0.810 8.467 -7.183 1.00 90.62 182 THR A CA 1
ATOM 1319 C C . THR A 1 182 ? -0.175 9.387 -6.487 1.00 90.62 182 THR A C 1
ATOM 1321 O O . THR A 1 182 ? 0.206 10.347 -5.818 1.00 90.62 182 THR A O 1
ATOM 1324 N N . GLU A 1 183 ? -1.452 9.073 -6.635 1.00 89.38 183 GLU A N 1
ATOM 1325 C CA . GLU A 1 183 ? -2.537 9.710 -5.908 1.00 89.38 183 GLU A CA 1
ATOM 1326 C C . GLU A 1 183 ? -2.924 8.787 -4.758 1.00 89.38 183 GLU A C 1
ATOM 1328 O O . GLU A 1 183 ? -3.219 7.611 -4.962 1.00 89.38 183 GLU A O 1
ATOM 1333 N N . THR A 1 184 ? -2.864 9.290 -3.525 1.00 91.06 184 THR A N 1
ATOM 1334 C CA . THR A 1 184 ? -3.211 8.501 -2.338 1.00 91.06 184 THR A CA 1
ATOM 1335 C C . THR A 1 184 ? -4.464 9.066 -1.699 1.00 91.06 184 THR A C 1
ATOM 1337 O O . THR A 1 184 ? -4.512 10.244 -1.350 1.00 91.06 184 THR A O 1
ATOM 1340 N N . THR A 1 185 ? -5.456 8.208 -1.497 1.00 94.00 185 THR A N 1
ATOM 1341 C CA . THR A 1 185 ? -6.653 8.513 -0.716 1.00 94.00 185 THR A CA 1
ATOM 1342 C C . THR A 1 185 ? -6.703 7.605 0.509 1.00 94.00 185 THR A C 1
ATOM 1344 O O . THR A 1 185 ? -6.361 6.424 0.442 1.00 94.00 185 THR A O 1
ATOM 1347 N N . SER A 1 186 ? -7.096 8.168 1.650 1.00 94.06 186 SER A N 1
ATOM 1348 C CA . SER A 1 186 ? -7.254 7.435 2.908 1.00 94.06 186 SER A CA 1
ATOM 1349 C C . SER A 1 186 ? -8.669 7.622 3.431 1.00 94.06 186 SER A C 1
ATOM 1351 O O . SER A 1 186 ? -9.152 8.751 3.522 1.00 94.06 186 SER A O 1
ATOM 1353 N N . VAL A 1 187 ? -9.310 6.526 3.829 1.00 95.25 187 VAL A N 1
ATOM 1354 C CA . VAL A 1 187 ? -10.610 6.539 4.508 1.00 95.25 187 VAL A CA 1
ATOM 1355 C C . VAL A 1 187 ? -10.497 5.745 5.802 1.00 95.25 187 VAL A C 1
ATOM 1357 O O . VAL A 1 187 ? -9.965 4.639 5.809 1.00 95.25 187 VAL A O 1
ATOM 1360 N N . PHE A 1 188 ? -11.005 6.299 6.901 1.00 93.06 188 PHE A N 1
ATOM 1361 C CA . PHE A 1 188 ? -11.101 5.587 8.172 1.00 93.06 188 PHE A CA 1
ATOM 1362 C C . PHE A 1 188 ? -12.451 4.881 8.260 1.00 93.06 188 PHE A C 1
ATOM 1364 O O . PHE A 1 188 ? -13.501 5.512 8.161 1.00 93.06 188 PHE A O 1
ATOM 1371 N N . VAL A 1 189 ? -12.408 3.566 8.438 1.00 93.00 189 VAL A N 1
ATOM 1372 C CA . VAL A 1 189 ? -13.571 2.689 8.509 1.00 93.00 189 VAL A CA 1
ATOM 1373 C C . VAL A 1 189 ? -13.683 2.168 9.943 1.00 93.00 189 VAL A C 1
ATOM 1375 O O . VAL A 1 189 ? -12.813 1.400 10.366 1.00 93.00 189 VAL A O 1
ATOM 1378 N N . PRO A 1 190 ? -14.702 2.585 10.713 1.00 90.06 190 PRO A N 1
ATOM 1379 C CA . PRO A 1 190 ? -15.022 1.934 11.974 1.00 90.06 190 PRO A CA 1
ATOM 1380 C C . PRO A 1 190 ? -15.634 0.560 11.682 1.00 90.06 190 PRO A C 1
ATOM 1382 O O . PRO A 1 190 ? -16.515 0.438 10.831 1.00 90.06 190 PRO A O 1
ATOM 1385 N N . VAL A 1 191 ? -15.157 -0.474 12.370 1.00 89.44 191 VAL A N 1
ATOM 1386 C CA . VAL A 1 191 ? -15.593 -1.860 12.180 1.00 89.44 191 VAL A CA 1
ATOM 1387 C C . VAL A 1 191 ? -15.851 -2.501 13.537 1.00 89.44 191 VAL A C 1
ATOM 1389 O O . VAL A 1 191 ? -15.047 -2.371 14.459 1.00 89.44 191 VAL A O 1
ATOM 1392 N N . ARG A 1 192 ? -16.969 -3.216 13.637 1.00 89.19 192 ARG A N 1
ATOM 1393 C CA . ARG A 1 192 ? -17.288 -4.132 14.734 1.00 89.19 192 ARG A CA 1
ATOM 1394 C C . ARG A 1 192 ? -17.273 -5.552 14.195 1.00 89.19 192 ARG A C 1
ATOM 1396 O O . ARG A 1 192 ? -17.664 -5.755 13.045 1.00 89.19 192 ARG A O 1
ATOM 1403 N N . GLY A 1 193 ? -16.761 -6.491 14.979 1.00 89.12 193 GLY A N 1
ATOM 1404 C CA . GLY A 1 193 ? -16.799 -7.902 14.623 1.00 89.12 193 GLY A CA 1
ATOM 1405 C C . GLY A 1 193 ? -15.829 -8.755 15.421 1.00 89.12 193 GLY A C 1
ATOM 1406 O O . GLY A 1 193 ? -15.579 -8.501 16.597 1.00 89.12 193 GLY A O 1
ATOM 1407 N N . SER A 1 194 ? -15.273 -9.779 14.781 1.00 90.88 194 SER A N 1
ATOM 1408 C CA . SER A 1 194 ? -14.394 -10.758 15.411 1.00 90.88 194 SER A CA 1
ATOM 1409 C C . SER A 1 194 ? -12.969 -10.665 14.875 1.00 90.88 194 SER A C 1
ATOM 1411 O O . SER A 1 194 ? -12.702 -10.855 13.686 1.00 90.88 194 SER A O 1
ATOM 1413 N N . LEU A 1 195 ? -12.015 -10.382 15.758 1.00 93.44 195 LEU A N 1
ATOM 1414 C CA . LEU A 1 195 ? -10.593 -10.478 15.460 1.00 93.44 195 LEU A CA 1
ATOM 1415 C C . LEU A 1 195 ? -10.197 -11.959 15.433 1.00 93.44 195 LEU A C 1
ATOM 1417 O O . LEU A 1 195 ? -10.177 -12.620 16.469 1.00 93.44 195 LEU A O 1
ATOM 1421 N N . THR A 1 196 ? -9.846 -12.472 14.255 1.00 94.62 196 THR A N 1
ATOM 1422 C CA . THR A 1 196 ? -9.510 -13.893 14.048 1.00 94.62 196 THR A CA 1
ATOM 1423 C C . THR A 1 196 ? -8.008 -14.147 13.961 1.00 94.62 196 THR A C 1
ATOM 1425 O O . THR A 1 196 ? -7.550 -15.255 14.234 1.00 94.62 196 THR A O 1
ATOM 1428 N N . ALA A 1 197 ? -7.210 -13.129 13.622 1.00 93.62 197 ALA A N 1
ATOM 1429 C CA . ALA A 1 197 ? -5.752 -13.214 13.654 1.00 93.62 197 ALA A CA 1
ATOM 1430 C C . ALA A 1 197 ? -5.113 -11.878 14.048 1.00 93.62 197 ALA A C 1
ATOM 1432 O O . ALA A 1 197 ? -5.455 -10.824 13.510 1.00 93.62 197 ALA A O 1
ATOM 1433 N N . LEU A 1 198 ? -4.103 -11.933 14.917 1.00 92.75 198 LEU A N 1
ATOM 1434 C CA . LEU A 1 198 ? -3.266 -10.791 15.272 1.00 92.75 198 LEU A CA 1
ATOM 1435 C C . LEU A 1 198 ? -1.809 -11.240 15.382 1.00 92.75 198 LEU A C 1
ATOM 1437 O O . LEU A 1 198 ? -1.449 -11.991 16.283 1.00 92.75 198 LEU A O 1
ATOM 1441 N N . ASN A 1 199 ? -0.952 -10.765 14.479 1.00 90.06 199 ASN A N 1
ATOM 1442 C CA . ASN A 1 199 ? 0.474 -11.071 14.504 1.00 90.06 199 ASN A CA 1
ATOM 1443 C C . ASN A 1 199 ? 1.285 -9.779 14.641 1.00 90.06 199 ASN A C 1
ATOM 1445 O O . ASN A 1 199 ? 1.601 -9.112 13.655 1.00 90.06 199 ASN A O 1
ATOM 1449 N N . ALA A 1 200 ? 1.657 -9.425 15.873 1.00 85.12 200 ALA A N 1
ATOM 1450 C CA . ALA A 1 200 ? 2.425 -8.212 16.154 1.00 85.12 200 ALA A CA 1
ATOM 1451 C C . ALA A 1 200 ? 3.827 -8.222 15.507 1.00 85.12 200 ALA A C 1
ATOM 1453 O O . ALA A 1 200 ? 4.280 -7.193 14.987 1.00 85.12 200 ALA A O 1
ATOM 1454 N N . ALA A 1 201 ? 4.491 -9.386 15.487 1.00 85.56 201 ALA A N 1
ATOM 1455 C CA . ALA A 1 201 ? 5.817 -9.569 14.894 1.00 85.56 201 ALA A CA 1
ATOM 1456 C C . ALA A 1 201 ? 5.764 -9.509 13.356 1.00 85.56 201 ALA A C 1
ATOM 1458 O O . ALA A 1 201 ? 6.493 -8.731 12.735 1.00 85.56 201 ALA A O 1
ATOM 1459 N N . GLY A 1 202 ? 4.831 -10.260 12.761 1.00 85.75 202 GLY A N 1
ATOM 1460 C CA . GLY A 1 202 ? 4.512 -10.271 11.329 1.00 85.75 202 GLY A CA 1
ATOM 1461 C C . GLY A 1 202 ? 3.796 -9.011 10.837 1.00 85.75 202 GLY A C 1
ATOM 1462 O O . GLY A 1 202 ? 3.719 -8.780 9.634 1.00 85.75 202 GLY A O 1
ATOM 1463 N N . ARG A 1 203 ? 3.370 -8.137 11.759 1.00 92.44 203 ARG A N 1
ATOM 1464 C CA . ARG A 1 203 ? 2.722 -6.840 11.508 1.00 92.44 203 ARG A CA 1
ATOM 1465 C C . ARG A 1 203 ? 1.365 -6.955 10.8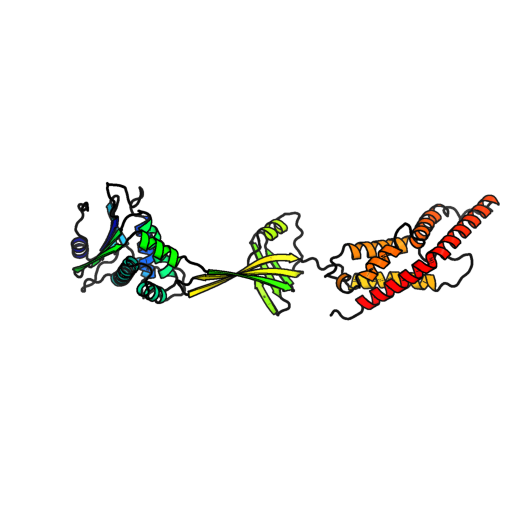19 1.00 92.44 203 ARG A C 1
ATOM 1467 O O . ARG A 1 203 ? 0.981 -6.005 10.143 1.00 92.44 203 ARG A O 1
ATOM 1474 N N . THR A 1 204 ? 0.664 -8.072 10.970 1.00 95.56 204 THR A N 1
ATOM 1475 C CA . THR A 1 204 ? -0.588 -8.349 10.257 1.00 95.56 204 THR A CA 1
ATOM 1476 C C . THR A 1 204 ? -1.762 -8.566 11.199 1.00 95.56 204 THR A C 1
ATOM 1478 O O . THR A 1 204 ? -1.585 -8.893 12.375 1.00 95.56 204 THR A O 1
ATOM 1481 N N . PHE A 1 205 ? -2.968 -8.376 10.669 1.00 95.50 205 PHE A N 1
ATOM 1482 C CA . PHE A 1 205 ? -4.222 -8.678 11.352 1.00 95.50 205 PHE A CA 1
ATOM 1483 C C . PHE A 1 205 ? -5.240 -9.278 10.378 1.00 95.50 205 PHE A C 1
ATOM 1485 O O . PHE A 1 205 ? -5.116 -9.103 9.160 1.00 95.50 205 PHE A O 1
ATOM 1492 N N . ARG A 1 206 ? -6.249 -9.948 10.934 1.00 96.81 206 ARG A N 1
ATOM 1493 C CA . ARG A 1 206 ? -7.463 -10.366 10.238 1.00 96.81 206 ARG A CA 1
ATOM 1494 C C . ARG A 1 206 ? -8.666 -10.164 11.150 1.00 96.81 206 ARG A C 1
ATOM 1496 O O . ARG A 1 206 ? -8.636 -10.598 12.300 1.00 96.81 206 ARG A O 1
ATOM 1503 N N . LEU A 1 207 ? -9.688 -9.502 10.625 1.00 95.62 207 LEU A N 1
ATOM 1504 C CA . LEU A 1 207 ? -10.932 -9.193 11.315 1.00 95.62 207 LEU A CA 1
ATOM 1505 C C . LEU A 1 207 ? -12.106 -9.537 10.396 1.00 95.62 207 LEU A C 1
ATOM 1507 O O . LEU A 1 207 ? -12.089 -9.207 9.212 1.00 95.62 207 LEU A O 1
ATOM 1511 N N . GLU A 1 208 ? -13.100 -10.221 10.938 1.00 95.31 208 GLU A N 1
ATOM 1512 C CA . GLU A 1 208 ? -14.370 -10.505 10.276 1.00 95.31 208 GLU A CA 1
ATOM 1513 C C . GLU A 1 208 ? -15.399 -9.528 10.828 1.00 95.31 208 GLU A C 1
ATOM 1515 O O . GLU A 1 208 ? -15.658 -9.533 12.027 1.00 95.31 208 GLU A O 1
ATOM 1520 N N . GLY A 1 209 ? -15.894 -8.626 9.984 1.00 90.94 209 GLY A N 1
ATOM 1521 C CA . GLY A 1 209 ? -16.861 -7.613 10.379 1.00 90.94 209 GLY A CA 1
ATOM 1522 C C . GLY A 1 209 ? -18.268 -8.187 10.498 1.00 90.94 209 GLY A C 1
ATOM 1523 O O . GLY A 1 209 ? -18.646 -9.094 9.755 1.00 90.94 209 GLY A O 1
ATOM 1524 N N . ASP A 1 210 ? -19.069 -7.599 11.382 1.00 85.75 210 ASP A N 1
ATOM 1525 C CA . ASP A 1 210 ? -20.498 -7.908 11.525 1.00 85.75 210 ASP A CA 1
ATOM 1526 C C . ASP A 1 210 ? -21.294 -7.563 10.251 1.00 85.75 210 ASP A C 1
ATOM 1528 O O . ASP A 1 210 ? -22.384 -8.079 10.019 1.00 85.75 210 ASP A O 1
ATOM 1532 N N . ASP A 1 211 ? -20.726 -6.722 9.379 1.00 83.44 211 ASP A N 1
ATOM 1533 C CA . ASP A 1 211 ? -21.239 -6.411 8.042 1.00 83.44 211 ASP A CA 1
ATOM 1534 C C . ASP A 1 211 ? -21.000 -7.534 7.008 1.00 83.44 211 ASP A C 1
ATOM 1536 O O . ASP A 1 211 ? -21.314 -7.376 5.824 1.00 83.44 211 ASP A O 1
ATOM 1540 N N . GLY A 1 212 ? -20.424 -8.661 7.439 1.00 86.75 212 GLY A N 1
ATOM 1541 C CA . GLY A 1 212 ? -20.082 -9.811 6.606 1.00 86.75 212 GLY A CA 1
ATOM 1542 C C . GLY A 1 212 ? -18.813 -9.623 5.772 1.00 86.75 212 GLY A C 1
ATOM 1543 O O . GLY A 1 212 ? -18.497 -10.481 4.943 1.00 86.75 212 GLY A O 1
ATOM 1544 N N . ARG A 1 213 ? -18.072 -8.517 5.947 1.00 92.12 213 ARG A N 1
ATOM 1545 C CA . ARG A 1 213 ? -16.833 -8.251 5.206 1.00 92.12 213 ARG A CA 1
ATOM 1546 C C . ARG A 1 213 ? -15.606 -8.711 5.984 1.00 92.12 213 ARG A C 1
ATOM 1548 O O . ARG A 1 213 ? -15.480 -8.517 7.188 1.00 92.12 213 ARG A O 1
ATOM 1555 N N . GLY A 1 214 ? -14.647 -9.289 5.264 1.00 92.62 214 GLY A N 1
ATOM 1556 C CA . GLY A 1 214 ? -13.328 -9.606 5.804 1.00 92.62 214 GLY A CA 1
ATOM 1557 C C . GLY A 1 214 ? -12.361 -8.440 5.623 1.00 92.62 214 GLY A C 1
ATOM 1558 O O . GLY A 1 214 ? -12.187 -7.944 4.510 1.00 92.62 214 GLY A O 1
ATOM 1559 N N . TYR A 1 215 ? -11.683 -8.055 6.698 1.00 94.94 215 TYR A N 1
ATOM 1560 C CA . TYR A 1 215 ? -10.629 -7.049 6.700 1.00 94.94 215 TYR A CA 1
ATOM 1561 C C . TYR A 1 215 ? -9.295 -7.704 7.040 1.00 94.94 215 TYR A C 1
ATOM 1563 O O . TYR A 1 215 ? -9.167 -8.422 8.035 1.00 94.94 215 TYR A O 1
ATOM 1571 N N . ALA A 1 216 ? -8.279 -7.462 6.218 1.00 95.69 216 ALA A N 1
ATOM 1572 C CA . ALA A 1 216 ? -6.949 -8.007 6.439 1.00 95.69 216 ALA A CA 1
ATOM 1573 C C . ALA A 1 216 ? -5.888 -7.039 5.937 1.00 95.69 216 ALA A C 1
ATOM 1575 O O . ALA A 1 216 ? -6.006 -6.459 4.858 1.00 95.69 216 ALA A O 1
ATOM 1576 N N . GLY A 1 217 ? -4.818 -6.886 6.708 1.00 95.75 217 GLY A N 1
ATOM 1577 C CA . GLY A 1 217 ? -3.784 -5.935 6.344 1.00 95.75 217 GLY A CA 1
ATOM 1578 C C . GLY A 1 217 ? -2.719 -5.771 7.406 1.00 95.75 217 GLY A C 1
ATOM 1579 O O . GLY A 1 217 ? -2.326 -6.736 8.066 1.00 95.75 217 GLY A O 1
ATOM 1580 N N . LYS A 1 218 ? -2.211 -4.546 7.542 1.00 95.94 218 LYS A N 1
ATOM 1581 C CA . LYS A 1 218 ? -1.065 -4.237 8.402 1.00 95.94 218 LYS A CA 1
ATOM 1582 C C . LYS A 1 218 ? -1.485 -3.601 9.721 1.00 95.94 218 LYS A C 1
ATOM 1584 O O . LYS A 1 218 ? -2.475 -2.891 9.804 1.00 95.94 218 LYS A O 1
ATOM 1589 N N . LEU A 1 219 ? -0.677 -3.798 10.753 1.00 94.12 219 LEU A N 1
ATOM 1590 C CA . LEU A 1 219 ? -0.810 -3.095 12.026 1.00 94.12 219 LEU A CA 1
ATOM 1591 C C . LEU A 1 219 ? -0.124 -1.729 11.971 1.00 94.12 219 LEU A C 1
ATOM 1593 O O . LEU A 1 219 ? 1.030 -1.623 11.532 1.00 94.12 219 LEU A O 1
ATOM 1597 N N . SER A 1 220 ? -0.785 -0.700 12.504 1.00 93.25 220 SER A N 1
ATOM 1598 C CA . SER A 1 220 ? -0.163 0.606 12.725 1.00 93.25 220 SER A CA 1
ATOM 1599 C C . SER A 1 220 ? 1.042 0.507 13.666 1.00 93.25 220 SER A C 1
ATOM 1601 O O . SER A 1 220 ? 1.139 -0.380 14.519 1.00 93.25 220 SER A O 1
ATOM 1603 N N . ALA A 1 221 ? 1.979 1.453 13.562 1.00 90.38 221 ALA A N 1
ATOM 1604 C CA . ALA A 1 221 ? 3.151 1.487 14.439 1.00 90.38 221 ALA A CA 1
ATOM 1605 C C . ALA A 1 221 ? 2.772 1.545 15.935 1.00 90.38 221 ALA A C 1
ATOM 1607 O O . ALA A 1 221 ? 3.461 0.943 16.761 1.00 90.38 221 ALA A O 1
ATOM 1608 N N . LYS A 1 222 ? 1.662 2.220 16.271 1.00 87.31 222 LYS A N 1
ATOM 1609 C CA . LYS A 1 222 ? 1.115 2.323 17.632 1.00 87.31 222 LYS A CA 1
ATOM 1610 C C . LYS A 1 222 ? 0.688 0.953 18.164 1.00 87.31 222 LYS A C 1
ATOM 1612 O O . LYS A 1 222 ? 1.186 0.534 19.208 1.00 87.31 222 LYS A O 1
ATOM 1617 N N . LEU A 1 223 ? -0.156 0.223 17.429 1.00 87.75 223 LEU A N 1
ATOM 1618 C CA . LEU A 1 223 ? -0.619 -1.107 17.849 1.00 87.75 223 LEU A CA 1
ATOM 1619 C C . LEU A 1 223 ? 0.517 -2.127 17.873 1.00 87.75 223 LEU A C 1
ATOM 1621 O O . LEU A 1 223 ? 0.618 -2.913 18.811 1.00 87.75 223 LEU A O 1
ATOM 1625 N N . ARG A 1 224 ? 1.442 -2.063 16.910 1.00 88.69 224 ARG A N 1
ATOM 1626 C CA . ARG A 1 224 ? 2.640 -2.912 16.927 1.00 88.69 224 ARG A CA 1
ATOM 1627 C C . ARG A 1 224 ? 3.438 -2.743 18.214 1.00 88.69 224 ARG A C 1
ATOM 1629 O O . ARG A 1 224 ? 3.792 -3.732 18.837 1.00 88.69 224 ARG A O 1
ATOM 1636 N N . ARG A 1 225 ? 3.704 -1.502 18.633 1.00 85.56 225 ARG A N 1
ATOM 1637 C CA . ARG A 1 225 ? 4.431 -1.224 19.884 1.00 85.56 225 ARG A CA 1
ATOM 1638 C C . ARG A 1 225 ? 3.668 -1.682 21.127 1.00 85.56 225 ARG A C 1
ATOM 1640 O O . ARG A 1 225 ? 4.319 -2.028 22.108 1.00 85.56 225 ARG A O 1
ATOM 1647 N N . ARG A 1 226 ? 2.331 -1.671 21.089 1.00 83.38 226 ARG A N 1
ATOM 1648 C CA . ARG A 1 226 ? 1.471 -2.155 22.180 1.00 83.38 226 ARG A CA 1
ATOM 1649 C C . ARG A 1 226 ? 1.593 -3.669 22.349 1.00 83.38 226 ARG A C 1
ATOM 1651 O O . ARG A 1 226 ? 1.895 -4.112 23.445 1.00 83.38 226 ARG A O 1
ATOM 1658 N N . TYR A 1 227 ? 1.427 -4.435 21.271 1.00 82.88 227 TYR A N 1
ATOM 1659 C CA . TYR A 1 227 ? 1.310 -5.899 21.329 1.00 82.88 227 TYR A CA 1
ATOM 1660 C C . TYR A 1 227 ? 2.623 -6.674 21.145 1.00 82.88 227 TYR A C 1
ATOM 1662 O O . TYR A 1 227 ? 2.632 -7.889 21.278 1.00 82.88 227 TYR A O 1
ATOM 1670 N N . ILE A 1 228 ? 3.740 -6.011 20.820 1.00 82.19 228 ILE A N 1
ATOM 1671 C CA . ILE A 1 228 ? 5.051 -6.682 20.716 1.00 82.19 228 ILE A CA 1
ATOM 1672 C C . ILE A 1 228 ? 5.751 -6.850 22.074 1.00 82.19 228 ILE A C 1
ATOM 1674 O O . ILE A 1 228 ? 6.781 -7.514 22.153 1.00 82.19 228 ILE A O 1
ATOM 1678 N N . ARG A 1 229 ? 5.247 -6.204 23.134 1.00 78.12 229 ARG A N 1
ATOM 1679 C CA . ARG A 1 229 ? 5.853 -6.272 24.469 1.00 78.12 229 ARG A CA 1
ATOM 1680 C C . ARG A 1 229 ? 5.564 -7.646 25.091 1.00 78.12 229 ARG A C 1
ATOM 1682 O O . ARG A 1 229 ? 4.415 -8.065 25.023 1.00 78.12 229 ARG A O 1
ATOM 1689 N N . PRO A 1 230 ? 6.541 -8.308 25.740 1.00 62.50 230 PRO A N 1
ATOM 1690 C CA . PRO A 1 230 ? 6.335 -9.618 26.376 1.00 62.50 230 PRO A CA 1
ATOM 1691 C C . PRO A 1 230 ? 5.222 -9.622 27.430 1.00 62.50 230 PRO A C 1
ATOM 1693 O O . PRO A 1 230 ? 4.569 -10.632 27.645 1.00 62.50 230 PRO A O 1
ATOM 1696 N N . GLU A 1 231 ? 5.011 -8.474 28.070 1.00 67.94 231 GLU A N 1
ATOM 1697 C CA . GLU A 1 231 ? 4.014 -8.265 29.123 1.00 67.94 231 GLU A CA 1
ATOM 1698 C C . GLU A 1 231 ? 2.623 -7.919 28.570 1.00 67.94 231 GLU A C 1
ATOM 1700 O O . GLU A 1 231 ? 1.649 -7.871 29.317 1.00 67.94 231 GLU A O 1
ATOM 1705 N N . ALA A 1 232 ? 2.507 -7.638 27.267 1.00 65.44 232 ALA A N 1
ATOM 1706 C CA . ALA A 1 232 ? 1.219 -7.348 26.661 1.00 65.44 232 ALA A CA 1
ATOM 1707 C C . ALA A 1 232 ? 0.457 -8.658 26.460 1.00 65.44 232 ALA A C 1
ATOM 1709 O O . ALA A 1 232 ? 0.799 -9.454 25.586 1.00 65.44 232 ALA A O 1
ATOM 1710 N N . ALA A 1 233 ? -0.597 -8.856 27.252 1.00 68.88 233 ALA A N 1
ATOM 1711 C CA . ALA A 1 233 ? -1.540 -9.937 27.027 1.00 68.88 233 ALA A CA 1
ATOM 1712 C C . ALA A 1 233 ? -2.119 -9.809 25.610 1.00 68.88 233 ALA A C 1
ATOM 1714 O O . ALA A 1 233 ? -2.773 -8.817 25.268 1.00 68.88 233 ALA A O 1
ATOM 1715 N N . LEU A 1 234 ? -1.829 -10.796 24.763 1.00 77.81 234 LEU A N 1
ATOM 1716 C CA . LEU A 1 234 ? -2.523 -10.935 23.493 1.00 77.81 234 LEU A CA 1
ATOM 1717 C C . LEU A 1 234 ? -3.952 -11.399 23.792 1.00 77.81 234 LEU A C 1
ATOM 1719 O O . LEU A 1 234 ? -4.132 -12.272 24.644 1.00 77.81 234 LEU A O 1
ATOM 1723 N N . PRO A 1 235 ? -4.962 -10.839 23.110 1.00 77.56 235 PRO A N 1
ATOM 1724 C CA . PRO A 1 235 ? -6.320 -11.342 23.238 1.00 77.56 235 PRO A CA 1
ATOM 1725 C C . PRO A 1 235 ? -6.364 -12.812 22.808 1.00 77.56 235 PRO A C 1
ATOM 1727 O O . PRO A 1 235 ? -5.706 -13.203 21.839 1.00 77.56 235 PRO A O 1
ATOM 1730 N N . VAL A 1 236 ? -7.142 -13.622 23.524 1.00 82.56 236 VAL A N 1
ATOM 1731 C CA . VAL A 1 236 ? -7.442 -14.996 23.109 1.00 82.56 236 VAL A CA 1
ATOM 1732 C C . VAL A 1 236 ? -8.335 -14.913 21.877 1.00 82.56 236 VAL A C 1
ATOM 1734 O O . VAL A 1 236 ? -9.382 -14.278 21.922 1.00 82.56 236 VAL A O 1
ATOM 1737 N N . LEU A 1 237 ? -7.894 -15.499 20.765 1.00 87.75 237 LEU A N 1
ATOM 1738 C CA . LEU A 1 237 ? -8.602 -15.423 19.488 1.00 87.75 237 LEU A CA 1
ATOM 1739 C C . LEU A 1 237 ? -9.473 -16.674 19.272 1.00 87.75 237 LEU A C 1
ATOM 1741 O O . LEU A 1 237 ? -9.032 -17.769 19.632 1.00 87.75 237 LEU A O 1
ATOM 1745 N N . PRO A 1 238 ? -10.641 -16.552 18.618 1.00 88.44 238 PRO A N 1
ATOM 1746 C CA . PRO A 1 238 ? -11.245 -15.310 18.129 1.00 88.44 238 PRO A CA 1
ATOM 1747 C C . PRO A 1 238 ? -11.761 -14.412 19.269 1.00 88.44 238 PRO A C 1
ATOM 1749 O O . PRO A 1 238 ? -12.285 -14.914 20.257 1.00 88.44 238 PRO A O 1
ATOM 1752 N N . ALA A 1 239 ? -11.615 -13.091 19.122 1.00 84.69 239 ALA A N 1
ATOM 1753 C CA . ALA A 1 239 ? -12.041 -12.105 20.123 1.00 84.69 239 ALA A CA 1
ATOM 1754 C C . ALA A 1 239 ? -13.028 -11.101 19.526 1.00 84.69 239 ALA A C 1
ATOM 1756 O O . ALA A 1 239 ? -12.789 -10.591 18.430 1.00 84.69 239 ALA A O 1
ATOM 1757 N N . ALA A 1 240 ? -14.084 -10.755 20.265 1.00 84.62 240 ALA A N 1
ATOM 1758 C CA . ALA A 1 240 ? -14.923 -9.611 19.920 1.00 84.62 240 ALA A CA 1
ATOM 1759 C C . ALA A 1 240 ? -14.066 -8.334 19.886 1.00 84.62 240 ALA A C 1
ATOM 1761 O O . ALA A 1 240 ? -13.242 -8.101 20.774 1.00 84.62 240 ALA A O 1
ATOM 1762 N N . ALA A 1 241 ? -14.223 -7.535 18.836 1.00 87.88 241 ALA A N 1
ATOM 1763 C CA . ALA A 1 241 ? -13.367 -6.396 18.568 1.00 87.88 241 ALA A CA 1
ATOM 1764 C C . ALA A 1 241 ? -14.149 -5.217 17.989 1.00 87.88 241 ALA A C 1
ATOM 1766 O O . ALA A 1 241 ? -14.908 -5.351 17.030 1.00 87.88 241 ALA A O 1
ATOM 1767 N N . GLU A 1 242 ? -13.865 -4.036 18.529 1.00 88.12 242 GLU A N 1
ATOM 1768 C CA . GLU A 1 242 ? -14.133 -2.767 17.863 1.00 88.12 242 GLU A CA 1
ATOM 1769 C C . GLU A 1 242 ? -12.808 -2.215 17.337 1.00 88.12 242 GLU A C 1
ATOM 1771 O O . GLU A 1 242 ? -11.793 -2.181 18.041 1.00 88.12 242 GLU A O 1
ATOM 1776 N N . ALA A 1 243 ? -12.794 -1.824 16.071 1.00 91.50 243 ALA A N 1
ATOM 1777 C CA . ALA A 1 243 ? -11.587 -1.444 15.365 1.00 91.50 243 ALA A CA 1
ATOM 1778 C C . ALA A 1 243 ? -11.810 -0.208 14.499 1.00 91.50 243 ALA A C 1
ATOM 1780 O O . ALA A 1 243 ? -12.896 0.028 13.974 1.00 91.50 243 ALA A O 1
ATOM 1781 N N . VAL A 1 244 ? -10.735 0.547 14.288 1.00 93.62 244 VAL A N 1
ATOM 1782 C CA . VAL A 1 244 ? -10.674 1.564 13.235 1.00 93.62 244 VAL A CA 1
ATOM 1783 C C . VAL A 1 244 ? -9.611 1.131 12.240 1.00 93.62 244 VAL A C 1
ATOM 1785 O O . VAL A 1 244 ? -8.459 0.878 12.611 1.00 93.62 244 VAL A O 1
ATOM 1788 N N . ILE A 1 245 ? -10.015 1.024 10.977 1.00 95.38 245 ILE A N 1
ATOM 1789 C CA . ILE A 1 245 ? -9.161 0.616 9.866 1.00 95.38 245 ILE A CA 1
ATOM 1790 C C . ILE A 1 245 ? -8.978 1.806 8.937 1.00 95.38 245 ILE A C 1
ATOM 1792 O O . ILE A 1 245 ? -9.934 2.321 8.370 1.00 95.38 245 ILE A O 1
ATOM 1796 N N . GLU A 1 246 ? -7.738 2.232 8.746 1.00 95.88 246 GLU A N 1
ATOM 1797 C CA . GLU A 1 246 ? -7.390 3.154 7.676 1.00 95.88 246 GLU A CA 1
ATOM 1798 C C . GLU A 1 246 ? -7.230 2.360 6.377 1.00 95.88 246 GLU A C 1
ATOM 1800 O O . GLU A 1 246 ? -6.261 1.617 6.201 1.00 95.88 246 GLU A O 1
ATOM 1805 N N . ARG A 1 247 ? -8.180 2.519 5.460 1.00 95.19 247 ARG A N 1
ATOM 1806 C CA . ARG A 1 247 ? -8.089 2.007 4.098 1.00 95.19 247 ARG A CA 1
ATOM 1807 C C . ARG A 1 247 ? -7.349 3.021 3.242 1.00 95.19 247 ARG A C 1
ATOM 1809 O O . ARG A 1 247 ? -7.866 4.108 2.988 1.00 95.19 247 ARG A O 1
ATOM 1816 N N . ARG A 1 248 ? -6.139 2.666 2.816 1.00 94.50 248 ARG A N 1
ATOM 1817 C CA . ARG A 1 248 ? -5.316 3.477 1.915 1.00 94.50 248 ARG A CA 1
ATOM 1818 C C . ARG A 1 248 ? -5.427 2.936 0.504 1.00 94.50 248 ARG A C 1
ATOM 1820 O O . ARG A 1 248 ? -5.030 1.797 0.266 1.00 94.50 248 ARG A O 1
ATOM 1827 N N . THR A 1 249 ? -5.903 3.760 -0.413 1.00 92.94 249 THR A N 1
ATOM 1828 C CA . THR A 1 249 ? -5.919 3.467 -1.843 1.00 92.94 249 THR A CA 1
ATOM 1829 C C . THR A 1 249 ? -4.864 4.320 -2.528 1.00 92.94 249 THR A C 1
ATOM 1831 O O . THR A 1 249 ? -4.870 5.545 -2.409 1.00 92.94 249 THR A O 1
ATOM 1834 N N . VAL A 1 250 ? -3.941 3.664 -3.225 1.00 92.38 250 VAL A N 1
ATOM 1835 C CA . VAL A 1 250 ? -2.900 4.297 -4.035 1.00 92.38 250 VAL A CA 1
ATOM 1836 C C . VAL A 1 250 ? -3.230 4.045 -5.498 1.00 92.38 250 VAL A C 1
ATOM 1838 O O . VAL A 1 250 ? -3.305 2.891 -5.915 1.00 92.38 250 VAL A O 1
ATOM 1841 N N . TYR A 1 251 ? -3.406 5.117 -6.261 1.00 90.81 251 TYR A N 1
ATOM 1842 C CA . TYR A 1 251 ? -3.628 5.085 -7.700 1.00 90.81 251 TYR A CA 1
ATOM 1843 C C . TYR A 1 251 ? -2.395 5.605 -8.440 1.00 90.81 251 TYR A C 1
ATOM 1845 O O . TYR A 1 251 ? -1.830 6.644 -8.082 1.00 90.81 251 TYR A O 1
ATOM 1853 N N . LYS A 1 252 ? -1.963 4.879 -9.473 1.00 89.06 252 LYS A N 1
ATOM 1854 C CA . LYS A 1 252 ? -0.808 5.232 -10.303 1.00 89.06 252 LYS A CA 1
ATOM 1855 C C . LYS A 1 252 ? -1.252 5.458 -11.748 1.00 89.06 252 LYS A C 1
ATOM 1857 O O . LYS A 1 252 ? -1.346 4.522 -12.538 1.00 89.06 252 LYS A O 1
ATOM 1862 N N . ALA A 1 253 ? -1.481 6.723 -12.100 1.00 83.94 253 ALA A N 1
ATOM 1863 C CA . ALA A 1 253 ? -2.073 7.124 -13.380 1.00 83.94 253 ALA A CA 1
ATOM 1864 C C . ALA A 1 253 ? -1.260 6.717 -14.622 1.00 83.94 253 ALA A C 1
ATOM 1866 O O . ALA A 1 253 ? -1.825 6.549 -15.700 1.00 83.94 253 ALA A O 1
ATOM 1867 N N . SER A 1 254 ? 0.061 6.566 -14.488 1.00 82.69 254 SER A N 1
ATOM 1868 C CA . SER A 1 254 ? 0.950 6.170 -15.589 1.00 82.69 254 SER A CA 1
ATOM 1869 C C . SER A 1 254 ? 0.742 4.726 -16.056 1.00 82.69 254 SER A C 1
ATOM 1871 O O . SER A 1 254 ? 1.142 4.394 -17.169 1.00 82.69 254 SER A O 1
ATOM 1873 N N . ILE A 1 255 ? 0.125 3.885 -15.221 1.00 85.75 255 ILE A N 1
ATOM 1874 C CA . ILE A 1 255 ? -0.107 2.457 -15.480 1.00 85.75 255 ILE A CA 1
ATOM 1875 C C . ILE A 1 255 ? -1.552 2.017 -15.207 1.00 85.75 255 ILE A C 1
ATOM 1877 O O . ILE A 1 255 ? -1.829 0.825 -15.281 1.00 85.75 255 ILE A O 1
ATOM 1881 N N . ASP A 1 256 ? -2.441 2.962 -14.878 1.00 83.69 256 ASP A N 1
ATOM 1882 C CA . ASP A 1 256 ? -3.848 2.718 -14.526 1.00 83.69 256 ASP A CA 1
ATOM 1883 C C . ASP A 1 256 ? -4.019 1.607 -13.467 1.00 83.69 256 ASP A C 1
ATOM 1885 O O . ASP A 1 256 ? -4.849 0.709 -13.585 1.00 83.69 256 ASP A O 1
ATOM 1889 N N . GLU A 1 257 ? -3.163 1.630 -12.437 1.00 85.81 257 GLU A N 1
ATOM 1890 C CA . GLU A 1 257 ? -3.156 0.620 -11.373 1.00 85.81 257 GLU A CA 1
ATOM 1891 C C . GLU A 1 257 ? -3.639 1.222 -10.052 1.00 85.81 257 GLU A C 1
ATOM 1893 O O . GLU A 1 257 ? -3.122 2.242 -9.584 1.00 85.81 257 GLU A O 1
ATOM 1898 N N . GLU A 1 258 ? -4.609 0.552 -9.430 1.00 90.19 258 GLU A N 1
ATOM 1899 C CA . GLU A 1 258 ? -5.124 0.864 -8.100 1.00 90.19 258 GLU A CA 1
ATOM 1900 C C . GLU A 1 258 ? -4.717 -0.238 -7.114 1.00 90.19 258 GLU A C 1
ATOM 1902 O O . GLU A 1 258 ? -4.927 -1.428 -7.350 1.00 90.19 258 GLU A O 1
ATOM 1907 N N . THR A 1 259 ? -4.132 0.149 -5.981 1.00 91.00 259 THR A N 1
ATOM 1908 C CA . THR A 1 259 ? -3.804 -0.769 -4.884 1.00 91.00 259 THR A CA 1
ATOM 1909 C C . THR A 1 259 ? -4.415 -0.278 -3.581 1.00 91.00 259 THR A C 1
ATOM 1911 O O . THR A 1 259 ? -4.105 0.818 -3.113 1.00 91.00 259 THR A O 1
ATOM 1914 N N . THR A 1 260 ? -5.218 -1.126 -2.944 1.00 92.69 260 THR A N 1
ATOM 1915 C CA . THR A 1 260 ? -5.815 -0.858 -1.632 1.00 92.69 260 THR A CA 1
ATOM 1916 C C . THR A 1 260 ? -5.114 -1.660 -0.539 1.00 92.69 260 THR A C 1
ATOM 1918 O O . THR A 1 260 ? -4.887 -2.862 -0.675 1.00 92.69 260 THR A O 1
ATOM 1921 N N . VAL A 1 261 ? -4.783 -1.005 0.572 1.00 94.44 261 VAL A N 1
ATOM 1922 C CA . VAL A 1 261 ? -4.212 -1.639 1.763 1.00 94.44 261 VAL A CA 1
ATOM 1923 C C . VAL A 1 261 ? -4.965 -1.177 3.000 1.00 94.44 261 VAL A C 1
ATOM 1925 O O . VAL A 1 261 ? -5.076 0.020 3.256 1.00 94.44 261 VAL A O 1
ATOM 1928 N N . ASP A 1 262 ? -5.398 -2.139 3.809 1.00 96.06 262 ASP A N 1
ATOM 1929 C CA . ASP A 1 262 ? -6.007 -1.873 5.107 1.00 96.06 262 ASP A CA 1
ATOM 1930 C C . ASP A 1 262 ? -4.929 -1.801 6.202 1.00 96.06 262 ASP A C 1
ATOM 1932 O O . ASP A 1 262 ? -4.030 -2.648 6.302 1.00 96.06 262 ASP A O 1
ATOM 1936 N N . VAL A 1 263 ? -5.003 -0.769 7.041 1.00 95.88 263 VAL A N 1
ATOM 1937 C CA . VAL A 1 263 ? -4.126 -0.576 8.196 1.00 95.88 263 VAL A CA 1
ATOM 1938 C C . VAL A 1 263 ? -4.973 -0.467 9.456 1.00 95.88 263 VAL A C 1
ATOM 1940 O O . VAL A 1 263 ? -5.725 0.485 9.622 1.00 95.88 263 VAL A O 1
ATOM 1943 N N . LEU A 1 264 ? -4.821 -1.412 10.381 1.00 95.44 264 LEU A N 1
ATOM 1944 C CA . LEU A 1 264 ? -5.493 -1.363 11.677 1.00 95.44 264 LEU A CA 1
ATOM 1945 C C . LEU A 1 264 ? -4.836 -0.279 12.542 1.00 95.44 264 LEU A C 1
ATOM 1947 O O . LEU A 1 264 ? -3.669 -0.406 12.943 1.00 95.44 264 LEU A O 1
ATOM 1951 N N . THR A 1 265 ? -5.562 0.809 12.798 1.00 93.06 265 THR A N 1
ATOM 1952 C CA . THR A 1 265 ? -5.069 1.974 13.546 1.00 93.06 265 THR A CA 1
ATOM 1953 C C . THR A 1 265 ? -5.444 1.910 15.013 1.00 93.06 265 THR A C 1
ATOM 1955 O O . THR A 1 265 ? -4.607 2.227 15.862 1.00 93.06 265 THR A O 1
ATOM 1958 N N . GLU A 1 266 ? -6.648 1.427 15.305 1.00 91.69 266 GLU A N 1
ATOM 1959 C CA . GLU A 1 266 ? -7.177 1.265 16.657 1.00 91.69 266 GLU A CA 1
ATOM 1960 C C . GLU A 1 266 ? -7.819 -0.109 16.801 1.00 91.69 266 GLU A C 1
ATOM 1962 O O . GLU A 1 266 ? -8.404 -0.626 15.852 1.00 91.69 266 GLU A O 1
ATOM 1967 N N . LEU A 1 267 ? -7.648 -0.707 17.976 1.00 89.81 267 LEU A N 1
ATOM 1968 C CA . LEU A 1 267 ? -8.170 -2.023 18.305 1.00 89.81 267 LEU A CA 1
ATOM 1969 C C . LEU A 1 267 ? -8.531 -2.044 19.785 1.00 89.81 267 LEU A C 1
ATOM 1971 O O . LEU A 1 267 ? -7.670 -1.798 20.642 1.00 89.81 267 LEU A O 1
ATOM 1975 N N . ASP A 1 268 ? -9.786 -2.367 20.053 1.00 85.12 268 ASP A N 1
ATOM 1976 C CA . ASP A 1 268 ? -10.315 -2.608 21.379 1.00 85.12 268 ASP A CA 1
ATOM 1977 C C . ASP A 1 268 ? -10.982 -3.989 21.429 1.00 85.12 268 ASP A C 1
ATOM 1979 O O . ASP A 1 268 ? -12.065 -4.201 20.882 1.00 85.12 268 ASP A O 1
ATOM 1983 N N . THR A 1 269 ? -10.300 -4.921 22.094 1.00 79.19 269 THR A N 1
ATOM 1984 C CA . THR A 1 269 ? -10.711 -6.319 22.292 1.00 79.19 269 THR A CA 1
ATOM 1985 C C . THR A 1 269 ? -11.169 -6.602 23.719 1.00 79.19 269 THR A C 1
ATOM 1987 O O . THR A 1 269 ? -11.262 -7.765 24.095 1.00 79.19 269 THR A O 1
ATOM 1990 N N . ASP A 1 270 ? -11.360 -5.574 24.551 1.00 75.25 270 ASP A N 1
ATOM 1991 C CA . ASP A 1 270 ? -11.959 -5.768 25.870 1.00 75.25 270 ASP A CA 1
ATOM 1992 C C . ASP A 1 270 ? -13.428 -6.182 25.671 1.00 75.25 270 ASP A C 1
ATOM 1994 O O . ASP A 1 270 ? -14.159 -5.422 25.030 1.00 75.25 270 ASP A O 1
ATOM 1998 N N . PRO A 1 271 ? -13.871 -7.366 26.129 1.00 64.94 271 PRO A N 1
ATOM 1999 C CA . PRO A 1 271 ? -15.271 -7.770 26.019 1.00 64.94 271 PRO A CA 1
ATOM 2000 C C . PRO A 1 271 ? -16.200 -6.974 26.957 1.00 64.94 271 PRO A C 1
ATOM 2002 O O . PRO A 1 271 ? -17.413 -6.971 26.751 1.00 64.94 271 PRO A O 1
ATOM 2005 N N . GLY A 1 272 ? -15.655 -6.254 27.946 1.00 75.12 272 GLY A N 1
ATOM 2006 C CA . GLY A 1 272 ? -16.418 -5.700 29.062 1.00 75.12 272 GLY A CA 1
ATOM 2007 C C . GLY A 1 272 ? -16.748 -6.766 30.114 1.00 75.12 272 GLY A C 1
ATOM 2008 O O . GLY A 1 272 ? -16.259 -7.892 30.053 1.00 75.12 272 GLY A O 1
ATOM 2009 N N . LEU A 1 273 ? -17.566 -6.405 31.107 1.00 82.88 273 LEU A N 1
ATOM 2010 C CA . LEU A 1 273 ? -18.056 -7.371 32.097 1.00 82.88 273 LEU A CA 1
ATOM 2011 C C . LEU A 1 273 ? -19.057 -8.334 31.463 1.00 82.88 273 LEU A C 1
ATOM 2013 O O . LEU A 1 273 ? -19.955 -7.891 30.747 1.00 82.88 273 LEU A O 1
ATOM 2017 N N . ASP A 1 274 ? -18.929 -9.623 31.766 1.00 83.81 274 ASP A N 1
ATOM 2018 C CA . ASP A 1 274 ? -19.865 -10.634 31.286 1.00 83.81 274 ASP A CA 1
ATOM 2019 C C . ASP A 1 274 ? -21.291 -10.331 31.769 1.00 83.81 274 ASP A C 1
ATOM 2021 O O . ASP A 1 274 ? -21.521 -10.022 32.944 1.00 83.81 274 ASP A O 1
ATOM 2025 N N . ARG A 1 275 ? -22.242 -10.360 30.833 1.00 86.50 275 ARG A N 1
ATOM 2026 C CA . ARG A 1 275 ? -23.643 -10.013 31.085 1.00 86.50 275 ARG A CA 1
ATOM 2027 C C . ARG A 1 275 ? -24.306 -11.015 32.017 1.00 86.50 275 ARG A C 1
ATOM 2029 O O . ARG A 1 275 ? -24.977 -10.593 32.955 1.00 86.50 275 ARG A O 1
ATOM 2036 N N . ASP A 1 276 ? -24.119 -12.304 31.765 1.00 87.25 276 ASP A N 1
ATOM 2037 C CA . ASP A 1 276 ? -24.838 -13.363 32.465 1.00 87.25 276 ASP A CA 1
ATOM 2038 C C . ASP A 1 276 ? -24.280 -13.542 33.882 1.00 87.25 276 ASP A C 1
ATOM 2040 O O . ASP A 1 276 ? -25.055 -13.648 34.832 1.00 87.25 276 ASP A O 1
ATOM 2044 N N . GLU A 1 277 ? -22.956 -13.455 34.058 1.00 89.81 277 GLU A N 1
ATOM 2045 C CA . GLU A 1 277 ? -22.324 -13.415 35.383 1.00 89.81 277 GLU A CA 1
ATOM 2046 C C . GLU A 1 277 ? -22.783 -12.194 36.191 1.00 89.81 277 GLU A C 1
ATOM 2048 O O . GLU A 1 277 ? -23.118 -12.314 37.371 1.00 89.81 277 GLU A O 1
ATOM 2053 N N . THR A 1 278 ? -22.836 -11.014 35.559 1.00 91.88 278 THR A N 1
ATOM 2054 C CA . THR A 1 278 ? -23.290 -9.788 36.232 1.00 91.88 278 THR A CA 1
ATOM 2055 C C . THR A 1 278 ? -24.769 -9.884 36.606 1.00 91.88 278 THR A C 1
ATOM 2057 O O . THR A 1 278 ? -25.141 -9.535 37.724 1.00 91.88 278 THR A O 1
ATOM 2060 N N . LEU A 1 279 ? -25.619 -10.383 35.706 1.00 93.38 279 LEU A N 1
ATOM 2061 C CA . LEU A 1 279 ? -27.048 -10.579 35.953 1.00 93.38 279 LEU A CA 1
ATOM 2062 C C . LEU A 1 279 ? -27.288 -11.571 37.097 1.00 93.38 279 LEU A C 1
ATOM 2064 O O . LEU A 1 279 ? -28.105 -11.302 37.977 1.00 93.38 279 LEU A O 1
ATOM 2068 N N . GLN A 1 280 ? -26.567 -12.694 37.107 1.00 93.00 280 GLN A N 1
ATOM 2069 C CA . GLN A 1 280 ? -26.641 -13.691 38.174 1.00 93.00 280 GLN A CA 1
ATOM 2070 C C . GLN A 1 280 ? -26.257 -13.076 39.528 1.00 93.00 280 GLN A C 1
ATOM 2072 O O . GLN A 1 280 ? -27.024 -13.190 40.484 1.00 93.00 280 GLN A O 1
ATOM 2077 N N . ALA A 1 281 ? -25.135 -12.351 39.589 1.00 92.50 281 ALA A N 1
ATOM 2078 C CA . ALA A 1 281 ? -24.689 -11.678 40.808 1.00 92.50 281 ALA A CA 1
ATOM 2079 C C . ALA A 1 281 ? -25.721 -10.653 41.315 1.00 92.50 281 ALA A C 1
ATOM 2081 O O . ALA A 1 281 ? -26.052 -10.634 42.500 1.00 92.50 281 ALA A O 1
ATOM 2082 N N . LEU A 1 282 ? -26.286 -9.828 40.423 1.00 93.81 282 LEU A N 1
ATOM 2083 C CA . LEU A 1 282 ? -27.315 -8.853 40.799 1.00 93.81 282 LEU A CA 1
ATOM 2084 C C . LEU A 1 282 ? -28.592 -9.532 41.316 1.00 93.81 282 LEU A C 1
ATOM 2086 O O . LEU A 1 282 ? -29.160 -9.062 42.300 1.00 93.81 282 LEU A O 1
ATOM 2090 N N . ARG A 1 283 ? -29.029 -10.643 40.704 1.00 94.50 283 ARG A N 1
ATOM 2091 C CA . ARG A 1 283 ? -30.198 -11.418 41.160 1.00 94.50 283 ARG A CA 1
ATOM 2092 C C . ARG A 1 283 ? -29.992 -12.019 42.545 1.00 94.50 283 ARG A C 1
ATOM 2094 O O . ARG A 1 283 ? -30.891 -11.932 43.376 1.00 94.50 283 ARG A O 1
ATOM 2101 N N . GLU A 1 284 ? -28.829 -12.612 42.802 1.00 93.00 284 GLU A N 1
ATOM 2102 C CA . GLU A 1 284 ? -28.505 -13.202 44.106 1.00 93.00 284 GLU A CA 1
ATOM 2103 C C . GLU A 1 284 ? -28.464 -12.143 45.213 1.00 93.00 284 GLU A C 1
ATOM 2105 O O . GLU A 1 284 ? -28.996 -12.361 46.303 1.00 93.00 284 GLU A O 1
ATOM 2110 N N . LEU A 1 285 ? -27.885 -10.974 44.927 1.00 91.25 285 LEU A N 1
ATOM 2111 C CA . LEU A 1 285 ? -27.851 -9.852 45.866 1.00 91.25 285 LEU A CA 1
ATOM 2112 C C . LEU A 1 285 ? -29.245 -9.251 46.090 1.00 91.25 285 LEU A C 1
ATOM 2114 O O . LEU A 1 285 ? -29.614 -8.982 47.231 1.00 91.25 285 LEU A O 1
ATOM 2118 N N . HIS A 1 286 ? -30.048 -9.096 45.034 1.00 93.06 286 HIS A N 1
ATOM 2119 C CA . HIS A 1 286 ? -31.429 -8.620 45.141 1.00 93.06 286 HIS A CA 1
ATOM 2120 C C . HIS A 1 286 ? -32.303 -9.576 45.960 1.00 93.06 286 HIS A C 1
ATOM 2122 O O . HIS A 1 286 ? -33.011 -9.136 46.857 1.00 93.06 286 HIS A O 1
ATOM 2128 N N . ALA A 1 287 ? -32.215 -10.886 45.711 1.00 90.19 287 ALA A N 1
ATOM 2129 C CA . ALA A 1 287 ? -32.986 -11.889 46.441 1.00 90.19 287 ALA A CA 1
ATOM 2130 C C . ALA A 1 287 ? -32.639 -11.923 47.937 1.00 90.19 287 ALA A C 1
ATOM 2132 O O . ALA A 1 287 ? -33.535 -12.039 48.772 1.00 90.19 287 ALA A O 1
ATOM 2133 N N . ARG A 1 288 ? -31.349 -11.792 48.287 1.00 88.31 288 ARG A N 1
ATOM 2134 C CA . ARG A 1 288 ? -30.915 -11.666 49.689 1.00 88.31 288 ARG A CA 1
ATOM 2135 C C . ARG A 1 288 ? -31.475 -10.403 50.343 1.00 88.31 288 ARG A C 1
ATOM 2137 O O . ARG A 1 288 ? -31.962 -10.474 51.469 1.00 88.31 288 ARG A O 1
ATOM 2144 N N . LEU A 1 289 ? -31.448 -9.280 49.626 1.00 87.44 289 LEU A N 1
ATOM 2145 C CA . LEU A 1 289 ? -31.952 -7.999 50.115 1.00 87.44 289 LEU A CA 1
ATOM 2146 C C . LEU A 1 289 ? -33.472 -8.012 50.332 1.00 87.44 289 LEU A C 1
ATOM 2148 O O . LEU A 1 289 ? -33.946 -7.555 51.369 1.00 87.44 289 LEU A O 1
ATOM 2152 N N . ASP A 1 290 ? -34.228 -8.577 49.391 1.00 86.94 290 ASP A N 1
ATOM 2153 C CA . ASP A 1 290 ? -35.685 -8.717 49.487 1.00 86.94 290 ASP A CA 1
ATOM 2154 C C . ASP A 1 290 ? -36.089 -9.648 50.631 1.00 86.94 290 ASP A C 1
ATOM 2156 O O . ASP A 1 290 ? -36.925 -9.282 51.456 1.00 86.94 290 ASP A O 1
ATOM 2160 N N . ALA A 1 291 ? -35.444 -10.814 50.752 1.00 83.75 291 ALA A N 1
ATOM 2161 C CA . ALA A 1 291 ? -35.710 -11.746 51.847 1.00 83.75 291 ALA A CA 1
ATOM 2162 C C . ALA A 1 291 ? -35.471 -11.102 53.222 1.00 83.75 291 ALA A C 1
ATOM 2164 O O . ALA A 1 291 ? -36.169 -11.409 54.188 1.00 83.75 291 ALA A O 1
ATOM 2165 N N . ALA A 1 292 ? -34.496 -10.198 53.312 1.00 78.25 292 ALA A N 1
ATOM 2166 C CA . ALA A 1 292 ? -34.198 -9.460 54.526 1.00 78.25 292 ALA A CA 1
ATOM 2167 C C . ALA A 1 292 ? -35.195 -8.314 54.798 1.00 78.25 292 ALA A C 1
ATOM 2169 O O . ALA A 1 292 ? -35.448 -7.982 55.955 1.00 78.25 292 ALA A O 1
ATOM 2170 N N . LEU A 1 293 ? -35.795 -7.729 53.755 1.00 80.62 293 LEU A N 1
ATOM 2171 C CA . LEU A 1 293 ? -36.858 -6.722 53.867 1.00 80.62 293 LEU A CA 1
ATOM 2172 C C . LEU A 1 293 ? -38.230 -7.323 54.217 1.00 80.62 293 LEU A C 1
ATOM 2174 O O . LEU A 1 293 ? -39.034 -6.648 54.859 1.00 80.62 293 LEU A O 1
ATOM 2178 N N . GLU A 1 294 ? -38.501 -8.564 53.804 1.00 77.06 294 GLU A N 1
ATOM 2179 C CA . GLU A 1 294 ? -39.759 -9.283 54.069 1.00 77.06 294 GLU A CA 1
ATOM 2180 C C . GLU A 1 294 ? -39.850 -9.875 55.485 1.00 77.06 294 GLU A C 1
ATOM 2182 O O . GLU A 1 294 ? -40.937 -10.254 55.932 1.00 77.06 294 GLU A O 1
ATOM 2187 N N . GLN A 1 295 ? -38.735 -9.950 56.217 1.00 70.19 295 GLN A N 1
ATOM 2188 C CA . GLN A 1 295 ? -38.729 -10.385 57.613 1.00 70.19 295 GLN A CA 1
ATOM 2189 C C . GLN A 1 295 ? -39.380 -9.324 58.519 1.00 70.19 295 GLN A C 1
ATOM 2191 O O . GLN A 1 295 ? -38.743 -8.413 59.041 1.00 70.19 295 GLN A O 1
ATOM 2196 N N . ASP A 1 296 ? -40.693 -9.455 58.706 1.00 51.97 296 ASP A N 1
ATOM 2197 C CA . ASP A 1 296 ? -41.499 -8.645 59.618 1.00 51.97 296 ASP A CA 1
ATOM 2198 C C . ASP A 1 296 ? -41.392 -9.237 61.040 1.00 51.97 296 ASP A C 1
ATOM 2200 O O . ASP A 1 296 ? -42.051 -10.232 61.355 1.00 51.97 296 ASP A O 1
ATOM 2204 N N . GLY A 1 297 ? -40.502 -8.720 61.904 1.00 49.84 297 GLY A N 1
ATOM 2205 C CA . GLY A 1 297 ? -40.218 -9.468 63.138 1.00 49.84 297 GLY A CA 1
ATOM 2206 C C . GLY A 1 297 ? -39.411 -8.822 64.265 1.00 49.84 297 GLY A C 1
ATOM 2207 O O . GLY A 1 297 ? -38.368 -9.339 64.636 1.00 49.84 297 GLY A O 1
ATOM 2208 N N . GLY A 1 298 ? -39.965 -7.812 64.943 1.00 51.22 298 GLY A N 1
ATOM 2209 C CA . GLY A 1 298 ? -39.665 -7.544 66.365 1.00 51.22 298 GLY A CA 1
ATOM 2210 C C . GLY A 1 298 ? -38.236 -7.102 66.747 1.00 51.22 298 GLY A C 1
ATOM 2211 O O . GLY A 1 298 ? -37.355 -6.903 65.923 1.00 51.22 298 GLY A O 1
ATOM 2212 N N . TYR A 1 299 ? -38.021 -6.892 68.053 1.00 45.44 299 TYR A N 1
ATOM 2213 C CA . TYR A 1 299 ? -36.829 -6.246 68.637 1.00 45.44 299 TYR A CA 1
ATOM 2214 C C . TYR A 1 299 ? -35.527 -7.080 68.612 1.00 45.44 299 TYR A C 1
ATOM 2216 O O . TYR A 1 299 ? -34.499 -6.580 69.066 1.00 45.44 299 TYR A O 1
ATOM 2224 N N . GLU A 1 300 ? -35.550 -8.322 68.118 1.00 50.91 300 GLU A N 1
ATOM 2225 C CA . GLU A 1 300 ? -34.424 -9.271 68.232 1.00 50.91 300 GLU A CA 1
ATOM 2226 C C . GLU A 1 300 ? -33.867 -9.778 66.888 1.00 50.91 300 GLU A C 1
ATOM 2228 O O . GLU A 1 300 ? -33.013 -10.664 66.888 1.00 50.91 300 GLU A O 1
ATOM 2233 N N . GLN A 1 301 ? -34.302 -9.245 65.741 1.00 56.53 301 GLN A N 1
ATOM 2234 C CA . GLN A 1 301 ? -33.875 -9.781 64.444 1.00 56.53 301 GLN A CA 1
ATOM 2235 C C . GLN A 1 301 ? -32.560 -9.201 63.881 1.00 56.53 301 GLN A C 1
ATOM 2237 O O . GLN A 1 301 ? -32.183 -8.068 64.204 1.00 56.53 301 GLN A O 1
ATOM 2242 N N . PRO A 1 302 ? -31.835 -10.000 63.063 1.00 56.25 302 PRO A N 1
ATOM 2243 C CA . PRO A 1 302 ? -30.587 -9.597 62.421 1.00 56.25 302 PRO A CA 1
ATOM 2244 C C . PRO A 1 302 ? -30.799 -8.432 61.448 1.00 56.25 302 PRO A C 1
ATOM 2246 O O . PRO A 1 302 ? -31.888 -8.228 60.918 1.00 56.25 302 PRO A O 1
ATOM 2249 N N . SER A 1 303 ? -29.743 -7.643 61.236 1.00 64.81 303 SER A N 1
ATOM 2250 C CA . SER A 1 303 ? -29.763 -6.516 60.300 1.00 64.81 303 SER A CA 1
ATOM 2251 C C . SER A 1 303 ? -30.214 -6.952 58.899 1.00 64.81 303 SER A C 1
ATOM 2253 O O . SER A 1 303 ? -29.767 -7.996 58.426 1.00 64.81 303 SER A O 1
ATOM 2255 N N . PRO A 1 304 ? -31.023 -6.130 58.203 1.00 68.25 304 PRO A N 1
ATOM 2256 C CA . PRO A 1 304 ? -31.492 -6.418 56.850 1.00 68.25 304 PRO A CA 1
ATOM 2257 C C . PRO A 1 304 ? -30.373 -6.457 55.792 1.00 68.25 304 PRO A C 1
ATOM 2259 O O . PRO A 1 304 ? -30.616 -6.837 54.653 1.00 68.25 304 PRO A O 1
ATOM 2262 N N . VAL A 1 305 ? -29.155 -6.033 56.137 1.00 76.19 305 VAL A N 1
ATOM 2263 C CA . VAL A 1 305 ? -27.960 -6.149 55.290 1.00 76.19 305 VAL A CA 1
ATOM 2264 C C . VAL A 1 305 ? -26.789 -6.568 56.169 1.00 76.19 305 VAL A C 1
ATOM 2266 O O . VAL A 1 305 ? -26.495 -5.889 57.161 1.00 76.19 305 VAL A O 1
ATOM 2269 N N . THR A 1 306 ? -26.129 -7.672 55.819 1.00 81.31 306 THR A N 1
ATOM 2270 C CA . THR A 1 306 ? -24.903 -8.110 56.497 1.00 81.31 306 THR A CA 1
ATOM 2271 C C . THR A 1 306 ? -23.681 -7.351 55.970 1.00 81.31 306 THR A C 1
ATOM 2273 O O . THR A 1 306 ? -23.729 -6.698 54.924 1.00 81.31 306 THR A O 1
ATOM 2276 N N . ALA A 1 307 ? -22.562 -7.413 56.697 1.00 82.75 307 ALA A N 1
ATOM 2277 C CA . ALA A 1 307 ? -21.306 -6.821 56.233 1.00 82.75 307 ALA A CA 1
ATOM 2278 C C . ALA A 1 307 ? -20.820 -7.452 54.912 1.00 82.75 307 ALA A C 1
ATOM 2280 O O . ALA A 1 307 ? -20.305 -6.734 54.054 1.00 82.75 307 ALA A O 1
ATOM 2281 N N . ASP A 1 308 ? -21.040 -8.758 54.737 1.00 85.00 308 ASP A N 1
ATOM 2282 C CA . ASP A 1 308 ? -20.652 -9.500 53.535 1.00 85.00 308 ASP A CA 1
ATOM 2283 C C . ASP A 1 308 ? -21.515 -9.095 52.332 1.00 85.00 308 ASP A C 1
ATOM 2285 O O . ASP A 1 308 ? -20.975 -8.758 51.280 1.00 85.00 308 ASP A O 1
ATOM 2289 N N . ASP A 1 309 ? -22.840 -8.988 52.509 1.00 86.12 309 ASP A N 1
ATOM 2290 C CA . ASP A 1 309 ? -23.745 -8.521 51.445 1.00 86.12 309 ASP A CA 1
ATOM 2291 C C . ASP A 1 309 ? -23.371 -7.110 50.968 1.00 86.12 309 ASP A C 1
ATOM 2293 O O . ASP A 1 309 ? -23.358 -6.825 49.769 1.00 86.12 309 ASP A O 1
ATOM 2297 N N . TYR A 1 310 ? -23.027 -6.217 51.903 1.00 88.31 310 TYR A N 1
ATOM 2298 C CA . TYR A 1 310 ? -22.559 -4.871 51.575 1.00 88.31 310 TYR A CA 1
ATOM 2299 C C . TYR A 1 310 ? -21.233 -4.889 50.805 1.00 88.31 310 TYR A C 1
ATOM 2301 O O . TYR A 1 310 ? -21.074 -4.129 49.847 1.00 88.31 310 TYR A O 1
ATOM 2309 N N . ALA A 1 311 ? -20.281 -5.734 51.211 1.00 88.81 311 ALA A N 1
ATOM 2310 C CA . ALA A 1 311 ? -18.988 -5.854 50.547 1.00 88.81 311 ALA A CA 1
ATOM 2311 C C . ALA A 1 311 ? -19.140 -6.368 49.107 1.00 88.81 311 ALA A C 1
ATOM 2313 O O . ALA A 1 311 ? -18.567 -5.780 48.189 1.00 88.81 311 ALA A O 1
ATOM 2314 N N . GLU A 1 312 ? -19.969 -7.392 48.896 1.00 90.25 312 GLU A N 1
ATOM 2315 C CA . GLU A 1 312 ? -20.271 -7.928 47.566 1.00 90.25 312 GLU A CA 1
ATOM 2316 C C . GLU A 1 312 ? -20.980 -6.890 46.675 1.00 90.25 312 GLU A C 1
ATOM 2318 O O . GLU A 1 312 ? -20.586 -6.676 45.525 1.00 90.25 312 GLU A O 1
ATOM 2323 N N . LEU A 1 313 ? -21.975 -6.170 47.210 1.00 91.06 313 LEU A N 1
ATOM 2324 C CA . LEU A 1 313 ? -22.644 -5.067 46.506 1.00 91.06 313 LEU A CA 1
ATOM 2325 C C . LEU A 1 313 ? -21.656 -3.965 46.098 1.00 91.06 313 LEU A C 1
ATOM 2327 O O . LEU A 1 313 ? -21.710 -3.454 44.974 1.00 91.06 313 LEU A O 1
ATOM 2331 N N . ALA A 1 314 ? -20.746 -3.596 47.001 1.00 90.50 314 ALA A N 1
ATOM 2332 C CA . ALA A 1 314 ? -19.722 -2.594 46.740 1.00 90.50 314 ALA A CA 1
ATOM 2333 C C . ALA A 1 314 ? -18.716 -3.064 45.675 1.00 90.50 314 ALA A C 1
ATOM 2335 O O . ALA A 1 314 ? -18.322 -2.266 44.820 1.00 90.50 314 ALA A O 1
ATOM 2336 N N . GLU A 1 315 ? -18.338 -4.344 45.679 1.00 91.94 315 GLU A N 1
ATOM 2337 C CA . GLU A 1 315 ? -17.459 -4.931 44.666 1.00 91.94 315 GLU A CA 1
ATOM 2338 C C . GLU A 1 315 ? -18.109 -4.907 43.278 1.00 91.94 315 GLU A C 1
ATOM 2340 O O . GLU A 1 315 ? -17.501 -4.421 42.319 1.00 91.94 315 GLU A O 1
ATOM 2345 N N . VAL A 1 316 ? -19.360 -5.365 43.161 1.00 92.38 316 VAL A N 1
ATOM 2346 C CA . VAL A 1 316 ? -20.103 -5.347 41.891 1.00 92.38 316 VAL A CA 1
ATOM 2347 C C . VAL A 1 316 ? -20.255 -3.914 41.373 1.00 92.38 316 VAL A C 1
ATOM 2349 O O . VAL A 1 316 ? -20.014 -3.657 40.191 1.00 92.38 316 VAL A O 1
ATOM 2352 N N . ALA A 1 317 ? -20.565 -2.953 42.250 1.00 90.75 317 ALA A N 1
ATOM 2353 C CA . ALA A 1 317 ? -20.638 -1.538 41.888 1.00 90.75 317 ALA A CA 1
ATOM 2354 C C . ALA A 1 317 ? -19.300 -0.991 41.376 1.00 90.75 317 ALA A C 1
ATOM 2356 O O . ALA A 1 317 ? -19.267 -0.295 40.360 1.00 90.75 317 ALA A O 1
ATOM 2357 N N . ALA A 1 318 ? -18.195 -1.323 42.045 1.00 88.94 318 ALA A N 1
ATOM 2358 C CA . ALA A 1 318 ? -16.861 -0.894 41.642 1.00 88.94 318 ALA A CA 1
ATOM 2359 C C . ALA A 1 318 ? -16.441 -1.507 40.298 1.00 88.94 318 ALA A C 1
ATOM 2361 O O . ALA A 1 318 ? -15.908 -0.800 39.441 1.00 88.94 318 ALA A O 1
ATOM 2362 N N . ARG A 1 319 ? -16.725 -2.798 40.079 1.00 89.19 319 ARG A N 1
ATOM 2363 C CA . ARG A 1 319 ? -16.469 -3.479 38.802 1.00 89.19 319 ARG A CA 1
ATOM 2364 C C . ARG A 1 319 ? -17.257 -2.830 37.665 1.00 89.19 319 ARG A C 1
ATOM 2366 O O . ARG A 1 319 ? -16.677 -2.534 36.622 1.00 89.19 319 ARG A O 1
ATOM 2373 N N . LEU A 1 320 ? -18.550 -2.569 37.866 1.00 89.12 320 LEU A N 1
ATOM 2374 C CA . LEU A 1 320 ? -19.407 -1.912 36.874 1.00 89.12 320 LEU A CA 1
ATOM 2375 C C . LEU A 1 320 ? -18.942 -0.488 36.549 1.00 89.12 320 LEU A C 1
ATOM 2377 O O . LEU A 1 320 ? -18.954 -0.092 35.384 1.00 89.12 320 LEU A O 1
ATOM 2381 N N . ASP A 1 321 ? -18.502 0.275 37.546 1.00 86.44 321 ASP A N 1
ATOM 2382 C CA . ASP A 1 321 ? -17.988 1.635 37.350 1.00 86.44 321 ASP A CA 1
ATOM 2383 C C . ASP A 1 321 ? -16.645 1.660 36.601 1.00 86.44 321 ASP A C 1
ATOM 2385 O O . ASP A 1 321 ? -16.418 2.532 35.765 1.00 86.44 321 ASP A O 1
ATOM 2389 N N . ALA A 1 322 ? -15.779 0.674 36.853 1.00 82.75 322 ALA A N 1
ATOM 2390 C CA . ALA A 1 322 ? -14.498 0.525 36.163 1.00 82.75 322 ALA A CA 1
ATOM 2391 C C . ALA A 1 322 ? -14.625 -0.052 34.739 1.00 82.75 322 ALA A C 1
ATOM 2393 O O . ALA A 1 322 ? -13.685 0.051 33.949 1.00 82.75 322 ALA A O 1
ATOM 2394 N N . SER A 1 323 ? -15.760 -0.676 34.411 1.00 81.25 323 SER A N 1
ATOM 2395 C CA . SER A 1 323 ? -15.995 -1.302 33.108 1.00 81.25 323 SER A CA 1
ATOM 2396 C C . SER A 1 323 ? -16.311 -0.287 32.001 1.00 81.25 323 SER A C 1
ATOM 2398 O O . SER A 1 323 ? -16.827 0.805 32.247 1.00 81.25 323 SER A O 1
ATOM 2400 N N . ASN A 1 324 ? -16.008 -0.648 30.750 1.00 76.88 324 ASN A N 1
ATOM 2401 C CA . ASN A 1 324 ? -16.275 0.210 29.596 1.00 76.88 324 ASN A CA 1
ATOM 2402 C C . ASN A 1 324 ? -17.799 0.401 29.403 1.00 76.88 324 ASN A C 1
ATOM 2404 O O . ASN A 1 324 ? -18.498 -0.587 29.175 1.00 76.88 324 ASN A O 1
ATOM 2408 N N . PRO A 1 325 ? -18.328 1.643 29.419 1.00 78.44 325 PRO A N 1
ATOM 2409 C CA . PRO A 1 325 ? -19.767 1.903 29.333 1.00 78.44 325 PRO A CA 1
ATOM 2410 C C . PRO A 1 325 ? -20.408 1.505 28.003 1.00 78.44 325 PRO A C 1
ATOM 2412 O O . PRO A 1 325 ? -21.628 1.476 27.898 1.00 78.44 325 PRO A O 1
ATOM 2415 N N . LEU A 1 326 ? -19.606 1.212 26.982 1.00 71.88 326 LEU A N 1
ATOM 2416 C CA . LEU A 1 326 ? -20.084 0.789 25.670 1.00 71.88 326 LEU A CA 1
ATOM 2417 C C . LEU A 1 326 ? -20.061 -0.736 25.491 1.00 71.88 326 LEU A C 1
ATOM 2419 O O . LEU A 1 326 ? -20.362 -1.207 24.395 1.00 71.88 326 LEU A O 1
ATOM 2423 N N . LYS A 1 327 ? -19.696 -1.513 26.524 1.00 72.81 327 LYS A N 1
ATOM 2424 C CA . LYS A 1 327 ? -19.459 -2.961 26.410 1.00 72.81 327 LYS A CA 1
ATOM 2425 C C . LYS A 1 327 ? -19.989 -3.774 27.593 1.00 72.81 327 LYS A C 1
ATOM 2427 O O . LYS A 1 327 ? -20.202 -3.238 28.681 1.00 72.81 327 LYS A O 1
ATOM 2432 N N . GLY A 1 328 ? -20.155 -5.080 27.370 1.00 81.38 328 GLY A N 1
ATOM 2433 C CA . GLY A 1 328 ? -20.606 -6.037 28.382 1.00 81.38 328 GLY A CA 1
ATOM 2434 C C . GLY A 1 328 ? -21.921 -5.633 29.056 1.00 81.38 328 GLY A C 1
ATOM 2435 O O . GLY A 1 328 ? -22.721 -4.891 28.485 1.00 81.38 328 GLY A O 1
ATOM 2436 N N . ALA A 1 329 ? -22.098 -6.045 30.311 1.00 85.00 329 ALA A N 1
ATOM 2437 C CA . ALA A 1 329 ? -23.250 -5.674 31.135 1.00 85.00 329 ALA A CA 1
ATOM 2438 C C . ALA A 1 329 ? -23.467 -4.149 31.219 1.00 85.00 329 ALA A C 1
ATOM 2440 O O . ALA A 1 329 ? -24.595 -3.665 31.264 1.00 85.00 329 ALA A O 1
ATOM 2441 N N . ARG A 1 330 ? -22.392 -3.350 31.209 1.00 86.38 330 ARG A N 1
ATOM 2442 C CA . ARG A 1 330 ? -22.479 -1.897 31.410 1.00 86.38 330 ARG A CA 1
ATOM 2443 C C . ARG A 1 330 ? -23.163 -1.157 30.263 1.00 86.38 330 ARG A C 1
ATOM 2445 O O . ARG A 1 330 ? -23.747 -0.109 30.523 1.00 86.38 330 ARG A O 1
ATOM 2452 N N . ARG A 1 331 ? -23.118 -1.698 29.040 1.00 85.00 331 ARG A N 1
ATOM 2453 C CA . ARG A 1 331 ? -23.800 -1.132 27.863 1.00 85.00 331 ARG A CA 1
ATOM 2454 C C . ARG A 1 331 ? -25.321 -1.134 28.010 1.00 85.00 331 ARG A C 1
ATOM 2456 O O . ARG A 1 331 ? -25.979 -0.222 27.521 1.00 85.00 331 ARG A O 1
ATOM 2463 N N . GLU A 1 332 ? -25.857 -2.182 28.624 1.00 86.94 332 GLU A N 1
ATOM 2464 C CA . GLU A 1 332 ? -27.301 -2.412 28.752 1.00 86.94 332 GLU A CA 1
ATOM 2465 C C . GLU A 1 332 ? -27.895 -1.674 29.958 1.00 86.94 332 GLU A C 1
ATOM 2467 O O . GLU A 1 332 ? -29.074 -1.337 29.963 1.00 86.94 332 GLU A O 1
ATOM 2472 N N . LEU A 1 333 ? -27.063 -1.360 30.954 1.00 89.38 333 LEU A N 1
ATOM 2473 C CA . LEU A 1 333 ? -27.469 -0.671 32.173 1.00 89.38 333 LEU A CA 1
ATOM 2474 C C . LEU A 1 333 ? -27.579 0.843 31.983 1.00 89.38 333 LEU A C 1
ATOM 2476 O O . LEU A 1 333 ? -26.653 1.501 31.495 1.00 89.38 333 LEU A O 1
ATOM 2480 N N . HIS A 1 334 ? -28.652 1.438 32.503 1.00 88.81 334 HIS A N 1
ATOM 2481 C CA . HIS A 1 334 ? -28.779 2.889 32.521 1.00 88.81 334 HIS A CA 1
ATOM 2482 C C . HIS A 1 334 ? -27.638 3.549 33.342 1.00 88.81 334 HIS A C 1
ATOM 2484 O O . HIS A 1 334 ? -27.349 3.136 34.474 1.00 88.81 334 HIS A O 1
ATOM 2490 N N . PRO A 1 335 ? -26.978 4.618 32.839 1.00 83.75 335 PRO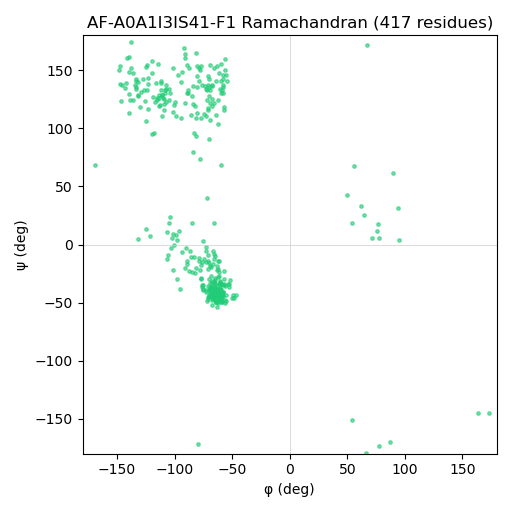 A N 1
ATOM 2491 C CA . PRO A 1 335 ? -25.849 5.253 33.529 1.00 83.75 335 PRO A CA 1
ATOM 2492 C C . PRO A 1 335 ? -26.181 5.732 34.946 1.00 83.75 335 PRO A C 1
ATOM 2494 O O . PRO A 1 335 ? -25.332 5.654 35.835 1.00 83.75 335 PRO A O 1
ATOM 2497 N N . GLY A 1 336 ? -27.420 6.193 35.144 1.00 87.75 336 GLY A N 1
ATOM 2498 C CA . GLY A 1 336 ? -27.918 6.676 36.429 1.00 87.75 336 GLY A CA 1
ATOM 2499 C C . GLY A 1 336 ? -28.064 5.587 37.493 1.00 87.75 336 GLY A C 1
ATOM 2500 O O . GLY A 1 336 ? -27.805 5.871 38.655 1.00 87.75 336 GLY A O 1
ATOM 2501 N N . ASP A 1 337 ? -28.405 4.347 37.127 1.00 90.44 337 ASP A N 1
ATOM 2502 C CA . ASP A 1 337 ? -28.655 3.299 38.127 1.00 90.44 337 ASP A CA 1
ATOM 2503 C C . ASP A 1 337 ? -27.360 2.822 38.793 1.00 90.44 337 ASP A C 1
ATOM 2505 O O . ASP A 1 337 ? -27.306 2.686 40.013 1.00 90.44 337 ASP A O 1
ATOM 2509 N N . VAL A 1 338 ? -26.272 2.689 38.028 1.00 89.25 338 VAL A N 1
ATOM 2510 C CA . VAL A 1 338 ? -24.949 2.352 38.589 1.00 89.25 338 VAL A CA 1
ATOM 2511 C C . VAL A 1 338 ? -24.396 3.491 39.453 1.00 89.25 338 VAL A C 1
ATOM 2513 O O . VAL A 1 338 ? -23.823 3.241 40.515 1.00 89.25 338 VAL A O 1
ATOM 2516 N N . ALA A 1 339 ? -24.593 4.748 39.039 1.00 89.94 339 ALA A N 1
ATOM 2517 C CA . ALA A 1 339 ? -24.182 5.907 39.832 1.00 89.94 339 ALA A CA 1
ATOM 2518 C C . ALA A 1 339 ? -24.964 6.001 41.157 1.00 89.94 339 ALA A C 1
ATOM 2520 O O . ALA A 1 339 ? -24.375 6.262 42.210 1.00 89.94 339 ALA A O 1
ATOM 2521 N N . ASP A 1 340 ? -26.272 5.742 41.117 1.00 91.50 340 ASP A N 1
ATOM 2522 C CA . ASP A 1 340 ? -27.140 5.738 42.294 1.00 91.50 340 ASP A CA 1
ATOM 2523 C C . ASP A 1 340 ? -26.808 4.580 43.242 1.00 91.50 340 ASP A C 1
ATOM 2525 O O . ASP A 1 340 ? -26.698 4.803 44.449 1.00 91.50 340 ASP A O 1
ATOM 2529 N N . MET A 1 341 ? -26.570 3.372 42.715 1.00 92.56 341 MET A N 1
ATOM 2530 C CA . MET A 1 341 ? -26.119 2.217 43.499 1.00 92.56 341 MET A CA 1
ATOM 2531 C C . MET A 1 341 ? -24.836 2.547 44.272 1.00 92.56 341 MET A C 1
ATOM 2533 O O . MET A 1 341 ? -24.776 2.381 45.490 1.00 92.56 341 MET A O 1
ATOM 2537 N N . ARG A 1 342 ? -23.837 3.130 43.598 1.00 91.25 342 ARG A N 1
ATOM 2538 C CA . ARG A 1 342 ? -22.595 3.583 44.239 1.00 91.25 342 ARG A CA 1
ATOM 2539 C C . ARG A 1 342 ? -22.834 4.669 45.295 1.00 91.25 342 ARG A C 1
ATOM 2541 O O . ARG A 1 342 ? -22.184 4.667 46.336 1.00 91.25 342 ARG A O 1
ATOM 2548 N N . SER A 1 343 ? -23.746 5.610 45.041 1.00 91.75 343 SER A N 1
ATOM 2549 C CA . SER A 1 343 ? -24.084 6.677 45.996 1.00 91.75 343 SER A CA 1
ATOM 2550 C C . SER A 1 343 ? -24.740 6.146 47.273 1.00 91.75 343 SER A C 1
ATOM 2552 O O . SER A 1 343 ? -24.521 6.703 48.355 1.00 91.75 343 SER A O 1
ATOM 2554 N N . LEU A 1 344 ? -25.560 5.100 47.152 1.00 90.94 344 LEU A N 1
ATOM 2555 C CA . LEU A 1 344 ? -26.189 4.418 48.283 1.00 90.94 344 LEU A CA 1
ATOM 2556 C C . LEU A 1 344 ? -25.150 3.630 49.092 1.00 90.94 344 LEU A C 1
ATOM 2558 O O . LEU A 1 344 ? -25.170 3.700 50.315 1.00 90.94 344 LEU A O 1
ATOM 2562 N N . LEU A 1 345 ? -24.186 2.991 48.425 1.00 90.25 345 LEU A N 1
ATOM 2563 C CA . LEU A 1 345 ? -23.096 2.211 49.033 1.00 90.25 345 LEU A CA 1
ATOM 2564 C C . LEU A 1 345 ? -21.878 3.054 49.466 1.00 90.25 345 LEU A C 1
ATOM 2566 O O . LEU A 1 345 ? -20.777 2.538 49.630 1.00 90.25 345 LEU A O 1
ATOM 2570 N N . ALA A 1 346 ? -22.023 4.370 49.625 1.00 88.75 346 ALA A N 1
ATOM 2571 C CA . ALA A 1 346 ? -20.934 5.200 50.133 1.00 88.75 346 ALA A CA 1
ATOM 2572 C C . ALA A 1 346 ? -20.783 5.024 51.656 1.00 88.75 346 ALA A C 1
ATOM 2574 O O . ALA A 1 346 ? -21.771 5.095 52.383 1.00 88.75 346 ALA A O 1
ATOM 2575 N N . GLU A 1 347 ? -19.549 4.915 52.166 1.00 81.12 347 GLU A N 1
ATOM 2576 C CA . GLU A 1 347 ? -19.248 4.674 53.597 1.00 81.12 347 GLU A CA 1
ATOM 2577 C C . GLU A 1 347 ? -19.947 5.653 54.564 1.00 81.12 347 GLU A C 1
ATOM 2579 O O . GLU A 1 347 ? -20.296 5.316 55.694 1.00 81.12 347 GLU A O 1
ATOM 2584 N N . GLY A 1 348 ? -20.192 6.889 54.119 1.00 82.31 348 GLY A N 1
ATOM 2585 C CA . GLY A 1 348 ? -20.870 7.915 54.911 1.00 82.31 348 GLY A CA 1
ATOM 2586 C C . GLY A 1 348 ? -22.385 7.725 55.069 1.00 82.31 348 GLY A C 1
ATOM 2587 O O . GLY A 1 348 ? -22.977 8.421 55.903 1.00 82.31 348 GLY A O 1
ATOM 2588 N N . ARG A 1 349 ? -23.012 6.830 54.293 1.00 88.50 349 ARG A N 1
ATOM 2589 C CA . ARG A 1 349 ? -24.462 6.585 54.269 1.00 88.50 349 ARG A CA 1
ATOM 2590 C C . ARG A 1 349 ? -24.919 5.691 55.426 1.00 88.50 349 ARG A C 1
ATOM 2592 O O . ARG A 1 349 ? -24.143 4.868 55.908 1.00 88.50 349 ARG A O 1
ATOM 2599 N N . PRO A 1 350 ? -26.186 5.812 55.859 1.00 87.00 350 PRO A N 1
ATOM 2600 C CA . PRO A 1 350 ? -26.791 4.925 56.851 1.00 87.00 350 PRO A CA 1
ATOM 2601 C C . PRO A 1 350 ? -26.550 3.425 56.615 1.00 87.00 350 PRO A C 1
ATOM 2603 O O . PRO A 1 350 ? -26.189 2.736 57.563 1.00 87.00 350 PRO A O 1
ATOM 2606 N N . ILE A 1 351 ? -26.670 2.939 55.373 1.00 86.00 351 ILE A N 1
ATOM 2607 C CA . ILE A 1 351 ? -26.434 1.524 55.028 1.00 86.00 351 ILE A CA 1
ATOM 2608 C C . ILE A 1 351 ? -24.968 1.097 55.228 1.00 86.00 351 ILE A C 1
ATOM 2610 O O . ILE A 1 351 ? -24.714 0.057 55.827 1.00 86.00 351 ILE A O 1
ATOM 2614 N N . GLY A 1 352 ? -23.997 1.933 54.840 1.00 84.56 352 GLY A N 1
ATOM 2615 C CA . GLY A 1 352 ? -22.571 1.657 55.063 1.00 84.56 352 GLY A CA 1
ATOM 2616 C C . GLY A 1 352 ? -22.180 1.698 56.542 1.00 84.56 352 GLY A C 1
ATOM 2617 O O . GLY A 1 352 ? -21.399 0.874 57.010 1.00 84.56 352 GLY A O 1
ATOM 2618 N N . ARG A 1 353 ? -22.784 2.606 57.321 1.00 85.88 353 ARG A N 1
ATOM 2619 C CA . ARG A 1 353 ? -22.592 2.659 58.781 1.00 85.88 353 ARG A CA 1
ATOM 2620 C C . ARG A 1 353 ? -23.184 1.447 59.495 1.00 85.88 353 ARG A C 1
ATOM 2622 O O . ARG A 1 353 ? -22.603 0.997 60.478 1.00 85.88 353 ARG A O 1
ATOM 2629 N N . LEU A 1 354 ? -24.326 0.946 59.021 1.00 84.75 354 LEU A N 1
ATOM 2630 C CA . LEU A 1 354 ? -24.941 -0.276 59.532 1.00 84.75 354 LEU A CA 1
ATOM 2631 C C . LEU A 1 354 ? -24.034 -1.484 59.262 1.00 84.75 354 LEU A C 1
ATOM 2633 O O . LEU A 1 354 ? -23.690 -2.190 60.203 1.00 84.75 354 LEU A O 1
ATOM 2637 N N . ALA A 1 355 ? -23.549 -1.648 58.028 1.00 83.50 355 ALA A N 1
ATOM 2638 C CA . ALA A 1 355 ? -22.619 -2.720 57.663 1.00 83.50 355 ALA A CA 1
ATOM 2639 C C . ALA A 1 355 ? -21.314 -2.690 58.485 1.00 83.50 355 ALA A C 1
ATOM 2641 O O . ALA A 1 355 ? -20.850 -3.722 58.968 1.00 83.50 355 ALA A O 1
ATOM 2642 N N . ALA A 1 356 ? -20.746 -1.502 58.724 1.00 82.56 356 ALA A N 1
ATOM 2643 C CA . ALA A 1 356 ? -19.562 -1.353 59.572 1.00 82.56 356 ALA A CA 1
ATOM 2644 C C . ALA A 1 356 ? -19.824 -1.745 61.042 1.00 82.56 356 ALA A C 1
ATOM 2646 O O . ALA A 1 356 ? -18.936 -2.281 61.706 1.00 82.56 356 ALA A O 1
ATOM 2647 N N . ALA A 1 357 ? -21.035 -1.494 61.553 1.00 78.62 357 ALA A N 1
ATOM 2648 C CA . ALA A 1 357 ? -21.431 -1.897 62.901 1.00 78.62 357 ALA A CA 1
ATOM 2649 C C . ALA A 1 357 ? -21.619 -3.422 63.023 1.00 78.62 357 ALA A C 1
ATOM 2651 O O . ALA A 1 357 ? -21.250 -3.991 64.049 1.00 78.62 357 ALA A O 1
ATOM 2652 N N . GLU A 1 358 ? -22.118 -4.089 61.975 1.00 72.62 358 GLU A N 1
ATOM 2653 C CA . GLU A 1 358 ? -22.223 -5.557 61.897 1.00 72.62 358 GLU A CA 1
ATOM 2654 C C . GLU A 1 358 ? -20.850 -6.239 61.931 1.00 72.62 358 GLU A C 1
ATOM 2656 O O . GLU A 1 358 ? -20.624 -7.144 62.734 1.00 72.62 358 GLU A O 1
ATOM 2661 N N . GLY A 1 359 ? -19.897 -5.755 61.124 1.00 59.19 359 GLY A N 1
ATOM 2662 C CA . GLY A 1 359 ? -18.540 -6.314 61.064 1.00 59.19 359 GLY A CA 1
ATOM 2663 C C . GLY A 1 359 ? -17.752 -6.184 62.376 1.00 59.19 359 GLY A C 1
ATOM 2664 O O . GLY A 1 359 ? -16.823 -6.951 62.620 1.00 59.19 359 GLY A O 1
ATOM 2665 N N . GLY A 1 360 ? -18.130 -5.239 63.246 1.00 55.22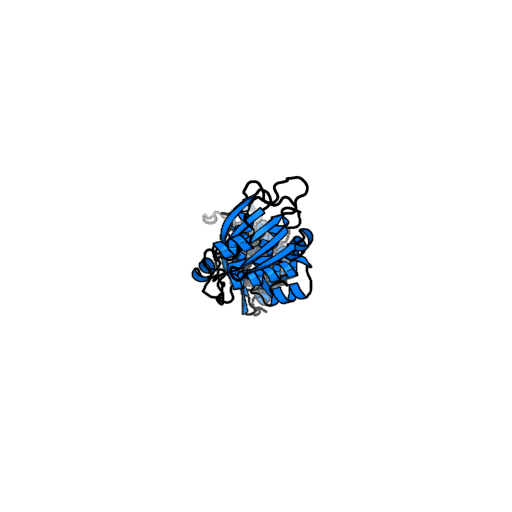 360 GLY A N 1
ATOM 2666 C CA . GLY A 1 360 ? -17.553 -5.077 64.584 1.00 55.22 360 GLY A CA 1
ATOM 2667 C C . GLY A 1 360 ? -18.226 -5.916 65.678 1.00 55.22 360 GLY A C 1
ATOM 2668 O O . GLY A 1 360 ? -17.593 -6.202 66.694 1.00 55.22 360 GLY A O 1
ATOM 2669 N N . ALA A 1 361 ? -19.487 -6.324 65.492 1.00 50.75 361 ALA A N 1
ATOM 2670 C CA . ALA A 1 361 ? -20.275 -7.020 66.512 1.00 50.75 361 ALA A CA 1
ATOM 2671 C C . ALA A 1 361 ? -19.879 -8.499 66.670 1.00 50.75 361 ALA A C 1
ATOM 2673 O O . ALA A 1 361 ? -19.819 -8.998 67.792 1.00 50.75 361 ALA A O 1
ATOM 2674 N N . HIS A 1 362 ? -19.492 -9.181 65.586 1.00 43.12 362 HIS A N 1
ATOM 2675 C CA . HIS A 1 362 ? -19.007 -10.568 65.652 1.00 43.12 362 HIS A CA 1
ATOM 2676 C C . HIS A 1 362 ? -17.673 -10.745 66.397 1.00 43.12 362 HIS A C 1
ATOM 2678 O O . HIS A 1 362 ? -17.369 -11.849 66.840 1.00 43.12 362 HIS A O 1
ATOM 2684 N N . ALA A 1 363 ? -16.903 -9.676 66.622 1.00 39.84 363 ALA A N 1
ATOM 2685 C CA . ALA A 1 363 ? -15.711 -9.734 67.470 1.00 39.84 363 ALA A CA 1
ATOM 2686 C C . ALA A 1 363 ? -16.031 -9.709 68.981 1.00 39.84 363 ALA A C 1
ATOM 2688 O O . ALA A 1 363 ? -15.143 -9.965 69.792 1.00 39.84 363 ALA A O 1
ATOM 2689 N N . ALA A 1 364 ? -17.275 -9.398 69.371 1.00 42.34 364 ALA A N 1
ATOM 2690 C CA . ALA A 1 364 ? -17.706 -9.296 70.769 1.00 42.34 364 ALA A CA 1
ATOM 2691 C C . ALA A 1 364 ? -18.582 -10.473 71.249 1.00 42.34 364 ALA A C 1
ATOM 2693 O O . ALA A 1 364 ? -18.840 -10.571 72.448 1.00 42.34 364 ALA A O 1
ATOM 2694 N N . ASP A 1 365 ? -19.007 -11.357 70.339 1.00 44.91 365 ASP A N 1
ATOM 2695 C CA . ASP A 1 365 ? -19.840 -12.536 70.635 1.00 44.91 365 ASP A CA 1
ATOM 2696 C C . ASP A 1 365 ? -19.034 -13.849 70.757 1.00 44.91 365 ASP A C 1
ATOM 2698 O O . ASP A 1 365 ? -19.611 -14.929 70.886 1.00 44.91 365 ASP A O 1
ATOM 2702 N N . GLY A 1 366 ? -17.697 -13.773 70.761 1.00 40.12 366 GLY A N 1
ATOM 2703 C CA . GLY A 1 366 ? -16.842 -14.892 71.158 1.00 40.12 366 GLY A CA 1
ATOM 2704 C C . GLY A 1 366 ? -16.996 -15.193 72.652 1.00 40.12 366 GLY A C 1
ATOM 2705 O O . GLY A 1 366 ? -16.793 -14.306 73.477 1.00 40.12 366 GLY A O 1
ATOM 2706 N N . ASP A 1 367 ? -17.318 -16.450 72.961 1.00 40.44 367 ASP A N 1
ATOM 2707 C CA . ASP A 1 367 ? -17.443 -17.071 74.290 1.00 40.44 367 ASP A CA 1
ATOM 2708 C C . ASP A 1 367 ? -18.841 -17.000 74.936 1.00 40.44 367 ASP A C 1
ATOM 2710 O O . ASP A 1 367 ? -19.055 -16.458 76.021 1.00 40.44 367 ASP A O 1
ATOM 2714 N N . GLY A 1 368 ? -19.817 -17.616 74.262 1.00 42.94 368 GLY A N 1
ATOM 2715 C CA . GLY A 1 368 ? -21.157 -17.899 74.787 1.00 42.94 368 GLY A CA 1
ATOM 2716 C C . GLY A 1 368 ? -21.422 -19.363 75.165 1.00 42.94 368 GLY A C 1
ATOM 2717 O O . GLY A 1 368 ? -22.592 -19.728 75.250 1.00 42.94 368 GLY A O 1
ATOM 2718 N N . GLU A 1 369 ? -20.400 -20.206 75.369 1.00 43.84 369 GLU A N 1
ATOM 2719 C CA . GLU A 1 369 ? -20.596 -21.621 75.762 1.00 43.84 369 GLU A CA 1
ATOM 2720 C C . GLU A 1 369 ? -20.343 -21.950 77.240 1.00 43.84 369 GLU A C 1
ATOM 2722 O O . GLU A 1 369 ? -20.663 -23.056 77.667 1.00 43.84 369 GLU A O 1
ATOM 2727 N N . ASP A 1 370 ? -19.914 -20.997 78.067 1.00 43.38 370 ASP A N 1
ATOM 2728 C CA . ASP A 1 370 ? -19.858 -21.201 79.517 1.00 43.38 370 ASP A CA 1
ATOM 2729 C C . ASP A 1 370 ? -20.932 -20.363 80.207 1.00 43.38 370 ASP A C 1
ATOM 2731 O O . ASP A 1 370 ? -21.019 -19.153 80.003 1.00 43.38 370 ASP A O 1
ATOM 2735 N N . GLY A 1 371 ? -21.771 -21.024 81.011 1.00 45.16 371 GLY A N 1
ATOM 2736 C CA . GLY A 1 371 ? -22.936 -20.483 81.722 1.00 45.16 371 GLY A CA 1
ATOM 2737 C C . GLY A 1 371 ? -22.630 -19.343 82.699 1.00 45.16 371 GLY A C 1
ATOM 2738 O O . GLY A 1 371 ? -22.779 -19.490 83.912 1.00 45.16 371 GLY A O 1
ATOM 2739 N N . TYR A 1 372 ? -22.237 -18.191 82.166 1.00 49.84 372 TYR A N 1
ATOM 2740 C CA . TYR A 1 372 ? -21.985 -16.959 82.889 1.00 49.84 372 TYR A CA 1
ATOM 2741 C C . TYR A 1 372 ? -23.253 -16.105 82.863 1.00 49.84 372 TYR A C 1
ATOM 2743 O O . TYR A 1 372 ? -23.647 -15.556 81.833 1.00 49.84 372 TYR A O 1
ATOM 2751 N N . ASP A 1 373 ? -23.911 -15.993 84.015 1.00 50.06 373 ASP A N 1
ATOM 2752 C CA . ASP A 1 373 ? -25.034 -15.081 84.208 1.00 50.06 373 ASP A CA 1
ATOM 2753 C C . ASP A 1 373 ? -24.525 -13.642 84.011 1.00 50.06 373 ASP A C 1
ATOM 2755 O O . ASP A 1 373 ? -23.779 -13.096 84.832 1.00 50.06 373 ASP A O 1
ATOM 2759 N N . ALA A 1 374 ? -24.834 -13.049 82.854 1.00 58.38 374 ALA A N 1
ATOM 2760 C CA . ALA A 1 374 ? -24.309 -11.750 82.462 1.00 58.38 374 ALA A CA 1
ATOM 2761 C C . ALA A 1 374 ? -24.664 -10.705 83.533 1.00 58.38 374 ALA A C 1
ATOM 2763 O O . ALA A 1 374 ? -25.839 -10.423 83.803 1.00 58.38 374 ALA A O 1
ATOM 2764 N N . GLY A 1 375 ? -23.643 -10.107 84.153 1.00 63.75 375 GLY A N 1
ATOM 2765 C CA . GLY A 1 375 ? -23.831 -9.060 85.155 1.00 63.75 375 GLY A CA 1
ATOM 2766 C C . GLY A 1 375 ? -24.654 -7.875 84.610 1.00 63.75 375 GLY A C 1
ATOM 2767 O O . GLY A 1 375 ? -24.724 -7.673 83.393 1.00 63.75 375 GLY A O 1
ATOM 2768 N N . PRO A 1 376 ? -25.261 -7.043 85.477 1.00 70.88 376 PRO A N 1
ATOM 2769 C CA . PRO A 1 376 ? -26.126 -5.931 85.060 1.00 70.88 376 PRO A CA 1
ATOM 2770 C C . PRO A 1 376 ? -25.481 -4.975 84.041 1.00 70.88 376 PRO A C 1
ATOM 2772 O O . PRO A 1 376 ? -26.159 -4.480 83.145 1.00 70.88 376 PRO A O 1
ATOM 2775 N N . ALA A 1 377 ? -24.164 -4.760 84.136 1.00 71.06 377 ALA A N 1
ATOM 2776 C CA . ALA A 1 377 ? -23.404 -3.919 83.210 1.00 71.06 377 ALA A CA 1
ATOM 2777 C C . ALA A 1 377 ? -23.282 -4.525 81.798 1.00 71.06 377 ALA A C 1
ATOM 2779 O O . ALA A 1 377 ? -23.407 -3.801 80.814 1.00 71.06 377 ALA A O 1
ATOM 2780 N N . ALA A 1 378 ? -23.103 -5.846 81.685 1.00 69.00 378 ALA A N 1
ATOM 2781 C CA . ALA A 1 378 ? -23.050 -6.543 80.399 1.00 69.00 378 ALA A CA 1
ATOM 2782 C C . ALA A 1 378 ? -24.428 -6.560 79.717 1.00 69.00 378 ALA A C 1
ATOM 2784 O O . ALA A 1 378 ? -24.532 -6.319 78.516 1.00 69.00 378 ALA A O 1
ATOM 2785 N N . ARG A 1 379 ? -25.506 -6.740 80.496 1.00 70.88 379 ARG A N 1
ATOM 2786 C CA . ARG A 1 379 ? -26.887 -6.602 80.003 1.00 70.88 379 ARG A CA 1
ATOM 2787 C C . ARG A 1 379 ? -27.191 -5.184 79.516 1.00 70.88 379 ARG A C 1
ATOM 2789 O O . ARG A 1 379 ? -27.752 -5.028 78.436 1.00 70.88 379 ARG A O 1
ATOM 2796 N N . ALA A 1 380 ? -26.775 -4.158 80.260 1.00 73.06 380 ALA A N 1
ATOM 2797 C CA . ALA A 1 380 ? -26.946 -2.762 79.855 1.00 73.06 380 ALA A CA 1
ATOM 2798 C C . ALA A 1 380 ? -26.138 -2.409 78.590 1.00 73.06 380 ALA A C 1
ATOM 2800 O O . ALA A 1 380 ? -26.645 -1.708 77.716 1.00 73.06 380 ALA A O 1
ATOM 2801 N N . ALA A 1 381 ? -24.909 -2.920 78.457 1.00 73.44 381 ALA A N 1
ATOM 2802 C CA . ALA A 1 381 ? -24.089 -2.736 77.260 1.00 73.44 381 ALA A CA 1
ATOM 2803 C C . ALA A 1 381 ? -24.711 -3.411 76.025 1.00 73.44 381 ALA A C 1
ATOM 2805 O O . ALA A 1 381 ? -24.818 -2.770 74.981 1.00 73.44 381 ALA A O 1
ATOM 2806 N N . ARG A 1 382 ? -25.208 -4.652 76.161 1.00 72.62 382 ARG A N 1
ATOM 2807 C CA . ARG A 1 382 ? -25.939 -5.358 75.093 1.00 72.62 382 ARG A CA 1
ATOM 2808 C C . ARG A 1 382 ? -27.209 -4.615 74.675 1.00 72.62 382 ARG A C 1
ATOM 2810 O O . ARG A 1 382 ? -27.429 -4.418 73.487 1.00 72.62 382 ARG A O 1
ATOM 2817 N N . GLN A 1 383 ? -28.005 -4.128 75.629 1.00 74.50 383 GLN A N 1
ATOM 2818 C CA . GLN A 1 383 ? -29.204 -3.331 75.332 1.00 74.50 383 GLN A CA 1
ATOM 2819 C C . GLN A 1 383 ? -28.872 -2.010 74.628 1.00 74.50 383 GLN A C 1
ATOM 2821 O O . GLN A 1 383 ? -29.589 -1.606 73.714 1.00 74.50 383 GLN A O 1
ATOM 2826 N N . LYS A 1 384 ? -27.778 -1.342 75.017 1.00 78.12 384 LYS A N 1
ATOM 2827 C CA . LYS A 1 384 ? -27.322 -0.115 74.355 1.00 78.12 384 LYS A CA 1
ATOM 2828 C C . LYS A 1 384 ? -26.856 -0.383 72.920 1.00 78.12 384 LYS A C 1
ATOM 2830 O O . LYS A 1 384 ? -27.267 0.347 72.025 1.00 78.12 384 LYS A O 1
ATOM 2835 N N . ALA A 1 385 ? -26.064 -1.433 72.700 1.00 73.12 385 ALA A N 1
ATOM 2836 C CA . ALA A 1 385 ? -25.622 -1.840 71.366 1.00 73.12 385 ALA A CA 1
ATOM 2837 C C . ALA A 1 385 ? -26.808 -2.235 70.470 1.00 73.12 385 ALA A C 1
ATOM 2839 O O . ALA A 1 385 ? -26.889 -1.790 69.330 1.00 73.12 385 ALA A O 1
ATOM 2840 N N . ALA A 1 386 ? -27.782 -2.979 71.007 1.00 74.25 386 ALA A N 1
ATOM 2841 C CA . ALA A 1 386 ? -29.015 -3.322 70.299 1.00 74.25 386 ALA A CA 1
ATOM 2842 C C . ALA A 1 386 ? -29.847 -2.076 69.940 1.00 74.25 386 ALA A C 1
ATOM 2844 O O . ALA A 1 386 ? -30.338 -1.963 68.820 1.00 74.25 386 ALA A O 1
ATOM 2845 N N . ALA A 1 387 ? -29.962 -1.099 70.846 1.00 76.38 387 ALA A N 1
ATOM 2846 C CA . ALA A 1 387 ? -30.668 0.154 70.576 1.00 76.38 387 ALA A CA 1
ATOM 2847 C C . ALA A 1 387 ? -29.951 1.032 69.531 1.00 76.38 387 ALA A C 1
ATOM 2849 O O . ALA A 1 387 ? -30.604 1.660 68.695 1.00 76.38 387 ALA A O 1
ATOM 2850 N N . GLU A 1 388 ? -28.615 1.083 69.557 1.00 79.88 388 GLU A N 1
ATOM 2851 C CA . GLU A 1 388 ? -27.810 1.783 68.547 1.00 79.88 388 GLU A CA 1
ATOM 2852 C C . GLU A 1 388 ? -27.919 1.106 67.175 1.00 79.88 388 GLU A C 1
ATOM 2854 O O . GLU A 1 388 ? -28.146 1.797 66.178 1.00 79.88 388 GLU A O 1
ATOM 2859 N N . ARG A 1 389 ? -27.869 -0.232 67.133 1.00 76.75 389 ARG A N 1
ATOM 2860 C CA . ARG A 1 389 ? -28.113 -1.036 65.929 1.00 76.75 389 ARG A CA 1
ATOM 2861 C C . ARG A 1 389 ? -29.503 -0.767 65.368 1.00 76.75 389 ARG A C 1
ATOM 2863 O O . ARG A 1 389 ? -29.612 -0.384 64.213 1.00 76.75 389 ARG A O 1
ATOM 2870 N N . GLN A 1 390 ? -30.544 -0.811 66.199 1.00 77.62 390 GLN A N 1
ATOM 2871 C CA . GLN A 1 390 ? -31.917 -0.522 65.777 1.00 77.62 390 GLN A CA 1
ATOM 2872 C C . GLN A 1 390 ? -32.057 0.881 65.179 1.00 77.62 390 GLN A C 1
ATOM 2874 O O . GLN A 1 390 ? -32.729 1.076 64.166 1.00 77.62 390 GLN A O 1
ATOM 2879 N N . LYS A 1 391 ? -31.399 1.878 65.777 1.00 82.75 391 LYS A N 1
ATOM 2880 C CA . LYS A 1 391 ? -31.396 3.248 65.254 1.00 82.75 391 LYS A CA 1
ATOM 2881 C C . LYS A 1 391 ? -30.719 3.335 63.882 1.00 82.75 391 LYS A C 1
ATOM 2883 O O . LYS A 1 391 ? -31.202 4.077 63.026 1.00 82.75 391 LYS A O 1
ATOM 2888 N N . LEU A 1 392 ? -29.625 2.601 63.671 1.00 82.62 392 LEU A N 1
ATOM 2889 C CA . LEU A 1 392 ? -28.949 2.510 62.374 1.00 82.62 392 LEU A CA 1
ATOM 2890 C C . LEU A 1 392 ? -29.794 1.751 61.349 1.00 82.62 392 LEU A C 1
ATOM 2892 O O . LEU A 1 392 ? -29.929 2.235 60.231 1.00 82.62 392 LEU A O 1
ATOM 2896 N N . THR A 1 393 ? -30.434 0.648 61.738 1.00 82.25 393 THR A N 1
ATOM 2897 C CA . THR A 1 393 ? -31.344 -0.128 60.885 1.00 82.25 393 THR A CA 1
ATOM 2898 C C . THR A 1 393 ? -32.505 0.726 60.387 1.00 82.25 393 THR A C 1
ATOM 2900 O O . THR A 1 393 ? -32.744 0.802 59.184 1.00 82.25 393 THR A O 1
ATOM 2903 N N . VAL A 1 394 ? -33.173 1.463 61.281 1.00 82.94 394 VAL A N 1
ATOM 2904 C CA . VAL A 1 394 ? -34.262 2.383 60.907 1.00 82.94 394 VAL A CA 1
ATOM 2905 C C . VAL A 1 394 ? -33.764 3.490 59.971 1.00 82.94 394 VAL A C 1
ATOM 2907 O O . VAL A 1 394 ? -34.453 3.849 59.019 1.00 82.94 394 VAL A O 1
ATOM 2910 N N . ALA A 1 395 ? -32.563 4.026 60.209 1.00 85.31 395 ALA A N 1
ATOM 2911 C CA . ALA A 1 395 ? -31.976 5.047 59.343 1.00 85.31 395 ALA A CA 1
ATOM 2912 C C . ALA A 1 395 ? -31.564 4.497 57.963 1.00 85.31 395 ALA A C 1
ATOM 2914 O O . ALA A 1 395 ? -31.632 5.230 56.978 1.00 85.31 395 ALA A O 1
ATOM 2915 N N . ALA A 1 396 ? -31.138 3.233 57.891 1.00 86.75 396 ALA A N 1
ATOM 2916 C CA . ALA A 1 396 ? -30.701 2.561 56.671 1.00 86.75 396 ALA A CA 1
ATOM 2917 C C . ALA A 1 396 ? -31.853 2.006 55.831 1.00 86.75 396 ALA A C 1
ATOM 2919 O O . ALA A 1 396 ? -31.699 1.886 54.620 1.00 86.75 396 ALA A O 1
ATOM 2920 N N . TYR A 1 397 ? -33.011 1.726 56.433 1.00 85.88 397 TYR A N 1
ATOM 2921 C CA . TYR A 1 397 ? -34.151 1.096 55.762 1.00 85.88 397 TYR A CA 1
ATOM 2922 C C . TYR A 1 397 ? -34.538 1.785 54.444 1.00 85.88 397 TYR A C 1
ATOM 2924 O O . TYR A 1 397 ? -34.694 1.138 53.413 1.00 85.88 397 TYR A O 1
ATOM 2932 N N . ALA A 1 398 ? -34.615 3.119 54.441 1.00 86.38 398 ALA A N 1
ATOM 2933 C CA . ALA A 1 398 ? -34.955 3.875 53.237 1.00 86.38 398 ALA A CA 1
ATOM 2934 C C . ALA A 1 398 ? -33.895 3.764 52.124 1.00 86.38 398 ALA A C 1
ATOM 2936 O O . ALA A 1 398 ? -34.244 3.827 50.946 1.00 86.38 398 ALA A O 1
ATOM 2937 N N . ASP A 1 399 ? -32.617 3.621 52.478 1.00 89.25 399 ASP A N 1
ATOM 2938 C CA . ASP A 1 399 ? -31.532 3.424 51.511 1.00 89.25 399 ASP A CA 1
ATOM 2939 C C . ASP A 1 399 ? -31.527 1.982 50.984 1.00 89.25 399 ASP A C 1
ATOM 2941 O O . ASP A 1 399 ? -31.317 1.777 49.792 1.00 89.25 399 ASP A O 1
ATOM 2945 N N . ILE A 1 400 ? -31.849 1.005 51.838 1.00 88.38 400 ILE A N 1
ATOM 2946 C CA . ILE A 1 400 ? -31.974 -0.416 51.483 1.00 88.38 400 ILE A CA 1
ATOM 2947 C C . ILE A 1 400 ? -33.120 -0.633 50.488 1.00 88.38 400 ILE A C 1
ATOM 2949 O O . ILE A 1 400 ? -32.910 -1.231 49.438 1.00 88.38 400 ILE A O 1
ATOM 2953 N N . VAL A 1 401 ? -34.306 -0.074 50.751 1.00 89.25 401 VAL A N 1
ATOM 2954 C CA . VAL A 1 401 ? -35.456 -0.164 49.829 1.00 89.25 401 VAL A CA 1
ATOM 2955 C C . VAL A 1 401 ? -35.135 0.472 48.473 1.00 89.25 401 VAL A C 1
ATOM 2957 O O . VAL A 1 401 ? -35.495 -0.058 47.423 1.00 89.25 401 VAL A O 1
ATOM 2960 N N . LYS A 1 402 ? -34.424 1.608 48.467 1.00 91.25 402 LYS A N 1
ATOM 2961 C CA . LYS A 1 402 ? -33.973 2.237 47.217 1.00 91.25 402 LYS A CA 1
ATOM 2962 C C . LYS A 1 402 ? -32.962 1.371 46.479 1.00 91.25 402 LYS A C 1
ATOM 2964 O O . LYS A 1 402 ? -33.036 1.293 45.258 1.00 91.25 402 LYS A O 1
ATOM 2969 N N . LEU A 1 403 ? -32.031 0.748 47.197 1.00 92.06 403 LEU A N 1
ATOM 2970 C CA . LEU A 1 403 ? -31.033 -0.136 46.612 1.00 92.06 403 LEU A CA 1
ATOM 2971 C C . LEU A 1 403 ? -31.692 -1.362 45.968 1.00 92.06 403 LEU A C 1
ATOM 2973 O O . LEU A 1 403 ? -31.382 -1.652 44.818 1.00 92.06 403 LEU A O 1
ATOM 2977 N N . ALA A 1 404 ? -32.658 -1.994 46.644 1.00 91.31 404 ALA A N 1
ATOM 2978 C CA . ALA A 1 404 ? -33.455 -3.091 46.089 1.00 91.31 404 ALA A CA 1
ATOM 2979 C C . ALA A 1 404 ? -34.153 -2.668 44.788 1.00 91.31 404 ALA A C 1
ATOM 2981 O O . ALA A 1 404 ? -33.949 -3.279 43.742 1.00 91.31 404 ALA A O 1
ATOM 2982 N N . GLY A 1 405 ? -34.857 -1.530 44.800 1.00 91.81 405 GLY A N 1
ATOM 2983 C CA . GLY A 1 405 ? -35.500 -1.000 43.593 1.00 91.81 405 GLY A CA 1
ATOM 2984 C C . GLY A 1 405 ? -34.524 -0.696 42.446 1.00 91.81 405 GLY A C 1
ATOM 2985 O O . GLY A 1 405 ? -34.865 -0.884 41.279 1.00 91.81 405 GLY A O 1
ATOM 2986 N N . ARG A 1 406 ? -33.296 -0.252 42.748 1.00 93.56 406 ARG A N 1
ATOM 2987 C CA . ARG A 1 406 ? -32.253 -0.024 41.732 1.00 93.56 406 ARG A CA 1
ATOM 2988 C C . ARG A 1 406 ? -31.725 -1.327 41.151 1.00 93.56 406 ARG A C 1
ATOM 2990 O O . ARG A 1 406 ? -31.627 -1.434 39.933 1.00 93.56 406 ARG A O 1
ATOM 2997 N N . LEU A 1 407 ? -31.442 -2.314 41.995 1.00 93.81 407 LEU A N 1
ATOM 2998 C CA . LEU A 1 407 ? -31.038 -3.647 41.556 1.00 93.81 407 LEU A CA 1
ATOM 2999 C C . LEU A 1 407 ? -32.124 -4.287 40.678 1.00 93.81 407 LEU A C 1
ATOM 3001 O O . LEU A 1 407 ? -31.795 -4.801 39.615 1.00 93.81 407 LEU A O 1
ATOM 3005 N N . ALA A 1 408 ? -33.406 -4.162 41.042 1.00 94.25 408 ALA A N 1
ATOM 3006 C CA . ALA A 1 408 ? -34.528 -4.635 40.227 1.00 94.25 408 ALA A CA 1
ATOM 3007 C C . ALA A 1 408 ? -34.556 -3.999 38.827 1.00 94.25 408 ALA A C 1
ATOM 3009 O O . ALA A 1 408 ? -34.729 -4.701 37.831 1.00 94.25 408 ALA A O 1
ATOM 3010 N N . ASN A 1 409 ? -34.347 -2.680 38.731 1.00 93.81 409 ASN A N 1
ATOM 3011 C CA . ASN A 1 409 ? -34.272 -1.990 37.439 1.00 93.81 409 ASN A CA 1
ATOM 3012 C C . ASN A 1 409 ? -33.087 -2.485 36.603 1.00 93.81 409 ASN A C 1
ATOM 3014 O O . ASN A 1 409 ? -33.252 -2.779 35.424 1.00 93.81 409 ASN A O 1
ATOM 3018 N N . MET A 1 410 ? -31.910 -2.617 37.222 1.00 94.44 410 MET A N 1
ATOM 3019 C CA . MET A 1 410 ? -30.699 -3.102 36.558 1.00 94.44 410 MET A CA 1
ATOM 3020 C C . MET A 1 410 ? -30.853 -4.547 36.064 1.00 94.44 410 MET A C 1
ATOM 3022 O O . MET A 1 410 ? -30.447 -4.855 34.947 1.00 94.44 410 MET A O 1
ATOM 3026 N N . ILE A 1 411 ? -31.477 -5.420 36.861 1.00 95.38 411 ILE A N 1
ATOM 3027 C CA . ILE A 1 411 ? -31.849 -6.784 36.460 1.00 95.38 411 ILE A CA 1
ATOM 3028 C C . ILE A 1 411 ? -32.797 -6.727 35.262 1.00 95.38 411 ILE A C 1
ATOM 3030 O O . ILE A 1 411 ? -32.538 -7.379 34.257 1.00 95.38 411 ILE A O 1
ATOM 3034 N N . GLY A 1 412 ? -33.849 -5.908 35.331 1.00 93.31 412 GLY A N 1
ATOM 3035 C CA . GLY A 1 412 ? -34.809 -5.757 34.240 1.00 93.31 412 GLY A CA 1
ATOM 3036 C C . GLY A 1 412 ? -34.190 -5.219 32.947 1.00 93.31 412 GLY A C 1
ATOM 3037 O O . GLY A 1 412 ? -34.605 -5.623 31.864 1.00 93.31 412 GLY A O 1
ATOM 3038 N N . ASP A 1 413 ? -33.194 -4.337 33.036 1.00 91.75 413 ASP A N 1
ATOM 3039 C CA . ASP A 1 413 ? -32.443 -3.841 31.880 1.00 91.75 413 ASP A CA 1
ATOM 3040 C C . ASP A 1 413 ? -31.559 -4.936 31.268 1.00 91.75 413 ASP A C 1
ATOM 3042 O O . ASP A 1 413 ? -31.592 -5.121 30.054 1.00 91.75 413 ASP A O 1
ATOM 3046 N N . LEU A 1 414 ? -30.846 -5.706 32.097 1.00 90.00 414 LEU A N 1
ATOM 3047 C CA . LEU A 1 414 ? -30.026 -6.839 31.650 1.00 90.00 414 LEU A CA 1
ATOM 3048 C C . LEU A 1 414 ? -30.853 -8.040 31.178 1.00 90.00 414 LEU A C 1
ATOM 3050 O O . LEU A 1 414 ? -30.329 -8.885 30.470 1.00 90.00 414 LEU A O 1
ATOM 3054 N N . GLU A 1 415 ? -32.120 -8.170 31.565 1.00 91.88 415 GLU A N 1
ATOM 3055 C CA . GLU A 1 415 ? -33.008 -9.245 31.100 1.00 91.88 415 GLU A CA 1
ATOM 3056 C C . GLU A 1 415 ? -33.616 -8.970 29.722 1.00 91.88 415 GLU A C 1
ATOM 3058 O O . GLU A 1 415 ? -34.050 -9.908 29.047 1.00 91.88 415 GLU A O 1
ATOM 3063 N N . ARG A 1 416 ? -33.646 -7.706 29.281 1.00 86.69 416 ARG A N 1
ATOM 3064 C CA . ARG A 1 416 ? -34.109 -7.367 27.932 1.00 86.69 416 ARG A CA 1
ATOM 3065 C C . ARG A 1 416 ? -33.164 -7.984 26.902 1.00 86.69 416 ARG A C 1
ATOM 3067 O O . ARG A 1 416 ? -31.951 -8.034 27.100 1.00 86.69 416 ARG A O 1
ATOM 3074 N N . GLU A 1 417 ? -33.732 -8.492 25.808 1.00 58.72 417 GLU A N 1
ATOM 3075 C CA . GLU A 1 417 ? -32.924 -9.012 24.703 1.00 58.72 417 GLU A CA 1
ATOM 3076 C C . GLU A 1 417 ? -31.990 -7.908 24.176 1.00 58.72 417 GLU A C 1
ATOM 3078 O O . GLU A 1 417 ? -32.428 -6.758 24.043 1.00 58.72 417 GLU A O 1
ATOM 3083 N N . PRO A 1 418 ? -30.715 -8.230 23.890 1.00 57.19 418 PRO A N 1
ATOM 3084 C CA . PRO A 1 418 ? -29.738 -7.238 23.463 1.00 57.19 418 PRO A CA 1
ATOM 3085 C C . PRO A 1 418 ? -30.166 -6.607 22.131 1.00 57.19 418 PRO A C 1
ATOM 3087 O O . PRO A 1 418 ? -30.399 -7.308 21.146 1.00 57.19 418 PRO A O 1
ATOM 3090 N N . SER A 1 419 ? -30.273 -5.274 22.119 1.00 48.69 419 SER A N 1
ATOM 3091 C CA . SER A 1 419 ? -30.653 -4.460 20.951 1.00 48.69 419 SER A CA 1
ATOM 3092 C C . SER A 1 419 ? -29.503 -4.168 19.993 1.00 48.69 419 SER A C 1
ATOM 3094 O O . SER A 1 419 ? -28.402 -3.807 20.497 1.00 48.69 419 SER A O 1
#

Foldseek 3Di:
DPDDPDDDQQVVQQVQQWKKKKKFFPDDDPAQLLDPVWCPQLLVLQLQLLLQQDPVQPDPDLGHDPVSSLQQHWDFPDTDSGMTMITGPFGDDPQQDGSSNNSVVLVQVLQQVLLVADDPVNLVSLQVGALSNLLSLLSSLQSSLSSVGWMKIWIYTSNRDIDIDTHHSVSSPRSSCLQPDKDKDKDKDKFWAWWADDDLPVQKTWGQGPVRDIAIAGEDPVVSVQCVDPPRDDDDPRATKIWIWIWMWMARSSNRDIDIGIYTHDIDRPQWDALVVLLVLLVVLLVLLVVLVPPPDDLDDDFSAELVSLVSLLVSLVSLVPTDCCHHLNVLFDPVLSVLSNVLSDCPALVNVLNVLNVVVVVVPPDPPDPDPQPPVSVVVVVVSSVVSVVSSVRSVVSSVVNSVSSVVSSVSSPDDDD

Mean predicted aligned error: 14.13 Å

Radius of gyration: 42.31 Å; Cα contacts (8 Å, |Δi|>4): 700; chains: 1; bounding box: 80×42×128 Å